Protein AF-0000000083544585 (afdb_homodimer)

Structure (mmCIF, N/CA/C/O backbone):
data_AF-0000000083544585-model_v1
#
loop_
_entity.id
_entity.type
_entity.pdbx_description
1 polymer 'Kynurenine formamidase'
#
loop_
_atom_site.group_PDB
_atom_site.id
_atom_site.type_symbol
_atom_site.label_atom_id
_atom_site.label_alt_id
_atom_site.label_comp_id
_atom_site.label_asym_id
_atom_site.label_entity_id
_atom_site.label_seq_id
_atom_site.pdbx_PDB_ins_code
_atom_site.Cartn_x
_atom_site.Cartn_y
_atom_site.Cartn_z
_atom_site.occupancy
_atom_site.B_iso_or_equiv
_atom_site.auth_seq_id
_atom_site.auth_comp_id
_atom_site.auth_asym_id
_atom_site.auth_atom_id
_atom_site.pdbx_PDB_model_num
ATOM 1 N N . MET A 1 1 ? -18.203 -4.137 9.836 1 93.06 1 MET A N 1
ATOM 2 C CA . MET A 1 1 ? -17.172 -4.438 8.852 1 93.06 1 MET A CA 1
ATOM 3 C C . MET A 1 1 ? -16.031 -5.25 9.477 1 93.06 1 MET A C 1
ATOM 5 O O . MET A 1 1 ? -15.562 -4.922 10.562 1 93.06 1 MET A O 1
ATOM 9 N N . ILE A 1 2 ? -15.727 -6.406 8.914 1 96.88 2 ILE A N 1
ATOM 10 C CA . ILE A 1 2 ? -14.625 -7.254 9.352 1 96.88 2 ILE A CA 1
ATOM 11 C C . ILE A 1 2 ? -13.516 -7.246 8.297 1 96.88 2 ILE A C 1
ATOM 13 O O . ILE A 1 2 ? -13.758 -7.57 7.133 1 96.88 2 ILE A O 1
ATOM 17 N N . ILE A 1 3 ? -12.344 -6.832 8.781 1 98.31 3 ILE A N 1
ATOM 18 C CA . ILE A 1 3 ? -11.211 -6.738 7.875 1 98.31 3 ILE A CA 1
ATOM 19 C C . ILE A 1 3 ? -10.219 -7.867 8.164 1 98.31 3 ILE A C 1
ATOM 21 O O . ILE A 1 3 ? -9.828 -8.078 9.312 1 98.31 3 ILE A O 1
ATOM 25 N N . TYR A 1 4 ? -9.844 -8.594 7.156 1 98.69 4 TYR A N 1
ATOM 26 C CA . TYR A 1 4 ? -8.773 -9.586 7.215 1 98.69 4 TYR A CA 1
ATOM 27 C C . TYR A 1 4 ? -7.535 -9.094 6.469 1 98.69 4 TYR A C 1
ATOM 29 O O . TYR A 1 4 ? -7.562 -8.945 5.246 1 98.69 4 TYR A O 1
ATOM 37 N N . ASP A 1 5 ? -6.547 -8.852 7.219 1 98.75 5 ASP A N 1
ATOM 38 C CA . ASP A 1 5 ? -5.27 -8.516 6.598 1 98.75 5 ASP A CA 1
ATOM 39 C C . ASP A 1 5 ? -4.562 -9.773 6.09 1 98.75 5 ASP A C 1
ATOM 41 O O . ASP A 1 5 ? -4.164 -10.633 6.879 1 98.75 5 ASP A O 1
ATOM 45 N N . ILE A 1 6 ? -4.359 -9.828 4.762 1 98.88 6 ILE A N 1
ATOM 46 C CA . ILE A 1 6 ? -3.791 -11.062 4.227 1 98.88 6 ILE A CA 1
ATOM 47 C C . ILE A 1 6 ? -2.426 -10.781 3.607 1 98.88 6 ILE A C 1
ATOM 49 O O . ILE A 1 6 ? -1.978 -11.508 2.717 1 98.88 6 ILE A O 1
ATOM 53 N N . SER A 1 7 ? -1.785 -9.75 3.99 1 98.75 7 SER A N 1
ATOM 54 C CA . SER A 1 7 ? -0.433 -9.398 3.562 1 98.75 7 SER A CA 1
ATOM 55 C C . SER A 1 7 ? 0.611 -9.977 4.512 1 98.75 7 SER A C 1
ATOM 57 O O . SER A 1 7 ? 0.379 -10.062 5.719 1 98.75 7 SER A O 1
ATOM 59 N N . MET A 1 8 ? 1.726 -10.305 4.004 1 98.38 8 MET A N 1
ATOM 60 C CA . MET A 1 8 ? 2.869 -10.656 4.84 1 98.38 8 MET A CA 1
ATOM 61 C C . MET A 1 8 ? 3.385 -9.438 5.598 1 98.38 8 MET A C 1
ATOM 63 O O . MET A 1 8 ? 3.391 -8.328 5.066 1 98.38 8 MET A O 1
ATOM 67 N N . THR A 1 9 ? 3.818 -9.711 6.801 1 98.25 9 THR A N 1
ATOM 68 C CA . THR A 1 9 ? 4.578 -8.68 7.5 1 98.25 9 THR A CA 1
ATOM 69 C C . THR A 1 9 ? 5.965 -8.516 6.883 1 98.25 9 THR A C 1
ATOM 71 O O . THR A 1 9 ? 6.672 -9.5 6.668 1 98.25 9 THR A O 1
ATOM 74 N N . ILE A 1 10 ? 6.316 -7.316 6.523 1 98.69 10 ILE A N 1
ATOM 75 C CA . ILE A 1 10 ? 7.637 -7.031 5.977 1 98.69 10 ILE A CA 1
ATOM 76 C C . ILE A 1 10 ? 8.633 -6.82 7.117 1 98.69 10 ILE A C 1
ATOM 78 O O . ILE A 1 10 ? 8.453 -5.93 7.953 1 98.69 10 ILE A O 1
ATOM 82 N N . GLU A 1 11 ? 9.602 -7.594 7.141 1 98.19 11 GLU A N 1
ATOM 83 C CA . GLU A 1 11 ? 10.633 -7.523 8.172 1 98.19 11 GLU A CA 1
ATOM 84 C C . GLU A 1 11 ? 11.906 -8.234 7.727 1 98.19 11 GLU A C 1
ATOM 86 O O . GLU A 1 11 ? 11.891 -9.008 6.766 1 98.19 11 GLU A O 1
ATOM 91 N N . LYS A 1 12 ? 12.984 -8.008 8.398 1 95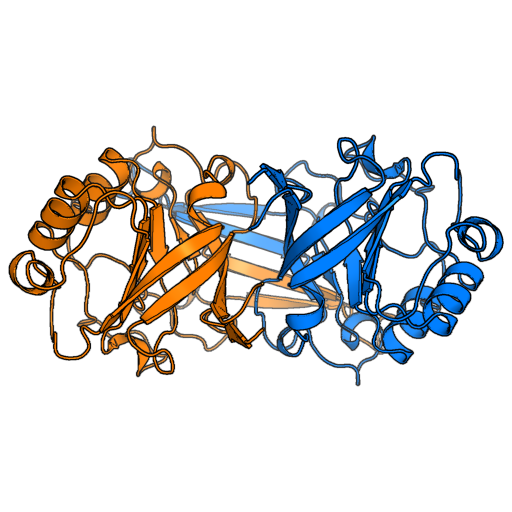.94 12 LYS A N 1
ATOM 92 C CA . LYS A 1 12 ? 14.32 -8.469 8.023 1 95.94 12 LYS A CA 1
ATOM 93 C C . LYS A 1 12 ? 14.375 -9.992 7.93 1 95.94 12 LYS A C 1
ATOM 95 O O . LYS A 1 12 ? 15.078 -10.539 7.078 1 95.94 12 LYS A O 1
ATOM 100 N N . THR A 1 13 ? 13.664 -10.688 8.727 1 95.69 13 THR A N 1
ATOM 101 C CA . THR A 1 13 ? 13.812 -12.133 8.836 1 95.69 13 THR A CA 1
ATOM 102 C C . THR A 1 13 ? 12.75 -12.852 8.016 1 95.69 13 THR A C 1
ATOM 104 O O . THR A 1 13 ? 12.602 -14.07 8.102 1 95.69 13 THR A O 1
ATOM 107 N N . MET A 1 14 ? 11.992 -12.109 7.238 1 97.62 14 MET A N 1
ATOM 108 C CA . MET A 1 14 ? 10.891 -12.727 6.504 1 97.62 14 MET A CA 1
ATOM 109 C C . MET A 1 14 ? 11.422 -13.703 5.461 1 97.62 14 MET A C 1
ATOM 111 O O . MET A 1 14 ? 12.57 -13.609 5.035 1 97.62 14 MET A O 1
ATOM 115 N N . GLY A 1 15 ? 10.602 -14.703 5.129 1 96.5 15 GLY A N 1
ATOM 116 C CA . GLY A 1 15 ? 10.93 -15.562 4 1 96.5 15 GLY A CA 1
ATOM 117 C C . GLY A 1 15 ? 10.992 -14.82 2.68 1 96.5 15 GLY A C 1
ATOM 118 O O . GLY A 1 15 ? 10.234 -13.875 2.455 1 96.5 15 GLY A O 1
ATOM 119 N N . VAL A 1 16 ? 11.93 -15.219 1.844 1 97.12 16 VAL A N 1
ATOM 120 C CA . VAL A 1 16 ? 12.055 -14.656 0.506 1 97.12 16 VAL A CA 1
ATOM 121 C C . VAL A 1 16 ? 12.273 -15.773 -0.512 1 97.12 16 VAL A C 1
ATOM 123 O O . VAL A 1 16 ? 12.703 -16.875 -0.155 1 97.12 16 VAL A O 1
ATOM 126 N N . TYR A 1 17 ? 11.938 -15.461 -1.74 1 95.62 17 TYR A N 1
ATOM 127 C CA . TYR A 1 17 ? 12.039 -16.422 -2.828 1 95.62 17 TYR A CA 1
ATOM 128 C C . TYR A 1 17 ? 13.438 -17.016 -2.896 1 95.62 17 TYR A C 1
ATOM 130 O O . TYR A 1 17 ? 14.43 -16.281 -2.947 1 95.62 17 TYR A O 1
ATOM 138 N N . LYS A 1 18 ? 13.562 -18.359 -2.795 1 94.94 18 LYS A N 1
ATOM 139 C CA . LYS A 1 18 ? 14.781 -19.156 -2.887 1 94.94 18 LYS A CA 1
ATOM 140 C C . LYS A 1 18 ? 15.734 -18.844 -1.742 1 94.94 18 LYS A C 1
ATOM 142 O O . LYS A 1 18 ? 16.938 -19.109 -1.835 1 94.94 18 LYS A O 1
ATOM 147 N N . ASN A 1 19 ? 15.203 -18.078 -0.732 1 95.19 19 ASN A N 1
ATOM 148 C CA . ASN A 1 19 ? 15.984 -17.688 0.439 1 95.19 19 ASN A CA 1
ATOM 149 C C . ASN A 1 19 ? 17.188 -16.828 0.053 1 95.19 19 ASN A C 1
ATOM 151 O O . ASN A 1 19 ? 18.25 -16.922 0.684 1 95.19 19 ASN A O 1
ATOM 155 N N . ILE A 1 20 ? 17.016 -16.172 -1.005 1 95.25 20 ILE A N 1
ATOM 156 C CA . ILE A 1 20 ? 18.062 -15.258 -1.442 1 95.25 20 ILE A CA 1
ATOM 157 C C . ILE A 1 20 ? 18.156 -14.07 -0.485 1 95.25 20 ILE A C 1
ATOM 159 O O . ILE A 1 20 ? 17.219 -13.266 -0.398 1 95.25 20 ILE A O 1
ATOM 163 N N . GLU A 1 21 ? 19.219 -13.906 0.153 1 94.69 21 GLU A N 1
ATOM 164 C CA . GLU A 1 21 ? 19.406 -12.906 1.2 1 94.69 21 GLU A CA 1
ATOM 165 C C . GLU A 1 21 ? 19.188 -11.492 0.663 1 94.69 21 GLU A C 1
ATOM 167 O O . GLU A 1 21 ? 18.562 -10.664 1.325 1 94.69 21 GLU A O 1
ATOM 172 N N . GLU A 1 22 ? 19.594 -11.266 -0.602 1 93.81 22 GLU A N 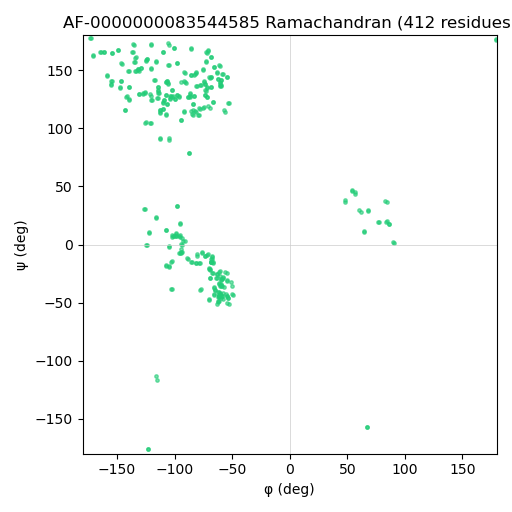1
ATOM 173 C CA . GLU A 1 22 ? 19.547 -9.938 -1.205 1 93.81 22 GLU A CA 1
ATOM 174 C C . GLU A 1 22 ? 18.094 -9.492 -1.425 1 93.81 22 GLU A C 1
ATOM 176 O O . GLU A 1 22 ? 17.844 -8.32 -1.684 1 93.81 22 GLU A O 1
ATOM 181 N N . LYS A 1 23 ? 17.203 -10.438 -1.343 1 95.56 23 LYS A N 1
ATOM 182 C CA . LYS A 1 23 ? 15.797 -10.102 -1.55 1 95.56 23 LYS A CA 1
ATOM 183 C C . LYS A 1 23 ? 15.133 -9.688 -0.238 1 95.56 23 LYS A C 1
ATOM 185 O O . LYS A 1 23 ? 14 -9.195 -0.237 1 95.56 23 LYS A O 1
ATOM 190 N N . ARG A 1 24 ? 15.789 -9.922 0.885 1 96.44 24 ARG A N 1
ATOM 191 C CA . ARG A 1 24 ? 15.234 -9.539 2.18 1 96.44 24 ARG A CA 1
ATOM 192 C C . ARG A 1 24 ? 15.305 -8.023 2.375 1 96.44 24 ARG A C 1
ATOM 194 O O . ARG A 1 24 ? 16.297 -7.387 2.004 1 96.44 24 ARG A O 1
ATOM 201 N N . PRO A 1 25 ? 14.219 -7.48 2.92 1 98.19 25 PRO A N 1
ATOM 202 C CA . PRO A 1 25 ? 14.219 -6.035 3.158 1 98.19 25 PRO A CA 1
ATOM 203 C C . PRO A 1 25 ? 15.336 -5.598 4.102 1 98.19 25 PRO A C 1
ATOM 205 O O . PRO A 1 25 ? 15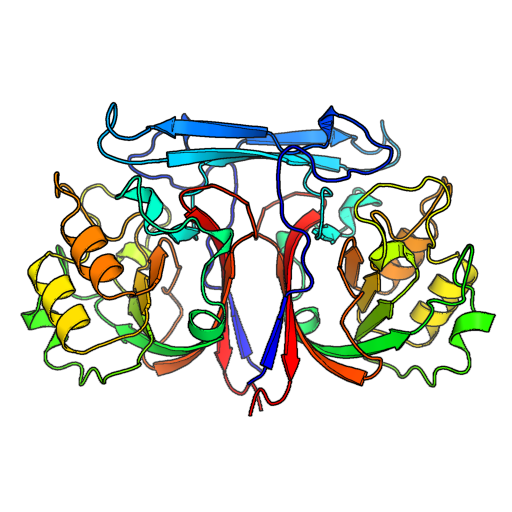.664 -6.309 5.055 1 98.19 25 PRO A O 1
ATOM 208 N N . ILE A 1 26 ? 15.914 -4.461 3.803 1 98.38 26 ILE A N 1
ATOM 209 C CA . ILE A 1 26 ? 16.844 -3.779 4.691 1 98.38 26 ILE A CA 1
ATOM 210 C C . ILE A 1 26 ? 16.203 -2.5 5.23 1 98.38 26 ILE A C 1
ATOM 212 O O . ILE A 1 26 ? 15.836 -1.615 4.457 1 98.38 26 ILE A O 1
ATOM 216 N N . ILE A 1 27 ? 16.016 -2.441 6.488 1 98.19 27 ILE A N 1
ATOM 217 C CA . ILE A 1 27 ? 15.445 -1.273 7.148 1 98.19 27 ILE A CA 1
ATOM 218 C C . ILE A 1 27 ? 16.547 -0.483 7.852 1 98.19 27 ILE A C 1
ATOM 220 O O . ILE A 1 27 ? 17.344 -1.051 8.594 1 98.19 27 ILE A O 1
ATOM 224 N N . LYS A 1 28 ? 16.641 0.786 7.539 1 98 28 LYS A N 1
ATOM 225 C CA . LYS A 1 28 ? 17.641 1.684 8.117 1 98 28 LYS A CA 1
ATOM 226 C C . LYS A 1 28 ? 16.969 2.852 8.844 1 98 28 LYS A C 1
ATOM 228 O O . LYS A 1 28 ? 16.125 3.541 8.266 1 98 28 LYS A O 1
ATOM 233 N N . PHE A 1 29 ? 17.359 3.064 10.094 1 97.69 29 PHE A N 1
ATOM 234 C CA . PHE A 1 29 ? 16.938 4.27 10.797 1 97.69 29 PHE A CA 1
ATOM 235 C C . PHE A 1 29 ? 17.859 5.441 10.469 1 97.69 29 PHE A C 1
ATOM 237 O O . PHE A 1 29 ? 19.031 5.441 10.844 1 97.69 29 PHE A O 1
ATOM 244 N N . GLU A 1 30 ? 17.281 6.371 9.766 1 97.81 30 GLU A N 1
ATOM 245 C CA . GLU A 1 30 ? 18.031 7.57 9.391 1 97.81 30 GLU A CA 1
ATOM 246 C C . GLU A 1 30 ? 18.156 8.539 10.562 1 97.81 30 GLU A C 1
ATOM 248 O O . GLU A 1 30 ? 19.141 9.258 10.68 1 97.81 30 GLU A O 1
ATOM 253 N N . ARG A 1 31 ? 17.141 8.641 11.312 1 97.69 31 ARG A N 1
ATOM 254 C CA . ARG A 1 31 ? 17.047 9.43 12.539 1 97.69 31 ARG A CA 1
ATOM 255 C C . ARG A 1 31 ? 16.438 8.609 13.672 1 97.69 31 ARG A C 1
ATOM 257 O O . ARG A 1 31 ? 15.641 7.699 13.422 1 97.69 31 ARG A O 1
ATOM 264 N N . LYS A 1 32 ? 16.875 8.969 14.922 1 97.5 32 LYS A N 1
ATOM 265 C CA . LYS A 1 32 ? 16.391 8.234 16.094 1 97.5 32 LYS A CA 1
ATOM 266 C C . LYS A 1 32 ? 16.266 9.156 17.297 1 97.5 32 LYS A C 1
ATOM 268 O O . LYS A 1 32 ? 17.141 9.992 17.547 1 97.5 32 LYS A O 1
ATOM 273 N N . ILE A 1 33 ? 15.305 8.992 18.031 1 96.81 33 ILE A N 1
ATOM 274 C CA . ILE A 1 33 ? 15.148 9.609 19.344 1 96.81 33 ILE A CA 1
ATOM 275 C C . ILE A 1 33 ? 16 8.852 20.375 1 96.81 33 ILE A C 1
ATOM 277 O O . ILE A 1 33 ? 15.992 7.617 20.391 1 96.81 33 ILE A O 1
ATOM 281 N N . PRO A 1 34 ? 16.672 9.5 21.219 1 93.44 34 PRO A N 1
ATOM 282 C CA . PRO A 1 34 ? 16.641 10.938 21.484 1 93.44 34 PRO A CA 1
ATOM 283 C C . PRO A 1 34 ? 17.703 11.711 20.703 1 93.44 34 PRO A C 1
ATOM 285 O O . PRO A 1 34 ? 17.734 12.938 20.75 1 93.44 34 PRO A O 1
ATOM 288 N N . LYS A 1 35 ? 18.578 10.969 20.016 1 95.44 35 LYS A N 1
ATOM 289 C CA . LYS A 1 35 ? 19.656 11.656 19.312 1 95.44 35 LYS A CA 1
ATOM 290 C C . LYS A 1 35 ? 19.109 12.719 18.359 1 95.44 35 LYS A C 1
ATOM 292 O O . LYS A 1 35 ? 19.688 13.805 18.25 1 95.44 35 LYS A O 1
ATOM 297 N N . ASP A 1 36 ? 18.094 12.211 17.75 1 93.75 36 ASP A N 1
ATOM 298 C CA . ASP A 1 36 ? 17.375 13.102 16.844 1 93.75 36 ASP A CA 1
ATOM 299 C C . ASP A 1 36 ? 16 13.453 17.422 1 93.75 36 ASP A C 1
ATOM 301 O O . ASP A 1 36 ? 15.562 12.875 18.406 1 93.75 36 ASP A O 1
ATOM 305 N N . SER A 1 37 ? 15.336 14.391 16.969 1 93.69 37 SER A N 1
ATOM 306 C CA . SER A 1 37 ? 14.047 14.836 17.469 1 93.69 37 SER A CA 1
ATOM 307 C C . SER A 1 37 ? 12.914 13.961 16.953 1 93.69 37 SER A C 1
ATOM 309 O O . SER A 1 37 ? 11.781 14.047 17.438 1 93.69 37 SER A O 1
ATOM 311 N N . ILE A 1 38 ? 13.188 13.008 15.992 1 96.75 38 ILE A N 1
ATOM 312 C CA . ILE A 1 38 ? 12.18 12.117 15.422 1 96.75 38 ILE A CA 1
ATOM 313 C C . ILE A 1 38 ? 12.82 10.766 15.094 1 96.75 38 ILE A C 1
ATOM 315 O O . ILE A 1 38 ? 14.047 10.648 15.031 1 96.75 38 ILE A O 1
ATOM 319 N N . ASN A 1 39 ? 11.984 9.711 15.047 1 98.25 39 ASN A N 1
ATOM 320 C CA . ASN A 1 39 ? 12.352 8.477 14.359 1 98.25 39 ASN A CA 1
ATOM 321 C C . ASN A 1 39 ? 11.992 8.539 12.875 1 98.25 39 ASN A C 1
ATOM 323 O O . ASN A 1 39 ? 10.875 8.914 12.523 1 98.25 39 ASN A O 1
ATOM 327 N N . GLU A 1 40 ? 12.906 8.258 12.031 1 98.31 40 GLU A N 1
ATOM 328 C CA . GLU A 1 40 ? 12.734 8.266 10.586 1 98.31 40 GLU A CA 1
ATOM 329 C C . GLU A 1 40 ? 13.508 7.117 9.938 1 98.31 40 GLU A C 1
ATOM 331 O O . GLU A 1 40 ? 14.703 6.957 10.172 1 98.31 40 GLU A O 1
ATOM 336 N N . SER A 1 41 ? 12.797 6.352 9.148 1 98.5 41 SER A N 1
ATOM 337 C CA . SER A 1 41 ? 13.43 5.16 8.594 1 98.5 41 SER A CA 1
ATOM 338 C C . SER A 1 41 ? 13.344 5.148 7.07 1 98.5 41 SER A C 1
ATOM 340 O O . SER A 1 41 ? 12.531 5.863 6.484 1 98.5 41 SER A O 1
ATOM 342 N N . SER A 1 42 ? 14.211 4.41 6.434 1 98.62 42 SER A N 1
ATOM 343 C CA . SER A 1 42 ? 14.227 4.043 5.023 1 98.62 42 SER A CA 1
ATOM 344 C C . SER A 1 42 ? 14.258 2.527 4.848 1 98.62 42 SER A C 1
ATOM 346 O O . SER A 1 42 ? 14.539 1.792 5.797 1 98.62 42 SER A O 1
ATOM 348 N N . MET A 1 43 ? 13.867 2.119 3.678 1 98.5 43 MET A N 1
ATOM 349 C CA . MET A 1 43 ? 13.883 0.685 3.404 1 98.5 43 MET A CA 1
ATOM 350 C C . MET A 1 43 ? 14.383 0.407 1.99 1 98.5 43 MET A C 1
ATOM 352 O O . MET A 1 43 ? 14.039 1.13 1.053 1 98.5 43 MET A O 1
ATOM 356 N N . TYR A 1 44 ? 15.234 -0.549 1.849 1 98.5 44 TYR A N 1
ATOM 357 C CA . TYR A 1 44 ? 15.57 -1.184 0.58 1 98.5 44 TYR A CA 1
ATOM 358 C C . TYR A 1 44 ? 14.906 -2.551 0.459 1 98.5 44 TYR A C 1
ATOM 360 O O . TYR A 1 44 ? 15.031 -3.387 1.356 1 98.5 44 TYR A O 1
ATOM 368 N N . MET A 1 45 ? 14.203 -2.766 -0.649 1 97.75 45 MET A N 1
ATOM 369 C CA . MET A 1 45 ? 13.5 -4.039 -0.779 1 97.75 45 MET A CA 1
ATOM 370 C C . MET A 1 45 ? 13.273 -4.391 -2.246 1 97.75 45 MET A C 1
ATOM 372 O O . MET A 1 45 ? 13.062 -3.502 -3.074 1 97.75 45 MET A O 1
ATOM 376 N N . ASN A 1 46 ? 13.492 -5.684 -2.549 1 98.56 46 ASN A N 1
ATOM 377 C CA . ASN A 1 46 ? 13.031 -6.176 -3.842 1 98.56 46 ASN A CA 1
ATOM 378 C C . ASN A 1 46 ? 11.523 -6.016 -3.998 1 98.56 46 ASN A C 1
ATOM 380 O O . ASN A 1 46 ? 10.766 -6.285 -3.062 1 98.56 46 ASN A O 1
ATOM 384 N N . LEU A 1 47 ? 11.094 -5.566 -5.176 1 98.62 47 LEU A N 1
ATOM 385 C CA . LEU A 1 47 ? 9.703 -5.176 -5.352 1 98.62 47 LEU A CA 1
ATOM 386 C C . LEU A 1 47 ? 8.805 -6.406 -5.469 1 98.62 47 LEU A C 1
ATOM 388 O O . LEU A 1 47 ? 7.578 -6.289 -5.434 1 98.62 47 LEU A O 1
ATOM 392 N N . HIS A 1 48 ? 9.391 -7.602 -5.543 1 98.31 48 HIS A N 1
ATOM 393 C CA . HIS A 1 48 ? 8.648 -8.852 -5.57 1 98.31 48 HIS A CA 1
ATOM 394 C C . HIS A 1 48 ? 8.781 -9.602 -4.25 1 98.31 48 HIS A C 1
ATOM 396 O O . HIS A 1 48 ? 8.523 -10.805 -4.184 1 98.31 48 HIS A O 1
ATOM 402 N N . THR A 1 49 ? 9.289 -8.961 -3.223 1 98.06 49 THR A N 1
ATOM 403 C CA . THR A 1 49 ? 9.367 -9.531 -1.884 1 98.06 49 THR A CA 1
ATOM 404 C C . THR A 1 49 ? 8.039 -9.398 -1.156 1 98.06 49 THR A C 1
ATOM 406 O O . THR A 1 49 ? 7.406 -8.344 -1.191 1 98.06 49 THR A O 1
ATOM 409 N N . GLY A 1 50 ? 7.641 -10.531 -0.467 1 98.12 50 GLY A N 1
ATOM 410 C CA . GLY A 1 50 ? 6.387 -10.516 0.271 1 98.12 50 GLY A CA 1
ATOM 411 C C . GLY A 1 50 ? 5.168 -10.406 -0.626 1 98.12 50 GLY A C 1
ATOM 412 O O . GLY A 1 50 ? 5.176 -10.906 -1.754 1 98.12 50 GLY A O 1
ATOM 413 N N . THR A 1 51 ? 4.094 -9.945 -0.096 1 98.88 51 THR A N 1
ATOM 414 C CA . THR A 1 51 ? 2.875 -9.727 -0.868 1 98.88 51 THR A CA 1
ATOM 415 C C . THR A 1 51 ? 3.074 -8.617 -1.895 1 98.88 51 THR A C 1
ATOM 417 O O . THR A 1 51 ? 3.475 -7.508 -1.545 1 98.88 51 THR A O 1
ATOM 420 N N . HIS A 1 52 ? 2.857 -8.953 -3.137 1 98.94 52 HIS A N 1
ATOM 421 C CA . HIS A 1 52 ? 3.094 -7.969 -4.191 1 98.94 52 HIS A CA 1
ATOM 422 C C . HIS A 1 52 ? 2.234 -8.258 -5.418 1 98.94 52 HIS A C 1
ATOM 424 O O . HIS A 1 52 ? 1.617 -9.328 -5.508 1 98.94 52 HIS A O 1
ATOM 430 N N . ILE A 1 53 ? 2.143 -7.301 -6.273 1 98.94 53 ILE A N 1
ATOM 431 C CA . ILE A 1 53 ? 1.42 -7.41 -7.535 1 98.94 53 ILE A CA 1
ATOM 432 C C . ILE A 1 53 ? 2.4 -7.32 -8.703 1 98.94 53 ILE A C 1
ATOM 434 O O . ILE A 1 53 ? 3.258 -6.434 -8.734 1 98.94 53 ILE A O 1
ATOM 438 N N . ASP A 1 54 ? 2.277 -8.25 -9.578 1 98.81 54 ASP A N 1
ATOM 439 C CA . ASP A 1 54 ? 3.135 -8.289 -10.758 1 98.81 54 ASP A CA 1
ATOM 440 C C . ASP A 1 54 ? 2.562 -7.426 -11.875 1 98.81 54 ASP A C 1
ATOM 442 O O . ASP A 1 54 ? 1.343 -7.332 -12.031 1 98.81 54 ASP A O 1
ATOM 446 N N . ALA A 1 55 ? 3.436 -6.828 -12.617 1 98.75 55 ALA A N 1
ATOM 447 C CA . ALA A 1 55 ? 3.055 -6.195 -13.875 1 98.75 55 ALA A CA 1
ATOM 448 C C . ALA A 1 55 ? 3.51 -7.031 -15.07 1 98.75 55 ALA A C 1
ATOM 450 O O . ALA A 1 55 ? 4.496 -7.766 -14.977 1 98.75 55 ALA A O 1
ATOM 451 N N . PRO A 1 56 ? 2.826 -6.895 -16.219 1 98.75 56 PRO A N 1
ATOM 452 C CA . PRO A 1 56 ? 3.258 -7.609 -17.422 1 98.75 56 PRO A CA 1
ATOM 453 C C . PRO A 1 56 ? 4.719 -7.34 -17.781 1 98.75 56 PRO A C 1
ATOM 455 O O . PRO A 1 56 ? 5.406 -8.227 -18.281 1 98.75 56 PRO A O 1
ATOM 458 N N . TYR A 1 57 ? 5.219 -6.172 -17.484 1 98.81 57 TYR A N 1
ATOM 459 C CA . TYR A 1 57 ? 6.605 -5.789 -17.719 1 98.81 57 TYR A CA 1
ATOM 460 C C . TYR A 1 57 ? 7.566 -6.777 -17.078 1 98.81 57 TYR A C 1
ATOM 462 O O . TYR A 1 57 ? 8.711 -6.926 -17.516 1 98.81 57 TYR A O 1
ATOM 470 N N . HIS A 1 58 ? 7.172 -7.473 -16.078 1 98.56 58 HIS A N 1
ATOM 471 C CA . HIS A 1 58 ? 7.977 -8.453 -15.359 1 98.56 58 HIS A CA 1
ATOM 472 C C . HIS A 1 58 ? 8.492 -9.539 -16.297 1 98.56 58 HIS A C 1
ATOM 474 O O . HIS A 1 58 ? 9.633 -9.984 -16.172 1 98.56 58 HIS A O 1
ATOM 480 N N . VAL A 1 59 ? 7.664 -9.945 -17.312 1 98.25 59 VAL A N 1
ATOM 481 C CA . VAL A 1 59 ? 8.055 -11.086 -18.141 1 98.25 59 VAL A CA 1
ATOM 482 C C . VAL A 1 59 ? 8.062 -10.68 -19.609 1 98.25 59 VAL A C 1
ATOM 484 O O . VAL A 1 59 ? 8.289 -11.508 -20.5 1 98.25 59 VAL A O 1
ATOM 487 N N . ASP A 1 60 ? 7.738 -9.469 -19.922 1 97.69 60 ASP A N 1
ATOM 488 C CA . ASP A 1 60 ? 7.668 -8.914 -21.266 1 97.69 60 ASP A CA 1
ATOM 489 C C . ASP A 1 60 ? 8.148 -7.465 -21.281 1 97.69 60 ASP A C 1
ATOM 491 O O . ASP A 1 60 ? 7.48 -6.578 -20.75 1 97.69 60 ASP A O 1
ATOM 495 N N . ASP A 1 61 ? 9.219 -7.223 -21.969 1 96.81 61 ASP A N 1
ATOM 496 C CA . ASP A 1 61 ? 9.844 -5.902 -21.969 1 96.81 61 ASP A CA 1
ATOM 497 C C . ASP A 1 61 ? 8.953 -4.867 -22.656 1 96.81 61 ASP A C 1
ATOM 499 O O . ASP A 1 61 ? 9.18 -3.664 -22.531 1 96.81 61 ASP A O 1
ATOM 503 N N . MET A 1 62 ? 7.914 -5.32 -23.312 1 97.44 62 MET A N 1
ATOM 504 C CA . MET A 1 62 ? 6.953 -4.422 -23.938 1 97.44 62 MET A CA 1
ATOM 505 C C . MET A 1 62 ? 5.66 -4.355 -23.141 1 97.44 62 MET A C 1
ATOM 507 O O . MET A 1 62 ? 4.715 -3.666 -23.531 1 97.44 62 MET A O 1
ATOM 511 N N . GLY A 1 63 ? 5.625 -5.094 -22.094 1 98.12 63 GLY A N 1
ATOM 512 C CA . GLY A 1 63 ? 4.43 -5.121 -21.266 1 98.12 63 GLY A CA 1
ATOM 513 C C . GLY A 1 63 ? 4.242 -3.855 -20.453 1 98.12 63 GLY A C 1
ATOM 514 O O . GLY A 1 63 ? 5.176 -3.066 -20.297 1 98.12 63 GLY A O 1
ATOM 515 N N . GLU A 1 64 ? 3.07 -3.686 -19.922 1 98.44 64 GLU A N 1
ATOM 516 C CA . GLU A 1 64 ? 2.74 -2.525 -19.094 1 98.44 64 GLU A CA 1
ATOM 517 C C . GLU A 1 64 ? 3.471 -2.574 -17.75 1 98.44 64 GLU A C 1
ATOM 519 O O . GLU A 1 64 ? 3.65 -3.65 -17.188 1 98.44 64 GLU A O 1
ATOM 524 N N . THR A 1 65 ? 3.869 -1.415 -17.281 1 98.62 65 THR A N 1
ATOM 525 C CA . THR A 1 65 ? 4.477 -1.269 -15.969 1 98.62 65 THR A CA 1
ATOM 526 C C . THR A 1 65 ? 3.404 -1.103 -14.898 1 98.62 65 THR A C 1
ATOM 528 O O . THR A 1 65 ? 2.221 -0.961 -15.211 1 98.62 65 THR A O 1
ATOM 531 N N . ILE A 1 66 ? 3.816 -1.195 -13.625 1 98.75 66 ILE A N 1
ATOM 532 C CA . ILE A 1 66 ? 2.898 -1.44 -12.516 1 98.75 66 ILE A CA 1
ATOM 533 C C . ILE A 1 66 ? 2.02 -0.212 -12.297 1 98.75 66 ILE A C 1
ATOM 535 O O . ILE A 1 66 ? 0.872 -0.333 -11.859 1 98.75 66 ILE A O 1
ATOM 539 N N . GLU A 1 67 ? 2.469 1.03 -12.617 1 97.5 67 GLU A N 1
ATOM 540 C CA . GLU A 1 67 ? 1.676 2.23 -12.367 1 97.5 67 GLU A CA 1
ATOM 541 C C . GLU A 1 67 ? 0.438 2.271 -13.258 1 97.5 67 GLU A C 1
ATOM 543 O O . GLU A 1 67 ? -0.496 3.033 -13 1 97.5 67 GLU A O 1
ATOM 548 N N . SER A 1 68 ? 0.357 1.431 -14.258 1 96.75 68 SER A N 1
ATOM 549 C CA . SER A 1 68 ? -0.752 1.431 -15.211 1 96.75 68 SER A CA 1
ATOM 550 C C . SER A 1 68 ? -1.833 0.437 -14.797 1 96.75 68 SER A C 1
ATOM 552 O O . SER A 1 68 ? -2.861 0.318 -15.461 1 96.75 68 SER A O 1
ATOM 554 N N . ILE A 1 69 ? -1.618 -0.201 -13.734 1 96.38 69 ILE A N 1
ATOM 555 C CA . ILE A 1 69 ? -2.529 -1.262 -13.32 1 96.38 69 ILE A CA 1
ATOM 556 C C . ILE A 1 69 ? -3.928 -0.687 -13.102 1 96.38 69 ILE A C 1
ATOM 558 O O . ILE A 1 69 ? -4.074 0.429 -12.594 1 96.38 69 ILE A O 1
ATOM 562 N N . ASP A 1 70 ? -4.965 -1.411 -13.508 1 97.56 70 ASP A N 1
ATOM 563 C CA . ASP A 1 70 ? -6.359 -1.022 -13.328 1 97.56 70 ASP A CA 1
ATOM 564 C C . ASP A 1 70 ? -6.828 -1.316 -11.898 1 97.56 70 ASP A C 1
ATOM 566 O O . ASP A 1 70 ? -7.105 -2.467 -11.562 1 97.56 70 ASP A O 1
ATOM 570 N N . LEU A 1 71 ? -7.074 -0.318 -11.164 1 98.31 71 LEU A N 1
ATOM 571 C CA . LEU A 1 71 ? -7.426 -0.466 -9.75 1 98.31 71 LEU A CA 1
ATOM 572 C C . LEU A 1 71 ? -8.812 -1.08 -9.602 1 98.31 71 LEU A C 1
ATOM 574 O O . LEU A 1 71 ? -9.141 -1.631 -8.547 1 98.31 71 LEU A O 1
ATOM 578 N N . ASN A 1 72 ? -9.648 -1.012 -10.609 1 97.31 72 ASN A N 1
ATOM 579 C CA . ASN A 1 72 ? -10.961 -1.645 -10.547 1 97.31 72 ASN A CA 1
ATOM 580 C C . ASN A 1 72 ? -10.852 -3.158 -10.406 1 97.31 72 ASN A C 1
ATOM 582 O O . ASN A 1 72 ? -11.742 -3.803 -9.852 1 97.31 72 ASN A O 1
ATOM 586 N N . LYS A 1 73 ? -9.742 -3.701 -10.867 1 98 73 LYS A N 1
ATOM 587 C CA . LYS A 1 73 ? -9.523 -5.137 -10.742 1 98 73 LYS A CA 1
ATOM 588 C C . LYS A 1 73 ? -9.008 -5.5 -9.352 1 98 73 LYS A C 1
ATOM 590 O O . LYS A 1 73 ? -9.008 -6.672 -8.969 1 98 73 LYS A O 1
ATOM 595 N N . LEU A 1 74 ? -8.547 -4.5 -8.648 1 98.44 74 LEU A N 1
ATOM 596 C CA . LEU A 1 74 ? -7.887 -4.75 -7.375 1 98.44 74 LEU A CA 1
ATOM 597 C C . LEU A 1 74 ? -8.797 -4.371 -6.211 1 98.44 74 LEU A C 1
ATOM 599 O O . LEU A 1 74 ? -8.516 -4.723 -5.062 1 98.44 74 LEU A O 1
ATOM 603 N N . ILE A 1 75 ? -9.758 -3.598 -6.465 1 98.44 75 ILE A N 1
ATOM 604 C CA . ILE A 1 75 ? -10.836 -3.268 -5.535 1 98.44 75 ILE A CA 1
ATOM 605 C C . ILE A 1 75 ? -12.148 -3.855 -6.043 1 98.44 75 ILE A C 1
ATOM 607 O O . ILE A 1 75 ? -12.891 -3.195 -6.777 1 98.44 75 ILE A O 1
ATOM 611 N N . THR A 1 76 ? -12.438 -5.055 -5.613 1 97.62 76 THR A N 1
ATOM 612 C CA . THR A 1 76 ? -13.523 -5.801 -6.238 1 97.62 76 THR A CA 1
ATOM 613 C C . THR A 1 76 ? -13.938 -6.984 -5.367 1 97.62 76 THR A C 1
ATOM 615 O O . THR A 1 76 ? -13.219 -7.352 -4.43 1 97.62 76 THR A O 1
ATOM 618 N N . LYS A 1 77 ? -15.086 -7.531 -5.699 1 97.56 77 LYS A N 1
ATOM 619 C CA . LYS A 1 77 ? -15.453 -8.82 -5.117 1 97.56 77 LYS A CA 1
ATOM 620 C C . LYS A 1 77 ? -14.477 -9.914 -5.535 1 97.56 77 LYS A C 1
ATOM 622 O O . LYS A 1 77 ? -13.93 -9.875 -6.637 1 97.56 77 LYS A O 1
ATOM 627 N N . CYS A 1 78 ? -14.289 -10.867 -4.633 1 98.62 78 CYS A N 1
ATOM 628 C CA . CYS A 1 78 ? -13.414 -12 -4.926 1 98.62 78 CYS A CA 1
ATOM 629 C C . CYS A 1 78 ? -13.891 -13.258 -4.199 1 98.62 78 CYS A C 1
ATOM 631 O O . CYS A 1 78 ? -14.797 -13.195 -3.369 1 98.62 78 CYS A O 1
ATOM 633 N N . ARG A 1 79 ? -13.312 -14.305 -4.633 1 98.88 79 ARG A N 1
ATOM 634 C CA . ARG A 1 79 ? -13.664 -15.594 -4.039 1 98.88 79 ARG A CA 1
ATOM 635 C C . ARG A 1 79 ? -12.414 -16.375 -3.641 1 98.88 79 ARG A C 1
ATOM 637 O O . ARG A 1 79 ? -11.469 -16.484 -4.426 1 98.88 79 ARG A O 1
ATOM 644 N N . VAL A 1 80 ? -12.422 -16.844 -2.395 1 98.94 80 VAL A N 1
ATOM 645 C CA . VAL A 1 80 ? -11.344 -17.719 -1.932 1 98.94 80 VAL A CA 1
ATOM 646 C C . VAL A 1 80 ? -11.688 -19.172 -2.246 1 98.94 80 VAL A C 1
ATOM 648 O O . VAL A 1 80 ? -12.781 -19.641 -1.927 1 98.94 80 VAL A O 1
ATOM 651 N N . ILE A 1 81 ? -10.758 -19.859 -2.918 1 98.88 81 ILE A N 1
ATOM 652 C CA . ILE A 1 81 ? -10.891 -21.281 -3.205 1 98.88 81 ILE A CA 1
ATOM 653 C C . ILE A 1 81 ? -9.898 -22.062 -2.355 1 98.88 81 ILE A C 1
ATOM 655 O O . ILE A 1 81 ? -8.695 -21.812 -2.391 1 98.88 81 ILE A O 1
ATOM 659 N N . ASP A 1 82 ? -10.438 -22.984 -1.615 1 98.69 82 ASP A N 1
ATOM 660 C CA . ASP A 1 82 ? -9.586 -23.828 -0.778 1 98.69 82 ASP A CA 1
ATOM 661 C C . ASP A 1 82 ? -8.969 -24.969 -1.588 1 98.69 82 ASP A C 1
ATOM 663 O O . ASP A 1 82 ? -9.672 -25.875 -2.027 1 98.69 82 ASP A O 1
ATOM 667 N N . LEU A 1 83 ? -7.672 -24.953 -1.746 1 98.81 83 LEU A N 1
ATOM 668 C CA . LEU A 1 83 ? -6.91 -25.953 -2.473 1 98.81 83 LEU A CA 1
ATOM 669 C C . LEU A 1 83 ? -5.801 -26.531 -1.601 1 98.81 83 LEU A C 1
ATOM 671 O O . LEU A 1 83 ? -4.723 -26.859 -2.1 1 98.81 83 LEU A O 1
ATOM 675 N N . THR A 1 84 ? -5.984 -26.594 -0.307 1 98.38 84 THR A N 1
ATOM 676 C CA . THR A 1 84 ? -4.969 -26.969 0.669 1 98.38 84 THR A CA 1
ATOM 677 C C . THR A 1 84 ? -4.57 -28.422 0.499 1 98.38 84 THR A C 1
ATOM 679 O O . THR A 1 84 ? -3.516 -28.844 0.98 1 98.38 84 THR A O 1
ATOM 682 N N . LYS A 1 85 ? -5.367 -29.203 -0.22 1 97.75 85 LYS A N 1
ATOM 683 C CA . LYS A 1 85 ? -5.078 -30.625 -0.39 1 97.75 85 LYS A CA 1
ATOM 684 C C . LYS A 1 85 ? -4.113 -30.844 -1.552 1 97.75 85 LYS A C 1
ATOM 686 O O . LYS A 1 85 ? -3.564 -31.938 -1.702 1 97.75 85 LYS A O 1
ATOM 691 N N . ILE A 1 86 ? -3.959 -29.844 -2.352 1 97.94 86 ILE A N 1
ATOM 692 C CA . ILE A 1 86 ? -3.031 -29.969 -3.471 1 97.94 86 ILE A CA 1
ATOM 693 C C . ILE A 1 86 ? -1.595 -29.953 -2.953 1 97.94 86 ILE A C 1
ATOM 695 O O . ILE A 1 86 ? -1.234 -29.109 -2.125 1 97.94 86 ILE A O 1
ATOM 699 N N . VAL A 1 87 ? -0.788 -30.812 -3.438 1 94.12 87 VAL A N 1
ATOM 700 C CA . VAL A 1 87 ? 0.553 -31 -2.891 1 94.12 87 VAL A CA 1
ATOM 701 C C . VAL A 1 87 ? 1.579 -30.328 -3.807 1 94.12 87 VAL A C 1
ATOM 703 O O . VAL A 1 87 ? 2.578 -29.781 -3.338 1 94.12 87 VAL A O 1
ATOM 706 N N . ASP A 1 88 ? 1.371 -30.422 -5.098 1 95 88 ASP A N 1
ATOM 707 C CA . ASP A 1 88 ? 2.334 -29.891 -6.059 1 95 88 ASP A CA 1
ATOM 708 C C . ASP A 1 88 ? 1.727 -28.75 -6.871 1 95 88 ASP A C 1
ATOM 710 O O . ASP A 1 88 ? 1.24 -27.766 -6.309 1 95 88 ASP A O 1
ATOM 7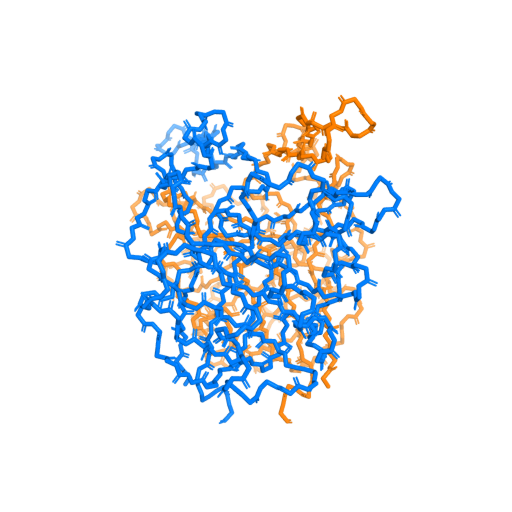14 N N . GLY A 1 89 ? 1.524 -28.891 -8.133 1 97.56 89 GLY A N 1
ATOM 715 C CA . GLY A 1 89 ? 1.017 -27.828 -8.984 1 97.56 89 GLY A CA 1
ATOM 716 C C . GLY A 1 89 ? -0.488 -27.875 -9.172 1 97.56 89 GLY A C 1
ATOM 717 O O . GLY A 1 89 ? -1.072 -28.953 -9.242 1 97.56 89 GLY A O 1
ATOM 718 N N . ILE A 1 90 ? -1.175 -26.719 -9.172 1 98.75 90 ILE A N 1
ATOM 719 C CA . ILE A 1 90 ?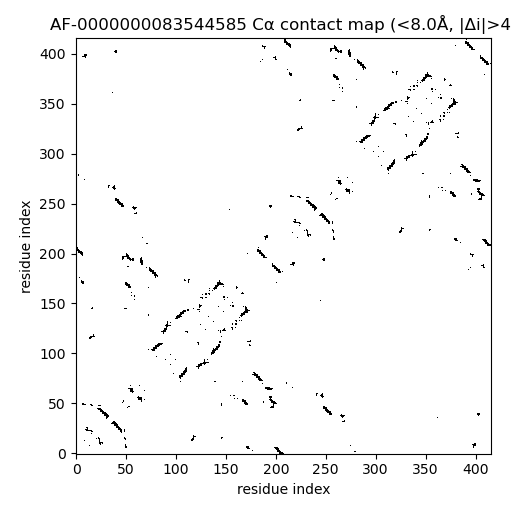 -2.604 -26.594 -9.438 1 98.75 90 ILE A CA 1
ATOM 720 C C . ILE A 1 90 ? -2.865 -26.766 -10.938 1 98.75 90 ILE A C 1
ATOM 722 O O . ILE A 1 90 ? -2.383 -25.969 -11.75 1 98.75 90 ILE A O 1
ATOM 726 N N . THR A 1 91 ? -3.59 -27.734 -11.336 1 98.56 91 THR A N 1
ATOM 727 C CA . THR A 1 91 ? -3.883 -28.062 -12.727 1 98.56 91 THR A CA 1
ATOM 728 C C . THR A 1 91 ? -5.312 -27.672 -13.086 1 98.56 91 THR A C 1
ATOM 730 O O . THR A 1 91 ? -6.094 -27.281 -12.211 1 98.56 91 THR A O 1
ATOM 733 N N . LYS A 1 92 ? -5.605 -27.812 -14.383 1 98.69 92 LYS A N 1
ATOM 734 C CA . LYS A 1 92 ? -6.977 -27.641 -14.852 1 98.69 92 LYS A CA 1
ATOM 735 C C . LYS A 1 92 ? -7.934 -28.547 -14.086 1 98.69 92 LYS A C 1
ATOM 737 O O . LYS A 1 92 ? -9.008 -28.109 -13.656 1 98.69 92 LYS A O 1
ATOM 742 N N . GLU A 1 93 ? -7.559 -29.766 -13.891 1 98.31 93 GLU A N 1
ATOM 743 C CA . GLU A 1 93 ? -8.406 -30.75 -13.242 1 98.31 93 GLU A CA 1
ATOM 744 C C . GLU A 1 93 ? -8.75 -30.344 -11.812 1 98.31 93 GLU A C 1
ATOM 746 O O . GLU A 1 93 ? -9.844 -30.625 -11.32 1 98.31 93 GLU A O 1
ATOM 751 N N . ASP A 1 94 ? -7.844 -29.688 -11.109 1 98.5 94 ASP A N 1
ATOM 752 C CA . ASP A 1 94 ? -8.055 -29.25 -9.734 1 98.5 94 ASP A CA 1
ATOM 753 C C . ASP A 1 94 ? -9.086 -28.125 -9.672 1 98.5 94 ASP A C 1
ATOM 755 O O . ASP A 1 94 ? -9.672 -27.875 -8.617 1 98.5 94 ASP A O 1
ATOM 759 N N . LEU A 1 95 ? -9.312 -27.422 -10.82 1 98.69 95 LEU A N 1
ATOM 760 C CA . LEU A 1 95 ? -10.094 -26.188 -10.812 1 98.69 95 LEU A CA 1
ATOM 761 C C . LEU A 1 95 ? -11.453 -26.406 -11.453 1 98.69 95 LEU A C 1
ATOM 763 O O . LEU A 1 95 ? -12.375 -25.609 -11.258 1 98.69 95 LEU A O 1
ATOM 767 N N . MET A 1 96 ? -11.641 -27.438 -12.211 1 97.69 96 MET A N 1
ATOM 768 C CA . MET A 1 96 ? -12.805 -27.625 -13.07 1 97.69 96 MET A CA 1
ATOM 769 C C . MET A 1 96 ? -14.086 -27.734 -12.242 1 97.69 96 MET A C 1
ATOM 771 O O . MET A 1 96 ? -15.164 -27.375 -12.703 1 97.69 96 MET A O 1
ATOM 775 N N . ASP A 1 97 ? -14.016 -28.203 -11.047 1 97.19 97 ASP A N 1
ATOM 776 C CA . ASP A 1 97 ? -15.211 -28.422 -10.242 1 97.19 97 ASP A CA 1
ATOM 777 C C . ASP A 1 97 ? -15.477 -27.219 -9.328 1 97.19 97 ASP A C 1
ATOM 779 O O . ASP A 1 97 ? -16.375 -27.266 -8.477 1 97.19 97 ASP A O 1
ATOM 783 N N . LYS A 1 98 ? -14.758 -26.188 -9.461 1 98.31 98 LYS A N 1
ATOM 784 C CA . LYS A 1 98 ? -14.883 -25.031 -8.562 1 98.31 98 LYS A CA 1
ATOM 785 C C . LYS A 1 98 ? -15.883 -24.016 -9.102 1 98.31 98 LYS A C 1
ATOM 787 O O . LYS A 1 98 ? -16.062 -22.953 -8.516 1 98.31 98 LYS A O 1
ATOM 792 N N . ASN A 1 99 ? -16.578 -24.234 -10.211 1 98.06 99 ASN A N 1
ATOM 793 C CA . ASN A 1 99 ? -17.609 -23.391 -10.781 1 98.06 99 ASN A CA 1
ATOM 794 C C . ASN A 1 99 ? -17.109 -21.953 -10.977 1 98.06 99 ASN A C 1
ATOM 796 O O . ASN A 1 99 ? -17.766 -21 -10.547 1 98.06 99 ASN A O 1
ATOM 800 N N . ILE A 1 100 ? -15.961 -21.875 -11.523 1 98.62 100 ILE A N 1
ATOM 801 C CA . ILE A 1 100 ? -15.344 -20.578 -11.781 1 98.62 100 ILE A CA 1
ATOM 802 C C . ILE A 1 100 ? -16.125 -19.844 -12.875 1 98.62 100 ILE A C 1
ATOM 804 O O . ILE A 1 100 ? -16.484 -20.438 -13.898 1 98.62 100 ILE A O 1
ATOM 808 N N . GLN A 1 101 ? -16.375 -18.594 -12.672 1 98.44 101 GLN A N 1
ATOM 809 C CA . GLN A 1 101 ? -17.156 -17.781 -13.602 1 98.44 101 GLN A CA 1
ATOM 810 C C . GLN A 1 101 ? -16.312 -16.656 -14.203 1 98.44 101 GLN A C 1
ATOM 812 O O . GLN A 1 101 ? -15.328 -16.219 -1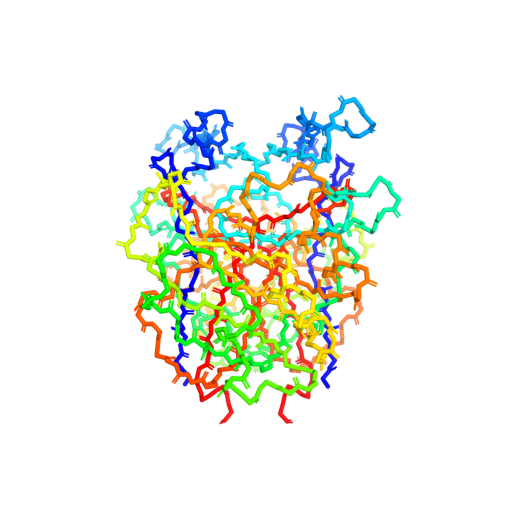3.594 1 98.44 101 GLN A O 1
ATOM 817 N N . GLN A 1 102 ? -16.781 -16.234 -15.336 1 98.5 102 GLN A N 1
ATOM 818 C CA . GLN A 1 102 ? -16.141 -15.094 -15.977 1 98.5 102 GLN A CA 1
ATOM 819 C C . GLN A 1 102 ? -16.219 -13.852 -15.086 1 98.5 102 GLN A C 1
ATOM 821 O O . GLN A 1 102 ? -17.234 -13.594 -14.453 1 98.5 102 GLN A O 1
ATOM 826 N N . GLY A 1 103 ? -15.102 -13.125 -15.023 1 98.56 103 GLY A N 1
ATOM 827 C CA . GLY A 1 103 ? -15.102 -11.852 -14.312 1 98.56 103 GLY A CA 1
ATOM 828 C C . GLY A 1 103 ? -14.727 -11.992 -12.852 1 98.56 103 GLY A C 1
ATOM 829 O O . GLY A 1 103 ? -14.609 -10.992 -12.141 1 98.56 103 GLY A O 1
ATOM 830 N N . GLU A 1 104 ? -14.414 -13.18 -12.359 1 98.69 104 GLU A N 1
ATOM 831 C CA . GLU A 1 104 ? -14.086 -13.383 -10.953 1 98.69 104 GLU A CA 1
ATOM 832 C C . GLU A 1 104 ? -12.625 -13.031 -10.672 1 98.69 104 GLU A C 1
ATOM 834 O O . GLU A 1 104 ? -11.773 -13.156 -11.555 1 98.69 104 GLU A O 1
ATOM 839 N N . PHE A 1 105 ? -12.391 -12.547 -9.555 1 98.94 105 PHE A N 1
ATOM 840 C CA . PHE A 1 105 ? -11.062 -12.539 -8.953 1 98.94 105 PHE A CA 1
ATOM 841 C C . PHE A 1 105 ? -10.914 -13.672 -7.945 1 98.94 105 PHE A C 1
ATOM 843 O O . PHE A 1 105 ? -11.727 -13.797 -7.023 1 98.94 105 PHE A O 1
ATOM 850 N N . LEU A 1 106 ? -9.922 -14.5 -8.109 1 98.94 106 LEU A N 1
ATOM 851 C CA . LEU A 1 106 ? -9.805 -15.695 -7.281 1 98.94 106 LEU A CA 1
ATOM 852 C C . LEU A 1 106 ? -8.57 -15.633 -6.395 1 98.94 106 LEU A C 1
ATOM 854 O O . LEU A 1 106 ? -7.504 -15.203 -6.84 1 98.94 106 LEU A O 1
ATOM 858 N N . LEU A 1 107 ? -8.727 -15.984 -5.168 1 98.94 107 LEU A N 1
ATOM 859 C CA . LEU A 1 107 ? -7.613 -16.234 -4.262 1 98.94 107 LEU A CA 1
ATOM 860 C C . LEU A 1 107 ? -7.453 -17.734 -3.992 1 98.94 107 LEU A C 1
ATOM 862 O O . LEU A 1 107 ? -8.383 -18.375 -3.5 1 98.94 107 LEU A O 1
ATOM 866 N N . LEU A 1 108 ? -6.293 -18.25 -4.316 1 98.94 108 LEU A N 1
ATOM 867 C CA . LEU A 1 108 ? -6.035 -19.688 -4.16 1 98.94 108 LEU A CA 1
ATOM 868 C C . LEU A 1 108 ? -5.359 -19.969 -2.822 1 98.94 108 LEU A C 1
ATOM 870 O O . LEU A 1 108 ? -4.188 -19.641 -2.631 1 98.94 108 LEU A O 1
ATOM 874 N N . LYS A 1 109 ? -6.125 -20.531 -1.933 1 98.88 109 LYS A N 1
ATOM 875 C CA . LYS A 1 109 ? -5.594 -20.953 -0.64 1 98.88 109 LYS A CA 1
ATOM 876 C C . LYS A 1 109 ? -4.961 -22.328 -0.726 1 98.88 109 LYS A C 1
ATOM 878 O O . LYS A 1 109 ? -5.656 -23.328 -0.979 1 98.88 109 LYS A O 1
ATOM 883 N N . THR A 1 110 ? -3.691 -22.391 -0.511 1 98.81 110 THR A N 1
ATOM 884 C CA . THR A 1 110 ? -2.969 -23.656 -0.549 1 98.81 110 THR A CA 1
ATOM 885 C C . THR A 1 110 ? -2.232 -23.906 0.766 1 98.81 110 THR A C 1
ATOM 887 O O . THR A 1 110 ? -2.346 -23.109 1.702 1 98.81 110 THR A O 1
ATOM 890 N N . ARG A 1 111 ? -1.476 -24.969 0.823 1 98.31 111 ARG A N 1
ATOM 891 C CA . ARG A 1 111 ? -0.698 -25.281 2.02 1 98.31 111 ARG A CA 1
ATOM 892 C C . ARG A 1 111 ? 0.417 -24.266 2.227 1 98.31 111 ARG A C 1
ATOM 894 O O . ARG A 1 111 ? 1.023 -24.219 3.299 1 98.31 111 ARG A O 1
ATOM 901 N N . ASN A 1 112 ? 0.709 -23.484 1.188 1 98.38 112 ASN A N 1
ATOM 902 C CA . ASN A 1 112 ? 1.761 -22.484 1.306 1 98.38 112 ASN A CA 1
ATOM 903 C C . ASN A 1 112 ? 1.478 -21.5 2.441 1 98.38 112 ASN A C 1
ATOM 905 O O . ASN A 1 112 ? 2.404 -20.953 3.041 1 98.38 112 ASN A O 1
ATOM 909 N N . SER A 1 113 ? 0.243 -21.25 2.777 1 97.44 113 SER A N 1
ATOM 910 C CA . SER A 1 113 ? -0.149 -20.281 3.793 1 97.44 113 SER A CA 1
ATOM 911 C C . SER A 1 113 ? 0.204 -20.781 5.195 1 97.44 113 SER A C 1
ATOM 913 O O . SER A 1 113 ? 0.17 -20 6.156 1 97.44 113 SER A O 1
ATOM 915 N N . PHE A 1 114 ? 0.618 -21.969 5.328 1 97.5 114 PHE A N 1
ATOM 916 C CA . PHE A 1 114 ? 0.8 -22.547 6.656 1 97.5 114 PHE A CA 1
ATOM 917 C C . PHE A 1 114 ? 2.275 -22.562 7.043 1 97.5 114 PHE A C 1
ATOM 919 O O . PHE A 1 114 ? 2.656 -23.188 8.031 1 97.5 114 PHE A O 1
ATOM 926 N N . THR A 1 115 ? 3.135 -21.953 6.238 1 96.19 115 THR A N 1
ATOM 927 C CA . THR A 1 115 ? 4.527 -21.688 6.578 1 96.19 115 THR A CA 1
ATOM 928 C C . THR A 1 115 ? 4.898 -20.25 6.234 1 96.19 115 THR A C 1
ATOM 930 O O . THR A 1 115 ? 4.355 -19.672 5.289 1 96.19 115 THR A O 1
ATOM 933 N N . GLU A 1 116 ? 5.785 -19.703 6.977 1 95.12 116 GLU A N 1
ATOM 934 C CA . GLU A 1 116 ? 6.301 -18.375 6.695 1 95.12 116 GLU A CA 1
ATOM 935 C C . GLU A 1 116 ? 7.602 -18.438 5.898 1 95.12 116 GLU A C 1
ATOM 937 O O . GLU A 1 116 ? 8.102 -17.406 5.441 1 95.12 116 GLU A O 1
ATOM 942 N N . GLU A 1 117 ? 8.047 -19.609 5.77 1 95.25 117 GLU A N 1
ATOM 943 C CA . GLU A 1 117 ? 9.328 -19.812 5.105 1 95.25 117 GLU A CA 1
ATOM 944 C C . GLU A 1 117 ? 9.141 -20.203 3.643 1 95.25 117 GLU A C 1
ATOM 946 O O . GLU A 1 117 ? 8.078 -20.703 3.258 1 95.25 117 GLU A O 1
ATOM 951 N N . PHE A 1 118 ? 10.188 -19.906 2.91 1 95.88 118 PHE A N 1
ATOM 952 C CA . PHE A 1 118 ? 10.188 -20.406 1.536 1 95.88 118 PHE A CA 1
ATOM 953 C C . PHE A 1 118 ? 10.445 -21.906 1.496 1 95.88 118 PHE A C 1
ATOM 955 O O . PHE A 1 118 ? 11.43 -22.391 2.061 1 95.88 118 PHE A O 1
ATOM 962 N N . GLU A 1 119 ? 9.555 -22.594 0.78 1 95.56 119 GLU A N 1
ATOM 963 C CA . GLU A 1 119 ? 9.727 -24.016 0.483 1 95.56 119 GLU A CA 1
ATOM 964 C C . GLU A 1 119 ? 9.914 -24.25 -1.015 1 95.56 119 GLU A C 1
ATOM 966 O O . GLU A 1 119 ? 9.062 -23.859 -1.816 1 95.56 119 GLU A O 1
ATOM 971 N N . PRO A 1 120 ? 11 -24.953 -1.407 1 95.06 120 PRO A N 1
ATOM 972 C CA . PRO A 1 120 ? 11.273 -25.141 -2.832 1 95.06 120 PRO A CA 1
ATOM 973 C C . PRO A 1 120 ? 10.148 -25.859 -3.562 1 95.06 120 PRO A C 1
ATOM 975 O O . PRO A 1 120 ? 9.961 -25.672 -4.766 1 95.06 120 PRO A O 1
ATOM 978 N N . ASN A 1 121 ? 9.461 -26.719 -2.812 1 96.31 121 ASN A N 1
ATOM 979 C CA . ASN A 1 121 ? 8.383 -27.484 -3.438 1 96.31 121 ASN A CA 1
ATOM 980 C C . ASN A 1 121 ? 7.023 -26.859 -3.182 1 96.31 121 ASN A C 1
ATOM 982 O O . ASN A 1 121 ? 6.027 -27.562 -3.008 1 96.31 121 ASN A O 1
ATOM 986 N N . PHE A 1 122 ? 6.973 -25.547 -3.092 1 97.56 122 PHE A N 1
ATOM 987 C CA . PHE A 1 122 ? 5.719 -24.844 -2.836 1 97.56 122 PHE A CA 1
ATOM 988 C C . PHE A 1 122 ? 4.711 -25.125 -3.943 1 97.56 122 PHE A C 1
ATOM 990 O O . PHE A 1 122 ? 5.086 -25.5 -5.055 1 97.56 122 PHE A O 1
ATOM 997 N N . VAL A 1 123 ? 3.441 -25.016 -3.578 1 98.44 123 VAL A N 1
ATOM 998 C CA . VAL A 1 123 ? 2.344 -25.172 -4.523 1 98.44 123 VAL A CA 1
ATOM 999 C C . VAL A 1 123 ? 2.27 -23.953 -5.441 1 98.44 123 VAL A C 1
ATOM 1001 O O . VAL A 1 123 ? 2.402 -22.828 -4.984 1 98.44 123 VAL A O 1
ATOM 1004 N N . PHE A 1 124 ? 2.156 -24.203 -6.75 1 98.56 124 PHE A N 1
ATOM 1005 C CA . PHE A 1 124 ? 2.105 -23.172 -7.777 1 98.56 124 PHE A CA 1
ATOM 1006 C C . PHE A 1 124 ? 1.01 -23.469 -8.797 1 98.56 124 PHE A C 1
ATOM 1008 O O . PHE A 1 124 ? 0.318 -24.484 -8.688 1 98.56 124 PHE A O 1
ATOM 1015 N N . VAL A 1 125 ? 0.723 -22.547 -9.711 1 98.81 125 VAL A N 1
ATOM 1016 C CA . VAL A 1 125 ? -0.244 -22.766 -10.781 1 98.81 125 VAL A CA 1
ATOM 1017 C C . VAL A 1 125 ? 0.468 -23.312 -12.016 1 98.81 125 VAL A C 1
ATOM 1019 O O . VAL A 1 125 ? 1.3 -22.625 -12.617 1 98.81 125 VAL A O 1
ATOM 1022 N N . GLU A 1 126 ? 0.167 -24.5 -12.383 1 98.06 126 GLU A N 1
ATOM 1023 C CA . GLU A 1 126 ? 0.753 -25.109 -13.57 1 98.06 126 GLU A CA 1
ATOM 1024 C C . GLU A 1 126 ? 0.198 -24.469 -14.844 1 98.06 126 GLU A C 1
ATOM 1026 O O . GLU A 1 126 ? -0.83 -23.797 -14.805 1 98.06 126 GLU A O 1
ATOM 1031 N N . LYS A 1 127 ? 0.871 -24.766 -15.93 1 98.19 127 LYS A N 1
ATOM 1032 C CA . LYS A 1 127 ? 0.457 -24.25 -17.234 1 98.19 127 LYS A CA 1
ATOM 1033 C C . LYS A 1 127 ? -1.006 -24.578 -17.516 1 98.19 127 LYS A C 1
ATOM 1035 O O . LYS A 1 127 ? -1.771 -23.719 -17.938 1 98.19 127 LYS A O 1
ATOM 1040 N N . SER A 1 128 ? -1.427 -25.812 -17.281 1 98.44 128 SER A N 1
ATOM 1041 C CA . SER A 1 128 ? -2.795 -26.219 -17.594 1 98.44 128 SER A CA 1
ATOM 1042 C C . SER A 1 128 ? -3.801 -25.453 -16.734 1 98.44 128 SER A C 1
ATOM 1044 O O . SER A 1 128 ? -4.883 -25.109 -17.219 1 98.44 128 SER A O 1
ATOM 1046 N N . GLY A 1 129 ? -3.475 -25.234 -15.438 1 98.62 129 GLY A N 1
ATOM 1047 C CA . GLY A 1 129 ? -4.32 -24.406 -14.586 1 98.62 129 GLY A CA 1
ATOM 1048 C C . GLY A 1 129 ? -4.445 -22.984 -15.078 1 98.62 129 GLY A C 1
ATOM 1049 O O . GLY A 1 129 ? -5.547 -22.422 -15.125 1 98.62 129 GLY A O 1
ATOM 1050 N N . ALA A 1 130 ? -3.33 -22.438 -15.477 1 98.75 130 ALA A N 1
ATOM 1051 C CA . ALA A 1 130 ? -3.314 -21.062 -15.992 1 98.75 130 ALA A CA 1
ATOM 1052 C C . ALA A 1 130 ? -4.172 -20.938 -17.25 1 98.75 130 ALA A C 1
ATOM 1054 O O . ALA A 1 130 ? -4.941 -20 -17.391 1 98.75 130 ALA A O 1
ATOM 1055 N N . GLU A 1 131 ? -4.016 -21.875 -18.141 1 98.75 131 GLU A N 1
ATOM 1056 C CA . GLU A 1 131 ? -4.785 -21.875 -19.375 1 98.75 131 GLU A CA 1
ATOM 1057 C C . GLU A 1 131 ? -6.285 -21.969 -19.094 1 98.75 131 GLU A C 1
ATOM 1059 O O . GLU A 1 131 ? -7.078 -21.25 -19.719 1 98.75 131 GLU A O 1
ATOM 1064 N N . TYR A 1 132 ? -6.641 -22.812 -18.188 1 98.88 132 TYR A N 1
ATOM 1065 C CA . TYR A 1 132 ? -8.047 -22.969 -17.828 1 98.88 132 TYR A CA 1
ATOM 1066 C C . TYR A 1 132 ? -8.617 -21.672 -17.266 1 98.88 132 TYR A C 1
ATOM 1068 O O . TYR A 1 132 ? -9.695 -21.234 -17.672 1 98.88 132 TYR A O 1
ATOM 1076 N N . LEU A 1 133 ? -7.891 -21.062 -16.312 1 98.81 133 LEU A N 1
ATOM 1077 C CA . LEU A 1 133 ? -8.32 -19.812 -15.695 1 98.81 133 LEU A CA 1
ATOM 1078 C C . LEU A 1 133 ? -8.445 -18.719 -16.734 1 98.81 133 LEU A C 1
ATOM 1080 O O . LEU A 1 133 ? -9.398 -17.922 -16.703 1 98.81 133 LEU A O 1
ATOM 1084 N N . ALA A 1 134 ? -7.492 -18.656 -17.656 1 98.81 134 ALA A N 1
ATOM 1085 C CA . ALA A 1 134 ? -7.52 -17.688 -18.75 1 98.81 134 ALA A CA 1
ATOM 1086 C C . ALA A 1 134 ? -8.742 -17.891 -19.641 1 98.81 134 ALA A C 1
ATOM 1088 O O . ALA A 1 134 ? -9.414 -16.922 -20.016 1 98.81 134 ALA A O 1
ATOM 1089 N N . GLU A 1 135 ? -9.008 -19.109 -19.953 1 98.56 135 GLU A N 1
ATOM 1090 C CA . GLU A 1 135 ? -10.156 -19.453 -20.781 1 98.56 135 GLU A CA 1
ATOM 1091 C C . GLU A 1 135 ? -11.461 -19.047 -20.109 1 98.56 135 GLU A C 1
ATOM 1093 O O . GLU A 1 135 ? -12.391 -18.594 -20.766 1 98.56 135 GLU A O 1
ATOM 1098 N N . LYS A 1 136 ? -11.594 -19.234 -18.812 1 98.62 136 LYS A N 1
ATOM 1099 C CA . LYS A 1 136 ? -12.789 -18.891 -18.047 1 98.62 136 LYS A CA 1
ATOM 1100 C C . LYS A 1 136 ? -13 -17.375 -18 1 98.62 136 LYS A C 1
ATOM 1102 O O . LYS A 1 136 ? -14.102 -16.906 -17.703 1 98.62 136 LYS A O 1
ATOM 1107 N N . GLY A 1 137 ? -11.914 -16.625 -18.172 1 98.62 137 GLY A N 1
ATOM 1108 C CA . GLY A 1 137 ? -12.023 -15.172 -18.234 1 98.62 137 GLY A CA 1
ATOM 1109 C C . GLY A 1 137 ? -12.07 -14.508 -16.875 1 98.62 137 GLY A C 1
ATOM 1110 O O . GLY A 1 137 ? -12.828 -13.57 -16.656 1 98.62 137 GLY A O 1
ATOM 1111 N N . ILE A 1 138 ? -11.289 -15.047 -15.914 1 98.81 138 ILE A N 1
ATOM 1112 C CA . ILE A 1 138 ? -11.18 -14.367 -14.633 1 98.81 138 ILE A CA 1
ATOM 1113 C C . ILE A 1 138 ? -10.422 -13.047 -14.812 1 98.81 138 ILE A C 1
ATOM 1115 O O . ILE A 1 138 ? -9.734 -12.859 -15.812 1 98.81 138 ILE A O 1
ATOM 1119 N N . ILE A 1 139 ? -10.547 -12.156 -13.883 1 98.81 139 ILE A N 1
ATOM 1120 C CA . ILE A 1 139 ? -9.93 -10.844 -14.07 1 98.81 139 ILE A CA 1
ATOM 1121 C C . ILE A 1 139 ? -8.648 -10.758 -13.242 1 98.81 139 ILE A C 1
ATOM 1123 O O . ILE A 1 139 ? -7.836 -9.852 -13.445 1 98.81 139 ILE A O 1
ATOM 1127 N N . GLY A 1 140 ? -8.477 -11.68 -12.312 1 98.88 140 GLY A N 1
ATOM 1128 C CA . GLY A 1 140 ? -7.289 -11.688 -11.469 1 98.88 140 GLY A CA 1
ATOM 1129 C C . GLY A 1 140 ? -7.16 -12.938 -10.625 1 98.88 140 GLY A C 1
ATOM 1130 O O . GLY A 1 140 ? -8.133 -13.672 -10.445 1 98.88 140 GLY A O 1
ATOM 1131 N N . ILE A 1 141 ? -5.996 -13.156 -10.125 1 98.94 141 ILE A N 1
ATOM 1132 C CA . ILE A 1 141 ? -5.684 -14.32 -9.305 1 98.94 141 ILE A CA 1
ATOM 1133 C C . ILE A 1 141 ? -4.629 -13.953 -8.266 1 98.94 141 ILE A C 1
ATOM 1135 O O . ILE A 1 141 ? -3.686 -13.211 -8.562 1 98.94 141 ILE A O 1
ATOM 1139 N N . ALA A 1 142 ? -4.867 -14.375 -7.059 1 98.94 142 ALA A N 1
ATOM 1140 C CA . ALA A 1 142 ? -3.879 -14.281 -5.988 1 98.94 142 ALA A CA 1
ATOM 1141 C C . ALA A 1 142 ? -3.488 -15.672 -5.488 1 98.94 142 ALA A C 1
ATOM 1143 O O . ALA A 1 142 ? -4.336 -16.562 -5.387 1 98.94 142 ALA A O 1
ATOM 1144 N N . ILE A 1 143 ? -2.254 -15.812 -5.195 1 98.88 143 ILE A N 1
ATOM 1145 C CA . ILE A 1 143 ? -1.787 -17.078 -4.656 1 98.88 143 ILE A CA 1
ATOM 1146 C C . ILE A 1 143 ? -0.979 -16.844 -3.385 1 98.88 143 ILE A C 1
ATOM 1148 O O . ILE A 1 143 ? -0.363 -15.781 -3.227 1 98.88 143 ILE A O 1
ATOM 1152 N N . ASP A 1 144 ? -0.948 -17.781 -2.482 1 98.69 144 ASP A N 1
ATOM 1153 C CA . ASP A 1 144 ? -0.325 -17.609 -1.173 1 98.69 144 ASP A CA 1
ATOM 1154 C C . ASP A 1 144 ? 1.11 -18.141 -1.179 1 98.69 144 ASP A C 1
ATOM 1156 O O . ASP A 1 144 ? 1.672 -18.438 -0.123 1 98.69 144 ASP A O 1
ATOM 1160 N N . SER A 1 145 ? 1.72 -18.312 -2.365 1 97.69 145 SER A N 1
ATOM 1161 C CA . SER A 1 145 ? 3.131 -18.656 -2.502 1 97.69 145 SER A CA 1
ATOM 1162 C C . SER A 1 145 ? 3.969 -17.438 -2.838 1 97.69 145 SER A C 1
ATOM 1164 O O . SER A 1 145 ? 3.426 -16.375 -3.162 1 97.69 145 SER A O 1
ATOM 1166 N N . PHE A 1 146 ? 5.324 -17.578 -2.762 1 95.62 146 PHE A N 1
ATOM 1167 C CA . PHE A 1 146 ? 6.262 -16.5 -3.07 1 95.62 146 PHE A CA 1
ATOM 1168 C C . PHE A 1 146 ? 6.328 -16.266 -4.574 1 95.62 146 PHE A C 1
ATOM 1170 O O . PHE A 1 146 ? 6.902 -15.273 -5.023 1 95.62 146 PHE A O 1
ATOM 1177 N N . GLY A 1 147 ? 5.754 -17.109 -5.363 1 96.75 147 GLY A N 1
ATOM 1178 C CA . GLY A 1 147 ? 5.645 -17.031 -6.809 1 96.75 147 GLY A CA 1
ATOM 1179 C C . GLY A 1 147 ? 4.508 -17.859 -7.375 1 96.75 147 GLY A C 1
ATOM 1180 O O . GLY A 1 147 ? 4.25 -18.969 -6.898 1 96.75 147 GLY A O 1
ATOM 1181 N N . ILE A 1 148 ? 3.875 -17.406 -8.422 1 98.31 148 ILE A N 1
ATOM 1182 C CA . ILE A 1 148 ? 2.725 -18.094 -9 1 98.31 148 ILE A CA 1
ATOM 1183 C C . ILE A 1 148 ? 3.199 -19.266 -9.844 1 98.31 148 ILE A C 1
ATOM 1185 O O . ILE A 1 148 ? 2.408 -20.156 -10.188 1 98.31 148 ILE A O 1
ATOM 1189 N N . GLU A 1 149 ? 4.445 -19.328 -10.211 1 95.69 149 GLU A N 1
ATOM 1190 C CA . GLU A 1 149 ? 4.973 -20.422 -11.023 1 95.69 149 GLU A CA 1
ATOM 1191 C C . GLU A 1 149 ? 6.293 -20.953 -10.469 1 95.69 149 GLU A C 1
ATOM 1193 O O . GLU A 1 149 ? 6.914 -20.297 -9.625 1 95.69 149 GLU A O 1
ATOM 1198 N N . ARG A 1 150 ? 6.676 -22.109 -10.836 1 93.44 150 ARG A N 1
ATOM 1199 C CA . ARG A 1 150 ? 7.844 -22.844 -10.344 1 93.44 150 ARG A CA 1
ATOM 1200 C C . ARG A 1 150 ? 8.562 -23.562 -11.484 1 93.44 150 ARG A C 1
ATOM 1202 O O . ARG A 1 150 ? 7.957 -24.359 -12.195 1 93.44 150 ARG A O 1
ATOM 1209 N N . ALA A 1 151 ? 9.844 -23.312 -11.625 1 88.31 151 ALA A N 1
ATOM 1210 C CA . ALA A 1 151 ? 10.688 -24.016 -12.578 1 88.31 151 ALA A CA 1
ATOM 1211 C C . ALA A 1 151 ? 10.039 -24.078 -13.961 1 88.31 151 ALA A C 1
ATOM 1213 O O . ALA A 1 151 ? 10.039 -25.125 -14.609 1 88.31 151 ALA A O 1
ATOM 1214 N N . GLN A 1 152 ? 9.391 -23.141 -14.383 1 90.44 152 GLN A N 1
ATOM 1215 C CA . GLN A 1 152 ? 8.852 -22.953 -15.727 1 90.44 152 GLN A CA 1
ATOM 1216 C C . GLN A 1 152 ? 9.672 -21.922 -16.5 1 90.44 152 GLN A C 1
ATOM 1218 O O . GLN A 1 152 ? 9.383 -20.734 -16.453 1 90.44 152 GLN A O 1
ATOM 1223 N N . PRO A 1 153 ? 10.609 -22.375 -17.172 1 86.75 153 PRO A N 1
ATOM 1224 C CA . PRO A 1 153 ? 11.672 -21.5 -17.688 1 86.75 153 PRO A CA 1
ATOM 1225 C C . PRO A 1 153 ? 11.148 -20.422 -18.625 1 86.75 153 PRO A C 1
ATOM 1227 O O . PRO A 1 153 ? 11.75 -19.359 -18.75 1 86.75 153 PRO A O 1
ATOM 1230 N N . GLU A 1 154 ? 10.086 -20.672 -19.266 1 93.06 154 GLU A N 1
ATOM 1231 C CA . GLU A 1 154 ? 9.578 -19.672 -20.219 1 93.06 154 GLU A CA 1
ATOM 1232 C C . GLU A 1 154 ? 8.516 -18.797 -19.562 1 93.06 154 GLU A C 1
ATOM 1234 O O . GLU A 1 154 ? 7.855 -18 -20.234 1 93.06 154 GLU A O 1
ATOM 1239 N N . HIS A 1 155 ? 8.336 -18.969 -18.266 1 96.25 155 HIS A N 1
ATOM 1240 C CA . HIS A 1 155 ? 7.367 -18.188 -17.5 1 96.25 155 HIS A CA 1
ATOM 1241 C C . HIS A 1 155 ? 5.969 -18.328 -18.094 1 96.25 155 HIS A C 1
ATOM 1243 O O . HIS A 1 155 ? 5.273 -17.328 -18.312 1 96.25 155 HIS A O 1
ATOM 1249 N N . GLU A 1 156 ? 5.609 -19.578 -18.422 1 97.12 156 GLU A N 1
ATOM 1250 C CA . GLU A 1 156 ? 4.383 -19.875 -19.156 1 97.12 156 GLU A CA 1
ATOM 1251 C C . GLU A 1 156 ? 3.156 -19.375 -18.391 1 97.12 156 GLU A C 1
ATOM 1253 O O . GLU A 1 156 ? 2.26 -18.766 -18.984 1 97.12 156 GLU A O 1
ATOM 1258 N N . THR A 1 157 ? 3.121 -19.609 -17.109 1 98.44 157 THR A N 1
ATOM 1259 C CA . THR A 1 157 ? 1.966 -19.234 -16.297 1 98.44 157 THR A CA 1
ATOM 1260 C C . THR A 1 157 ? 1.782 -17.719 -16.312 1 98.44 157 THR A C 1
ATOM 1262 O O . THR A 1 157 ? 0.692 -17.219 -16.594 1 98.44 157 THR A O 1
ATOM 1265 N N . HIS A 1 158 ? 2.859 -17 -16.016 1 98.56 158 HIS A N 1
ATOM 1266 C CA . HIS A 1 158 ? 2.791 -15.547 -16.078 1 98.56 158 HIS A CA 1
ATOM 1267 C C . HIS A 1 158 ? 2.271 -15.07 -17.422 1 98.56 158 HIS A C 1
ATOM 1269 O O . HIS A 1 158 ? 1.336 -14.266 -17.484 1 98.56 158 HIS A O 1
ATOM 1275 N N . LYS A 1 159 ? 2.887 -15.57 -18.5 1 98.19 159 LYS A N 1
ATOM 1276 C CA . LYS A 1 159 ? 2.594 -15.078 -19.844 1 98.19 159 LYS A CA 1
ATOM 1277 C C . LYS A 1 159 ? 1.156 -15.398 -20.25 1 98.19 159 LYS A C 1
ATOM 1279 O O . LYS A 1 159 ? 0.462 -14.555 -20.812 1 98.19 159 LYS A O 1
ATOM 1284 N N . ILE A 1 160 ? 0.681 -16.609 -19.953 1 98.56 160 ILE A N 1
ATOM 1285 C CA . ILE A 1 160 ? -0.686 -17 -20.281 1 98.56 160 ILE A CA 1
ATOM 1286 C C . ILE A 1 160 ? -1.671 -16.062 -19.594 1 98.56 160 ILE A C 1
ATOM 1288 O O . ILE A 1 160 ? -2.609 -15.57 -20.219 1 98.56 160 ILE A O 1
ATOM 1292 N N . LEU A 1 161 ? -1.461 -15.789 -18.344 1 98.75 161 LEU A N 1
ATOM 1293 C CA . LEU A 1 161 ? -2.375 -14.953 -17.562 1 98.75 161 LEU A CA 1
ATOM 1294 C C . LEU A 1 161 ? -2.311 -13.5 -18.016 1 98.75 161 LEU A C 1
ATOM 1296 O O . LEU A 1 161 ? -3.344 -12.891 -18.312 1 98.75 161 LEU A O 1
ATOM 1300 N N . PHE A 1 162 ? -1.093 -12.977 -18.172 1 98.5 162 PHE A N 1
ATOM 1301 C CA . PHE A 1 162 ? -0.928 -11.578 -18.562 1 98.5 162 PHE A CA 1
ATOM 1302 C C . PHE A 1 162 ? -1.461 -11.344 -19.969 1 98.5 162 PHE A C 1
ATOM 1304 O O . PHE A 1 162 ? -2.006 -10.273 -20.266 1 98.5 162 PHE A O 1
ATOM 1311 N N . ASN A 1 163 ? -1.251 -12.32 -20.844 1 98.06 163 ASN A N 1
ATOM 1312 C CA . ASN A 1 163 ? -1.722 -12.18 -22.219 1 98.06 163 ASN A CA 1
ATOM 1313 C C . ASN A 1 163 ? -3.238 -12.023 -22.281 1 98.06 163 ASN A C 1
ATOM 1315 O O . ASN A 1 163 ? -3.775 -11.5 -23.25 1 98.06 163 ASN A O 1
ATOM 1319 N N . ARG A 1 164 ? -3.918 -12.484 -21.25 1 98.31 164 ARG A N 1
ATOM 1320 C CA . ARG A 1 164 ? -5.371 -12.359 -21.203 1 98.31 164 ARG A CA 1
ATOM 1321 C C . ARG A 1 164 ? -5.785 -11.203 -20.297 1 98.31 164 ARG A C 1
ATOM 1323 O O . ARG A 1 164 ? -6.961 -11.07 -19.953 1 98.31 164 ARG A O 1
ATOM 1330 N N . GLY A 1 165 ? -4.816 -10.391 -19.812 1 98.12 165 GLY A N 1
ATOM 1331 C CA . GLY A 1 165 ? -5.098 -9.227 -18.984 1 98.12 165 GLY A CA 1
ATOM 1332 C C . GLY A 1 165 ? -5.43 -9.586 -17.547 1 98.12 165 GLY A C 1
ATOM 1333 O O . GLY A 1 165 ? -6.078 -8.805 -16.844 1 98.12 165 GLY A O 1
ATOM 1334 N N . ILE A 1 166 ? -5.07 -10.773 -17.094 1 98.81 166 ILE A N 1
ATOM 1335 C CA . ILE A 1 166 ? -5.383 -11.234 -15.75 1 98.81 166 ILE A CA 1
ATOM 1336 C C . ILE A 1 166 ? -4.344 -10.695 -14.773 1 98.81 166 ILE A C 1
ATOM 1338 O O . ILE A 1 166 ? -3.139 -10.852 -14.984 1 98.81 166 ILE A O 1
ATOM 1342 N N . THR A 1 167 ? -4.789 -10.047 -13.703 1 98.88 167 THR A N 1
ATOM 1343 C CA . THR A 1 167 ? -3.924 -9.5 -12.656 1 98.88 167 THR A CA 1
ATOM 1344 C C . THR A 1 167 ? -3.373 -10.617 -11.773 1 98.88 167 THR A C 1
ATOM 1346 O O . THR A 1 167 ? -4.094 -11.555 -11.43 1 98.88 167 THR A O 1
ATOM 1349 N N . ILE A 1 168 ? -2.098 -10.492 -11.398 1 98.94 168 ILE A N 1
ATOM 1350 C CA . ILE A 1 168 ? -1.456 -11.516 -10.578 1 98.94 168 ILE A CA 1
ATOM 1351 C C . ILE A 1 168 ? -0.984 -10.906 -9.266 1 98.94 168 ILE A C 1
ATOM 1353 O O . ILE A 1 168 ? -0.219 -9.945 -9.258 1 98.94 168 ILE A O 1
ATOM 1357 N N . ILE A 1 169 ? -1.424 -11.461 -8.172 1 98.94 169 ILE A N 1
ATOM 1358 C CA . ILE A 1 169 ? -0.95 -11.148 -6.828 1 98.94 169 ILE A CA 1
ATOM 1359 C C . ILE A 1 169 ? -0.249 -12.359 -6.227 1 98.94 169 ILE A C 1
ATOM 1361 O O . ILE A 1 169 ? -0.75 -13.484 -6.32 1 98.94 169 ILE A O 1
ATOM 1365 N N . GLU A 1 170 ? 0.899 -12.141 -5.668 1 98.88 170 GLU A N 1
ATOM 1366 C CA . GLU A 1 170 ? 1.658 -13.211 -5.035 1 98.88 170 GLU A CA 1
ATOM 1367 C C . GLU A 1 170 ? 1.908 -12.914 -3.561 1 98.88 170 GLU A C 1
ATOM 1369 O O . GLU A 1 170 ? 1.965 -11.75 -3.156 1 98.88 170 GLU A O 1
ATOM 1374 N N . GLY A 1 171 ? 2.027 -13.953 -2.803 1 98.69 171 GLY A N 1
ATOM 1375 C CA . GLY A 1 171 ? 2.508 -13.852 -1.435 1 98.69 171 GLY A CA 1
ATOM 1376 C C . GLY A 1 171 ? 1.414 -13.492 -0.445 1 98.69 171 GLY A C 1
ATOM 1377 O O . GLY A 1 171 ? 1.692 -12.969 0.634 1 98.69 171 GLY A O 1
ATOM 1378 N N . VAL A 1 172 ? 0.141 -13.695 -0.781 1 98.88 172 VAL A N 1
ATOM 1379 C CA . VAL A 1 172 ? -0.913 -13.438 0.194 1 98.88 172 VAL A CA 1
ATOM 1380 C C . VAL A 1 172 ? -0.907 -14.531 1.264 1 98.88 172 VAL A C 1
ATOM 1382 O O . VAL A 1 172 ? -0.35 -15.609 1.057 1 98.88 172 VAL A O 1
ATOM 1385 N N . ARG A 1 173 ? -1.45 -14.227 2.42 1 98.81 173 ARG A N 1
ATOM 1386 C CA . ARG A 1 173 ? -1.576 -15.156 3.541 1 98.81 173 ARG A CA 1
ATOM 1387 C C . ARG A 1 173 ? -3.037 -15.5 3.805 1 98.81 173 ARG A C 1
ATOM 1389 O O . ARG A 1 173 ? -3.805 -14.656 4.273 1 98.81 173 ARG A O 1
ATOM 1396 N N . LEU A 1 174 ? -3.381 -16.781 3.615 1 98.81 174 LEU A N 1
ATOM 1397 C CA . LEU A 1 174 ? -4.797 -17.141 3.611 1 98.81 174 LEU A CA 1
ATOM 1398 C C . LEU A 1 174 ? -5.094 -18.188 4.668 1 98.81 174 LEU A C 1
ATOM 1400 O O . LEU A 1 174 ? -6.195 -18.75 4.707 1 98.81 174 LEU A O 1
ATOM 1404 N N . LYS A 1 175 ? -4.129 -18.438 5.527 1 98.69 175 LYS A N 1
ATOM 1405 C CA . LYS A 1 175 ? -4.262 -19.5 6.512 1 98.69 175 LYS A CA 1
ATOM 1406 C C . LYS A 1 175 ? -5.59 -19.406 7.262 1 98.69 175 LYS A C 1
ATOM 1408 O O . LYS A 1 175 ? -6.297 -20.391 7.422 1 98.69 175 LYS A O 1
ATOM 1413 N N . GLU A 1 176 ? -6.008 -18.188 7.676 1 98.31 176 GLU A N 1
ATOM 1414 C CA . GLU A 1 176 ? -7.156 -18 8.555 1 98.31 176 GLU A CA 1
ATOM 1415 C C . GLU A 1 176 ? -8.406 -17.625 7.754 1 98.31 176 GLU A C 1
ATOM 1417 O O . GLU A 1 176 ? -9.414 -17.203 8.328 1 98.31 176 GLU A O 1
ATOM 1422 N N . ILE A 1 177 ? -8.375 -17.703 6.504 1 98.75 177 ILE A N 1
ATOM 1423 C CA . ILE A 1 177 ? -9.477 -17.266 5.66 1 98.75 177 ILE A CA 1
ATOM 1424 C C . ILE A 1 177 ? -10.281 -18.469 5.18 1 98.75 177 ILE A C 1
ATOM 1426 O O . ILE A 1 177 ? -9.719 -19.422 4.621 1 98.75 177 ILE A O 1
ATOM 1430 N N . LYS A 1 178 ? -11.523 -18.516 5.34 1 98.44 178 LYS A N 1
ATOM 1431 C CA . LYS A 1 178 ? -12.398 -19.594 4.867 1 98.44 178 LYS A CA 1
ATOM 1432 C C . LYS A 1 178 ? -12.742 -19.406 3.393 1 98.44 178 LYS A C 1
ATOM 1434 O O . LYS A 1 178 ? -12.781 -18.281 2.895 1 98.44 178 LYS A O 1
ATOM 1439 N N . GLU A 1 179 ? -12.914 -20.562 2.756 1 98.69 179 GLU A N 1
ATOM 1440 C CA . GLU A 1 179 ? -13.461 -20.484 1.404 1 98.69 179 GLU A CA 1
ATOM 1441 C C . GLU A 1 179 ? -14.812 -19.766 1.392 1 98.69 179 GLU A C 1
ATOM 1443 O O . GLU A 1 179 ? -15.766 -20.219 2.023 1 98.69 179 GLU A O 1
ATOM 1448 N N . ASP A 1 180 ? -14.898 -18.672 0.777 1 98.44 180 ASP A N 1
ATOM 1449 C CA . ASP A 1 180 ? -16.078 -17.828 0.729 1 98.44 180 ASP A CA 1
ATOM 1450 C C . ASP A 1 180 ? -15.875 -16.656 -0.228 1 98.44 180 ASP A C 1
ATOM 1452 O O . ASP A 1 180 ? -14.844 -16.562 -0.893 1 98.44 180 ASP A O 1
ATOM 1456 N N . GLU A 1 181 ? -16.891 -15.836 -0.39 1 98.31 181 GLU A N 1
ATOM 1457 C CA . GLU A 1 181 ? -16.797 -14.562 -1.11 1 98.31 181 GLU A CA 1
ATOM 1458 C C . GLU A 1 181 ? -16.438 -13.422 -0.17 1 98.31 181 GLU A C 1
ATOM 1460 O O . GLU A 1 181 ? -16.891 -13.375 0.972 1 98.31 181 GLU A O 1
ATOM 1465 N N . TYR A 1 182 ? -15.586 -12.555 -0.633 1 98.38 182 TYR A N 1
ATOM 1466 C CA . TYR A 1 182 ? -15.148 -11.367 0.087 1 98.38 182 TYR A CA 1
ATOM 1467 C C . TYR A 1 182 ? -15.109 -10.156 -0.838 1 98.38 182 TYR A C 1
ATOM 1469 O O . TYR A 1 182 ? -15.297 -10.281 -2.051 1 98.38 182 TYR A O 1
ATOM 1477 N N . PHE A 1 183 ? -15.016 -8.977 -0.273 1 98.06 183 PHE A N 1
ATOM 1478 C CA . PHE A 1 183 ? -14.57 -7.785 -0.992 1 98.06 183 PHE A CA 1
ATOM 1479 C C . PHE A 1 183 ? -13.086 -7.539 -0.77 1 98.06 183 PHE A C 1
ATOM 1481 O O . PHE A 1 183 ? -12.617 -7.535 0.37 1 98.06 183 PHE A O 1
ATOM 1488 N N . MET A 1 184 ? -12.406 -7.398 -1.828 1 98.75 184 MET A N 1
ATOM 1489 C CA . MET A 1 184 ? -10.953 -7.246 -1.738 1 98.75 184 MET A CA 1
ATOM 1490 C C . MET A 1 184 ? -10.547 -5.801 -2.012 1 98.75 184 MET A C 1
ATOM 1492 O O . MET A 1 184 ? -11.07 -5.164 -2.928 1 98.75 184 MET A O 1
ATOM 1496 N N . CYS A 1 185 ? -9.609 -5.297 -1.247 1 98.75 185 CYS A N 1
ATOM 1497 C CA . CYS A 1 185 ? -8.82 -4.113 -1.549 1 98.75 185 CYS A CA 1
ATOM 1498 C C . CYS A 1 185 ? -7.328 -4.441 -1.579 1 98.75 185 CYS A C 1
ATOM 1500 O O . CYS A 1 185 ? -6.723 -4.691 -0.536 1 98.75 185 CYS A O 1
ATOM 1502 N N . ALA A 1 186 ? -6.781 -4.527 -2.686 1 98.94 186 ALA A N 1
ATOM 1503 C CA . ALA A 1 186 ? -5.359 -4.766 -2.914 1 98.94 186 ALA A CA 1
ATOM 1504 C C . ALA A 1 186 ? -4.691 -3.543 -3.543 1 98.94 186 ALA A C 1
ATOM 1506 O O . ALA A 1 186 ? -4.984 -3.189 -4.688 1 98.94 186 ALA A O 1
ATOM 1507 N N . LEU A 1 187 ? -3.834 -2.924 -2.838 1 98.88 187 LEU A N 1
ATOM 1508 C CA . LEU A 1 187 ? -3.283 -1.665 -3.328 1 98.88 187 LEU A CA 1
ATOM 1509 C C . LEU A 1 187 ? -1.76 -1.721 -3.377 1 98.88 187 LEU A C 1
ATOM 1511 O O . LEU A 1 187 ? -1.099 -1.655 -2.338 1 98.88 187 LEU A O 1
ATOM 1515 N N . PRO A 1 188 ? -1.199 -1.833 -4.543 1 98.94 188 PRO A N 1
ATOM 1516 C CA . PRO A 1 188 ? 0.254 -1.708 -4.672 1 98.94 188 PRO A CA 1
ATOM 1517 C C . PRO A 1 188 ? 0.733 -0.261 -4.574 1 98.94 188 PRO A C 1
ATOM 1519 O O . PRO A 1 188 ? -0.019 0.665 -4.891 1 98.94 188 PRO A O 1
ATOM 1522 N N . LEU A 1 189 ? 1.941 -0.1 -4.09 1 98.88 189 LEU A N 1
ATOM 1523 C CA . LEU A 1 189 ? 2.535 1.225 -4.234 1 98.88 189 LEU A CA 1
ATOM 1524 C C . LEU A 1 189 ? 2.527 1.668 -5.691 1 98.88 189 LEU A C 1
ATOM 1526 O O . LEU A 1 189 ? 2.725 0.851 -6.594 1 98.88 189 LEU A O 1
ATOM 1530 N N . LYS A 1 190 ? 2.328 2.949 -5.895 1 98.81 190 LYS A N 1
ATOM 1531 C CA . LYS A 1 190 ? 2.277 3.521 -7.238 1 98.81 190 LYS A CA 1
ATOM 1532 C C . LYS A 1 190 ? 3.672 3.902 -7.727 1 98.81 190 LYS A C 1
ATOM 1534 O O . LYS A 1 190 ? 4.035 5.082 -7.723 1 98.81 190 LYS A O 1
ATOM 1539 N N . ILE A 1 191 ? 4.41 2.98 -8.156 1 98.88 191 ILE A N 1
ATOM 1540 C CA . ILE A 1 191 ? 5.793 3.199 -8.57 1 98.88 191 ILE A CA 1
ATOM 1541 C C . ILE A 1 191 ? 5.871 3.236 -10.102 1 98.88 191 ILE A C 1
ATOM 1543 O O . ILE A 1 191 ? 5.387 2.328 -10.773 1 98.88 191 ILE A O 1
ATOM 1547 N N . LYS A 1 192 ? 6.512 4.152 -10.641 1 98.56 192 LYS A N 1
ATOM 1548 C CA . LYS A 1 192 ? 6.566 4.336 -12.086 1 98.56 192 LYS A CA 1
ATOM 1549 C C . LYS A 1 192 ? 7.68 3.494 -12.703 1 98.56 192 LYS A C 1
ATOM 1551 O O . LYS A 1 192 ? 8.805 3.48 -12.203 1 98.56 192 LYS A O 1
ATOM 1556 N N . GLY A 1 193 ? 7.324 2.773 -13.711 1 98.56 193 GLY A N 1
ATOM 1557 C CA . GLY A 1 193 ? 8.32 2.221 -14.617 1 98.56 193 GLY A CA 1
ATOM 1558 C C . GLY A 1 193 ? 8.875 0.886 -14.156 1 98.56 193 GLY A C 1
ATOM 1559 O O . GLY A 1 193 ? 9.961 0.481 -14.57 1 98.56 193 GLY A O 1
ATOM 1560 N N . VAL A 1 194 ? 8.156 0.239 -13.242 1 98.75 194 VAL A N 1
ATOM 1561 C CA . VAL A 1 194 ? 8.766 -0.96 -12.672 1 98.75 194 VAL A CA 1
ATOM 1562 C C . VAL A 1 194 ? 7.875 -2.17 -12.945 1 98.75 194 VAL A C 1
ATOM 1564 O O . VAL A 1 194 ? 6.766 -2.027 -13.461 1 98.75 194 VAL A O 1
ATOM 1567 N N . ASP A 1 195 ? 8.344 -3.344 -12.656 1 98.88 195 ASP A N 1
ATOM 1568 C CA . ASP A 1 195 ? 7.855 -4.652 -13.086 1 98.88 195 ASP A CA 1
ATOM 1569 C C . ASP A 1 195 ? 6.902 -5.25 -12.055 1 98.88 195 ASP A C 1
ATOM 1571 O O . ASP A 1 195 ? 6.281 -6.285 -12.312 1 98.88 195 ASP A O 1
ATOM 1575 N N . GLY A 1 196 ? 6.73 -4.695 -10.977 1 98.75 196 GLY A N 1
ATOM 1576 C CA . GLY A 1 196 ? 5.855 -5.055 -9.875 1 98.75 196 GLY A CA 1
ATOM 1577 C C . GLY A 1 196 ? 5.957 -4.102 -8.695 1 98.75 196 GLY A C 1
ATOM 1578 O O . GLY A 1 196 ? 6.77 -3.174 -8.711 1 98.75 196 GLY A O 1
ATOM 1579 N N . ALA A 1 197 ? 5.145 -4.34 -7.707 1 98.94 197 ALA A N 1
ATOM 1580 C CA . ALA A 1 197 ? 5.184 -3.473 -6.531 1 98.94 197 ALA A CA 1
ATOM 1581 C C . ALA A 1 197 ? 4.66 -4.199 -5.297 1 98.94 197 ALA A C 1
ATOM 1583 O O . ALA A 1 197 ? 3.678 -4.941 -5.375 1 98.94 197 ALA A O 1
ATOM 1584 N N . PRO A 1 198 ? 5.316 -3.963 -4.121 1 98.88 198 PRO A N 1
ATOM 1585 C CA . PRO A 1 198 ? 4.715 -4.426 -2.871 1 98.88 198 PRO A CA 1
ATOM 1586 C C . PRO A 1 198 ? 3.326 -3.84 -2.631 1 98.88 198 PRO A C 1
ATOM 1588 O O . PRO A 1 198 ? 3.041 -2.723 -3.066 1 98.88 198 PRO A O 1
ATOM 1591 N N . ALA A 1 199 ? 2.535 -4.629 -2.014 1 98.94 199 ALA A N 1
ATOM 1592 C CA . ALA A 1 199 ? 1.139 -4.234 -1.849 1 98.94 199 ALA A CA 1
ATOM 1593 C C . ALA A 1 199 ? 0.623 -4.613 -0.463 1 98.94 199 ALA A C 1
ATOM 1595 O O . ALA A 1 199 ? 1.172 -5.504 0.189 1 98.94 199 ALA A O 1
ATOM 1596 N N . ARG A 1 200 ? -0.24 -3.883 -0.002 1 98.94 200 ARG A N 1
ATOM 1597 C CA . ARG A 1 200 ? -1.092 -4.301 1.107 1 98.94 200 ARG A CA 1
ATOM 1598 C C . ARG A 1 200 ? -2.439 -4.805 0.603 1 98.94 200 ARG A C 1
ATOM 1600 O O . ARG A 1 200 ? -3.072 -4.164 -0.24 1 98.94 200 ARG A O 1
ATOM 1607 N N . VAL A 1 201 ? -2.848 -5.961 1.018 1 98.94 201 VAL A N 1
ATOM 1608 C CA . VAL A 1 201 ? -4.062 -6.613 0.542 1 98.94 201 VAL A CA 1
ATOM 1609 C C . VAL A 1 201 ? -4.938 -7.008 1.73 1 98.94 201 VAL A C 1
ATOM 1611 O O . VAL A 1 201 ? -4.461 -7.641 2.678 1 98.94 201 VAL A O 1
ATOM 1614 N N . VAL A 1 202 ? -6.219 -6.641 1.665 1 98.94 202 VAL A N 1
ATOM 1615 C CA . VAL A 1 202 ? -7.156 -7.004 2.721 1 98.94 202 VAL A CA 1
ATOM 1616 C C . VAL A 1 202 ? -8.43 -7.582 2.105 1 98.94 202 VAL A C 1
ATOM 1618 O O . VAL A 1 202 ? -8.781 -7.258 0.967 1 98.94 202 VAL A O 1
ATOM 1621 N N . LEU A 1 203 ? -9.07 -8.438 2.818 1 98.88 203 LEU A N 1
ATOM 1622 C CA . LEU A 1 203 ? -10.414 -8.914 2.545 1 98.88 203 LEU A CA 1
ATOM 1623 C C . LEU A 1 203 ? -11.414 -8.336 3.549 1 98.88 203 LEU A C 1
ATOM 1625 O O . LEU A 1 203 ? -11.102 -8.227 4.738 1 98.88 203 LEU A O 1
ATOM 1629 N N . ILE A 1 204 ? -12.523 -7.98 3.074 1 98.38 204 ILE A N 1
ATOM 1630 C CA . ILE A 1 204 ? -13.516 -7.328 3.924 1 98.38 204 ILE A CA 1
ATOM 1631 C C . ILE A 1 204 ? -14.844 -8.086 3.85 1 98.38 204 ILE A C 1
ATOM 1633 O O . ILE A 1 204 ? -15.305 -8.438 2.76 1 98.38 204 ILE A O 1
ATOM 1637 N N . LYS A 1 205 ? -15.422 -8.391 4.977 1 96.94 205 LYS A N 1
ATOM 1638 C CA . LYS A 1 205 ? -16.781 -8.875 5.105 1 96.94 205 LYS A CA 1
ATOM 1639 C C . LYS A 1 205 ? -17.703 -7.797 5.668 1 96.94 205 LYS A C 1
ATOM 1641 O O . LYS A 1 205 ? -17.297 -6.992 6.504 1 96.94 205 LYS A O 1
ATOM 1646 N N . ASN A 1 206 ? -19 -7.652 5.172 1 92.25 206 ASN A N 1
ATOM 1647 C CA . ASN A 1 206 ? -20.031 -6.738 5.652 1 92.25 206 ASN A CA 1
ATOM 1648 C C . ASN A 1 206 ? -19.672 -5.281 5.363 1 92.25 206 ASN A C 1
ATOM 1650 O O . ASN A 1 206 ? -19.797 -4.422 6.234 1 92.25 206 ASN A O 1
ATOM 1654 N N . LEU A 1 207 ? -18.906 -4.992 4.285 1 82.06 207 LEU A N 1
ATOM 1655 C CA . LEU A 1 207 ? -18.531 -3.637 3.904 1 82.06 207 LEU A CA 1
ATOM 1656 C C . LEU A 1 207 ? -19.75 -2.721 3.865 1 82.06 207 LEU A C 1
ATOM 1658 O O . LEU A 1 207 ? -19.656 -1.552 4.25 1 82.06 207 LEU A O 1
ATOM 1662 N N . MET A 1 208 ? -21.125 -2.961 3.469 1 61.69 208 MET A N 1
ATOM 1663 C CA . MET A 1 208 ? -22.344 -2.162 3.516 1 61.69 208 MET A CA 1
ATOM 1664 C C . MET A 1 208 ? -23.406 -2.857 4.348 1 61.69 208 MET A C 1
ATOM 1666 O O . MET A 1 208 ? -23.453 -4.086 4.406 1 61.69 208 MET A O 1
ATOM 1670 N N . MET B 1 1 ? -18.844 2.049 -9.695 1 93.12 1 MET B N 1
ATOM 1671 C CA . MET B 1 1 ? -17.797 2.434 -8.75 1 93.12 1 MET B CA 1
ATOM 1672 C C . MET B 1 1 ? -16.766 3.342 -9.422 1 93.12 1 MET B C 1
ATOM 1674 O O . MET B 1 1 ? -16.312 3.055 -10.531 1 93.12 1 MET B O 1
ATOM 1678 N N . ILE B 1 2 ? -16.547 4.504 -8.883 1 96.88 2 ILE B N 1
ATOM 1679 C CA . ILE B 1 2 ? -15.539 5.445 -9.359 1 96.88 2 ILE B CA 1
ATOM 1680 C C . ILE B 1 2 ? -14.398 5.535 -8.344 1 96.88 2 ILE B C 1
ATOM 1682 O O . ILE B 1 2 ? -14.625 5.84 -7.172 1 96.88 2 ILE B O 1
ATOM 1686 N N . ILE B 1 3 ? -13.211 5.238 -8.859 1 98.31 3 ILE B N 1
ATOM 1687 C CA . ILE B 1 3 ? -12.039 5.25 -7.988 1 98.31 3 ILE B CA 1
ATOM 1688 C C . ILE B 1 3 ? -11.172 6.469 -8.312 1 98.31 3 ILE B C 1
ATOM 1690 O O . ILE B 1 3 ? -10.844 6.711 -9.469 1 98.31 3 ILE B O 1
ATOM 1694 N N . TYR B 1 4 ? -10.828 7.234 -7.305 1 98.69 4 TYR B N 1
ATOM 1695 C CA . TYR B 1 4 ? -9.859 8.32 -7.398 1 98.69 4 TYR B CA 1
ATOM 1696 C C . TYR B 1 4 ? -8.562 7.949 -6.699 1 98.69 4 TYR B C 1
ATOM 1698 O O . TYR B 1 4 ? -8.531 7.797 -5.477 1 98.69 4 TYR B O 1
ATOM 1706 N N . ASP B 1 5 ? -7.578 7.793 -7.492 1 98.75 5 ASP B N 1
ATOM 1707 C CA . ASP B 1 5 ? -6.25 7.578 -6.918 1 98.75 5 ASP B CA 1
ATOM 1708 C C . ASP B 1 5 ? -5.645 8.891 -6.434 1 98.75 5 ASP B C 1
ATOM 1710 O O . ASP B 1 5 ? -5.344 9.781 -7.234 1 98.75 5 ASP B O 1
ATOM 1714 N N . ILE B 1 6 ? -5.406 8.977 -5.105 1 98.88 6 ILE B N 1
ATOM 1715 C CA . ILE B 1 6 ? -4.938 10.258 -4.59 1 98.88 6 ILE B CA 1
ATOM 1716 C C . ILE B 1 6 ? -3.529 10.094 -4.02 1 98.88 6 ILE B C 1
ATOM 1718 O O . ILE B 1 6 ? -3.121 10.859 -3.143 1 98.88 6 ILE B O 1
ATOM 1722 N N . SER B 1 7 ? -2.811 9.125 -4.441 1 98.75 7 SER B N 1
ATOM 1723 C CA . SER B 1 7 ? -1.419 8.906 -4.062 1 98.75 7 SER B CA 1
ATOM 1724 C C . SER B 1 7 ? -0.464 9.578 -5.043 1 98.75 7 SER B C 1
ATOM 1726 O O . SER B 1 7 ? -0.741 9.641 -6.242 1 98.75 7 SER B O 1
ATOM 1728 N N . MET B 1 8 ? 0.635 10.008 -4.559 1 98.38 8 MET B N 1
ATOM 1729 C CA . MET B 1 8 ? 1.714 10.461 -5.43 1 98.38 8 MET B CA 1
ATOM 1730 C C . MET B 1 8 ? 2.314 9.297 -6.211 1 98.38 8 MET B C 1
ATOM 1732 O O . MET B 1 8 ? 2.445 8.195 -5.68 1 98.38 8 MET B O 1
ATOM 1736 N N . THR B 1 9 ? 2.678 9.617 -7.434 1 98.25 9 THR B N 1
ATOM 1737 C CA . THR B 1 9 ? 3.502 8.656 -8.164 1 98.25 9 THR B CA 1
ATOM 1738 C C . THR B 1 9 ? 4.918 8.625 -7.598 1 98.25 9 THR B C 1
ATOM 1740 O O . THR B 1 9 ? 5.543 9.672 -7.402 1 98.25 9 THR B O 1
ATOM 1743 N N . ILE B 1 10 ? 5.391 7.465 -7.254 1 98.75 10 ILE B N 1
ATOM 1744 C CA . ILE B 1 10 ? 6.75 7.305 -6.754 1 98.75 10 ILE B CA 1
ATOM 1745 C C . ILE B 1 10 ? 7.723 7.188 -7.926 1 98.75 10 ILE B C 1
ATOM 1747 O O . ILE B 1 10 ? 7.59 6.289 -8.766 1 98.75 10 ILE B O 1
ATOM 1751 N N . GLU B 1 11 ? 8.617 8.047 -7.98 1 98.19 11 GLU B N 1
ATOM 1752 C CA . GLU B 1 11 ? 9.617 8.07 -9.047 1 98.19 11 GLU B CA 1
ATOM 1753 C C . GLU B 1 11 ? 10.828 8.898 -8.641 1 98.19 11 GLU B C 1
ATOM 1755 O O . GLU B 1 11 ? 10.773 9.664 -7.676 1 98.19 11 GLU B O 1
ATOM 1760 N N . LYS B 1 12 ? 11.906 8.773 -9.352 1 95.88 12 LYS B N 1
ATOM 1761 C CA . LYS B 1 12 ? 13.195 9.367 -9.023 1 95.88 12 LYS B CA 1
ATOM 1762 C C . LYS B 1 12 ? 13.102 10.883 -8.93 1 95.88 12 LYS B C 1
ATOM 1764 O O . LYS B 1 12 ? 13.766 11.508 -8.102 1 95.88 12 LYS B O 1
ATOM 1769 N N . THR B 1 13 ? 12.305 11.523 -9.703 1 95.69 13 THR B N 1
ATOM 1770 C CA . THR B 1 13 ? 12.312 12.977 -9.812 1 95.69 13 THR B CA 1
ATOM 1771 C C . THR B 1 13 ? 11.211 13.586 -8.953 1 95.69 13 THR B C 1
ATOM 1773 O O . THR B 1 13 ? 10.945 14.789 -9.031 1 95.69 13 THR B O 1
ATOM 1776 N N . MET B 1 14 ? 10.547 12.773 -8.156 1 97.69 14 MET B N 1
ATOM 1777 C CA . MET B 1 14 ? 9.422 13.281 -7.383 1 97.69 14 MET B CA 1
ATOM 1778 C C . MET B 1 14 ? 9.891 14.305 -6.355 1 97.69 14 MET B C 1
ATOM 1780 O O . MET B 1 14 ? 11.062 14.32 -5.973 1 97.69 14 MET B O 1
ATOM 1784 N N . GLY B 1 15 ? 9 15.227 -5.988 1 96.56 15 GLY B N 1
ATOM 1785 C CA . GLY B 1 15 ? 9.281 16.109 -4.875 1 96.56 15 GLY B CA 1
ATOM 1786 C C . GLY B 1 15 ? 9.461 15.383 -3.557 1 96.56 15 GLY B C 1
ATOM 1787 O O . GLY B 1 15 ? 8.805 14.375 -3.309 1 96.56 15 GLY B O 1
ATOM 1788 N N . VAL B 1 16 ? 10.398 15.867 -2.756 1 97.19 16 VAL B N 1
ATOM 1789 C CA . VAL B 1 16 ? 10.633 15.32 -1.425 1 97.19 16 VAL B CA 1
ATOM 1790 C C . VAL B 1 16 ? 10.781 16.453 -0.414 1 97.19 16 VAL B C 1
ATOM 1792 O O . VAL B 1 16 ? 11.094 17.578 -0.786 1 97.19 16 VAL B O 1
ATOM 1795 N N . TYR B 1 17 ? 10.516 16.109 0.823 1 95.69 17 TYR B N 1
ATOM 1796 C CA . TYR B 1 17 ? 10.57 17.078 1.907 1 95.69 17 TYR B CA 1
ATOM 1797 C C . TYR B 1 17 ? 11.914 17.812 1.924 1 95.69 17 TYR B C 1
ATOM 1799 O O . TYR B 1 17 ? 12.969 17.172 1.941 1 95.69 17 TYR B O 1
ATOM 1807 N N . LYS B 1 18 ? 11.906 19.156 1.816 1 95 18 LYS B N 1
ATOM 1808 C CA . LYS B 1 18 ? 13.047 20.062 1.862 1 95 18 LYS B CA 1
ATOM 1809 C C . LYS B 1 18 ? 13.984 19.828 0.681 1 95 18 LYS B C 1
ATOM 1811 O O . LYS B 1 18 ? 15.156 20.219 0.726 1 95 18 LYS B O 1
ATOM 1816 N N . ASN B 1 19 ? 13.484 19.031 -0.308 1 95.25 19 ASN B N 1
ATOM 1817 C CA . ASN B 1 19 ? 14.25 18.703 -1.512 1 95.25 19 ASN B CA 1
ATOM 1818 C C . ASN B 1 19 ? 15.547 17.984 -1.177 1 95.25 19 ASN B C 1
ATOM 1820 O O . ASN B 1 19 ? 16.562 18.172 -1.849 1 95.25 19 ASN B O 1
ATOM 1824 N N . ILE B 1 20 ? 15.469 17.297 -0.119 1 95.31 20 ILE B N 1
ATOM 1825 C CA . ILE B 1 20 ? 16.625 16.5 0.273 1 95.31 20 ILE B CA 1
ATOM 1826 C C . ILE B 1 20 ? 16.781 15.328 -0.688 1 95.31 20 ILE B C 1
ATOM 1828 O O . ILE B 1 20 ? 15.93 14.438 -0.744 1 95.31 20 ILE B O 1
ATOM 1832 N N . GLU B 1 21 ? 17.844 15.258 -1.358 1 94.88 21 GLU B N 1
ATOM 1833 C CA . GLU B 1 21 ? 18.094 14.273 -2.41 1 94.88 21 GLU B CA 1
ATOM 1834 C C . GLU B 1 21 ? 18.031 12.852 -1.863 1 94.88 21 GLU B C 1
ATOM 1836 O O . GLU B 1 21 ? 17.453 11.961 -2.5 1 94.88 21 GLU B O 1
ATOM 1841 N N . GLU B 1 22 ? 18.5 12.672 -0.622 1 93.88 22 GLU B N 1
ATOM 1842 C CA . GLU B 1 22 ? 18.594 11.352 -0.018 1 93.88 22 GLU B CA 1
ATOM 1843 C C . GLU B 1 22 ? 17.219 10.766 0.26 1 93.88 22 GLU B C 1
ATOM 1845 O O . GLU B 1 22 ? 17.078 9.578 0.531 1 93.88 22 GLU B O 1
ATOM 1850 N N . LYS B 1 23 ? 16.219 11.617 0.212 1 95.69 23 LYS B N 1
ATOM 1851 C CA . LYS B 1 23 ? 14.867 11.148 0.473 1 95.69 23 LYS B CA 1
ATOM 1852 C C . LYS B 1 23 ? 14.195 10.672 -0.811 1 95.69 23 LYS B C 1
ATOM 1854 O O . LYS B 1 23 ? 13.117 10.062 -0.768 1 95.69 23 LYS B O 1
ATOM 1859 N N . ARG B 1 24 ? 14.789 10.961 -1.956 1 96.5 24 ARG B N 1
ATOM 1860 C CA . ARG B 1 24 ? 14.227 10.516 -3.229 1 96.5 24 ARG B CA 1
ATOM 1861 C C . ARG B 1 24 ? 14.43 9.023 -3.43 1 96.5 24 ARG B C 1
ATOM 1863 O O . ARG B 1 24 ? 15.484 8.484 -3.098 1 96.5 24 ARG B O 1
ATOM 1870 N N . PRO B 1 25 ? 13.375 8.383 -3.93 1 98.25 25 PRO B N 1
ATOM 1871 C CA . PRO B 1 25 ? 13.5 6.941 -4.168 1 98.25 25 PRO B CA 1
ATOM 1872 C C . PRO B 1 25 ? 14.625 6.602 -5.148 1 98.25 25 PRO B C 1
ATOM 1874 O O . PRO B 1 25 ? 14.844 7.34 -6.109 1 98.25 25 PRO B O 1
ATOM 1877 N N . ILE B 1 26 ? 15.312 5.523 -4.871 1 98.38 26 ILE B N 1
ATOM 1878 C CA . ILE B 1 26 ? 16.266 4.926 -5.793 1 98.38 26 ILE B CA 1
ATOM 1879 C C . ILE B 1 26 ? 15.727 3.596 -6.309 1 98.38 26 ILE B C 1
ATOM 1881 O O . ILE B 1 26 ? 15.469 2.678 -5.527 1 98.38 26 ILE B O 1
ATOM 1885 N N . ILE B 1 27 ? 15.492 3.52 -7.562 1 98.19 27 ILE B N 1
ATOM 1886 C CA . ILE B 1 27 ? 15 2.305 -8.203 1 98.19 27 ILE B CA 1
ATOM 1887 C C . ILE B 1 27 ? 16.141 1.619 -8.953 1 98.19 27 ILE B C 1
ATOM 1889 O O . ILE B 1 27 ? 16.859 2.258 -9.727 1 98.19 27 ILE B O 1
ATOM 1893 N N . LYS B 1 28 ? 16.359 0.365 -8.656 1 98 28 LYS B N 1
ATOM 1894 C CA . LYS B 1 28 ? 17.406 -0.435 -9.281 1 98 28 LYS B CA 1
ATOM 1895 C C . LYS B 1 28 ? 16.828 -1.661 -9.977 1 98 28 LYS B C 1
ATOM 1897 O O . LYS B 1 28 ? 16.062 -2.42 -9.375 1 98 28 LYS B O 1
ATOM 1902 N N . PHE B 1 29 ? 17.203 -1.852 -11.234 1 97.69 29 PHE B N 1
ATOM 1903 C CA . PHE B 1 29 ? 16.875 -3.094 -11.922 1 97.69 29 PHE B CA 1
ATOM 1904 C C . PHE B 1 29 ? 17.906 -4.172 -11.625 1 97.69 29 PHE B C 1
ATOM 1906 O O . PHE B 1 29 ? 19.062 -4.055 -12.039 1 97.69 29 PHE B O 1
ATOM 1913 N N . GLU B 1 30 ? 17.453 -5.156 -10.922 1 97.81 30 GLU B N 1
ATOM 1914 C CA . GLU B 1 30 ? 18.312 -6.273 -10.578 1 97.81 30 GLU B CA 1
ATOM 1915 C C . GLU B 1 30 ? 18.484 -7.227 -11.758 1 97.81 30 GLU B C 1
ATOM 1917 O O . GLU B 1 30 ? 19.531 -7.852 -11.914 1 97.81 30 GLU B O 1
ATOM 1922 N N . ARG B 1 31 ? 17.469 -7.434 -12.453 1 97.69 31 ARG B N 1
ATOM 1923 C CA . ARG B 1 31 ? 17.391 -8.219 -13.68 1 97.69 31 ARG B CA 1
ATOM 1924 C C . ARG B 1 31 ? 16.672 -7.461 -14.781 1 97.69 31 ARG B C 1
ATOM 1926 O O . ARG B 1 31 ? 15.805 -6.625 -14.5 1 97.69 31 ARG B O 1
ATOM 1933 N N . LYS B 1 32 ? 17.094 -7.762 -16.047 1 97.5 32 LYS B N 1
ATOM 1934 C CA . LYS B 1 32 ? 16.5 -7.078 -17.188 1 97.5 32 LYS B CA 1
ATOM 1935 C C . LYS B 1 32 ? 16.422 -7.996 -18.406 1 97.5 32 LYS B C 1
ATOM 1937 O O . LYS B 1 32 ? 17.375 -8.742 -18.688 1 97.5 32 LYS B O 1
ATOM 1942 N N . ILE B 1 33 ? 15.43 -7.941 -19.109 1 96.88 33 ILE B N 1
ATOM 1943 C CA . ILE B 1 33 ? 15.281 -8.562 -20.422 1 96.88 33 ILE B CA 1
ATOM 1944 C C . ILE B 1 33 ? 16.016 -7.723 -21.469 1 96.88 33 ILE B C 1
ATOM 1946 O O . ILE B 1 33 ? 15.891 -6.496 -21.484 1 96.88 33 ILE B O 1
ATOM 1950 N N . PRO B 1 34 ? 16.719 -8.297 -22.359 1 93.44 34 PRO B N 1
ATOM 1951 C CA . PRO B 1 34 ? 16.812 -9.734 -22.625 1 93.44 34 PRO B CA 1
ATOM 1952 C C . PRO B 1 34 ? 17.984 -10.398 -21.906 1 93.44 34 PRO B C 1
ATOM 1954 O O . PRO B 1 34 ? 18.141 -11.617 -21.969 1 93.44 34 PRO B O 1
ATOM 1957 N N . LYS B 1 35 ? 18.781 -9.578 -21.219 1 95.62 35 LYS B N 1
ATOM 1958 C CA . LYS B 1 35 ? 19.953 -10.164 -20.578 1 95.62 35 LYS B CA 1
ATOM 1959 C C . LYS B 1 35 ? 19.547 -11.273 -19.609 1 95.62 35 LYS B C 1
ATOM 1961 O O . LYS B 1 35 ? 20.234 -12.305 -19.516 1 95.62 35 LYS B O 1
ATOM 1966 N N . ASP B 1 36 ? 18.5 -10.891 -18.953 1 93.88 36 ASP B N 1
ATOM 1967 C CA . ASP B 1 36 ? 17.891 -11.844 -18.031 1 93.88 36 ASP B CA 1
ATOM 1968 C C . ASP B 1 36 ? 16.547 -12.328 -18.547 1 93.88 36 ASP B C 1
ATOM 1970 O O . ASP B 1 36 ? 16.016 -11.789 -19.531 1 93.88 36 ASP B O 1
ATOM 1974 N N . SER B 1 37 ? 15.992 -13.305 -18.062 1 93.69 37 SER B N 1
ATOM 1975 C CA . SER B 1 37 ? 14.734 -13.875 -18.516 1 93.69 37 SER B CA 1
ATOM 1976 C C . SER B 1 37 ? 13.547 -13.094 -17.969 1 93.69 37 SER B C 1
ATOM 1978 O O . SER B 1 37 ? 12.414 -13.281 -18.422 1 93.69 37 SER B O 1
ATOM 1980 N N . ILE B 1 38 ? 13.75 -12.141 -17.016 1 96.75 38 ILE B N 1
ATOM 1981 C CA . ILE B 1 38 ? 12.695 -11.344 -16.406 1 96.75 38 ILE B CA 1
ATOM 1982 C C . ILE B 1 38 ? 13.211 -9.945 -16.094 1 96.75 38 ILE B C 1
ATOM 1984 O O . ILE B 1 38 ? 14.422 -9.711 -16.078 1 96.75 38 ILE B O 1
ATOM 1988 N N . ASN B 1 39 ? 12.297 -8.953 -16.016 1 98.31 39 ASN B N 1
ATOM 1989 C CA . ASN B 1 39 ? 12.57 -7.688 -15.328 1 98.31 39 ASN B CA 1
ATOM 1990 C C . ASN B 1 39 ? 12.266 -7.781 -13.836 1 98.31 39 ASN B C 1
ATOM 1992 O O . ASN B 1 39 ? 11.203 -8.258 -13.445 1 98.31 39 ASN B O 1
ATOM 1996 N N . GLU B 1 40 ? 13.18 -7.434 -13.031 1 98.31 40 GLU B N 1
ATOM 1997 C CA . GLU B 1 40 ? 13.062 -7.449 -11.578 1 98.31 40 GLU B CA 1
ATOM 1998 C C . GLU B 1 40 ? 13.75 -6.234 -10.953 1 98.31 40 GLU B C 1
ATOM 2000 O O . GLU B 1 40 ? 14.914 -5.957 -11.234 1 98.31 40 GLU B O 1
ATOM 2005 N N . SER B 1 41 ? 13 -5.535 -10.125 1 98.5 41 SER B N 1
ATOM 2006 C CA . SER B 1 41 ? 13.539 -4.289 -9.594 1 98.5 41 SER B CA 1
ATOM 2007 C C . SER B 1 41 ? 13.516 -4.285 -8.07 1 98.5 41 SER B C 1
ATOM 2009 O O . SER B 1 41 ? 12.797 -5.074 -7.453 1 98.5 41 SER B O 1
ATOM 2011 N N . SER B 1 42 ? 14.328 -3.467 -7.465 1 98.56 42 SER B N 1
ATOM 2012 C CA . SER B 1 42 ? 14.367 -3.096 -6.055 1 98.56 42 SER B CA 1
ATOM 2013 C C . SER B 1 42 ? 14.266 -1.586 -5.875 1 98.56 42 SER B C 1
ATOM 2015 O O . SER B 1 42 ? 14.438 -0.829 -6.832 1 98.56 42 SER B O 1
ATOM 2017 N N . MET B 1 43 ? 13.875 -1.212 -4.688 1 98.5 43 MET B N 1
ATOM 2018 C CA . MET B 1 43 ? 13.766 0.218 -4.414 1 98.5 43 MET B CA 1
ATOM 2019 C C . MET B 1 43 ? 14.281 0.545 -3.018 1 98.5 43 MET B C 1
ATOM 2021 O O . MET B 1 43 ? 14.039 -0.206 -2.07 1 98.5 43 MET B O 1
ATOM 2025 N N . TYR B 1 44 ? 15.047 1.566 -2.902 1 98.5 44 TYR B N 1
ATOM 2026 C CA . TYR B 1 44 ? 15.367 2.232 -1.644 1 98.5 44 TYR B CA 1
ATOM 2027 C C . TYR B 1 44 ? 14.578 3.527 -1.495 1 98.5 44 TYR B C 1
ATOM 2029 O O . TYR B 1 44 ? 14.586 4.371 -2.393 1 98.5 44 TYR B O 1
ATOM 2037 N N . MET B 1 45 ? 13.898 3.682 -0.369 1 97.88 45 MET B N 1
ATOM 2038 C CA . MET B 1 45 ? 13.078 4.879 -0.213 1 97.88 45 MET B CA 1
ATOM 2039 C C . MET B 1 45 ? 12.875 5.211 1.262 1 97.88 45 MET B C 1
ATOM 2041 O O . MET B 1 45 ? 12.773 4.312 2.098 1 97.88 45 MET B O 1
ATOM 2045 N N . ASN B 1 46 ? 12.992 6.523 1.551 1 98.56 46 ASN B N 1
ATOM 2046 C CA . ASN B 1 46 ? 12.531 6.977 2.861 1 98.56 46 ASN B CA 1
ATOM 2047 C C . ASN B 1 46 ? 11.055 6.68 3.072 1 98.56 46 ASN B C 1
ATOM 2049 O O . ASN B 1 46 ? 10.234 6.891 2.17 1 98.56 46 ASN B O 1
ATOM 2053 N N . LEU B 1 47 ? 10.711 6.191 4.266 1 98.62 47 LEU B N 1
ATOM 2054 C CA . LEU B 1 47 ? 9.367 5.676 4.484 1 98.62 47 LEU B CA 1
ATOM 2055 C C . LEU B 1 47 ? 8.367 6.812 4.637 1 98.62 47 LEU B C 1
ATOM 2057 O O . LEU B 1 47 ? 7.156 6.582 4.645 1 98.62 47 LEU B O 1
ATOM 2061 N N . HIS B 1 48 ? 8.836 8.062 4.695 1 98.31 48 HIS B N 1
ATOM 2062 C CA . HIS B 1 48 ? 7.98 9.242 4.746 1 98.31 48 HIS B CA 1
ATOM 2063 C C . HIS B 1 48 ? 8.008 9.992 3.42 1 98.31 48 HIS B C 1
ATOM 2065 O O . HIS B 1 48 ? 7.621 11.164 3.361 1 98.31 48 HIS B O 1
ATOM 2071 N N . THR B 1 49 ? 8.539 9.391 2.383 1 98.12 49 THR B N 1
ATOM 2072 C CA . THR B 1 49 ? 8.516 9.961 1.041 1 98.12 49 THR B CA 1
ATOM 2073 C C . THR B 1 49 ? 7.172 9.711 0.365 1 98.12 49 THR B C 1
ATOM 2075 O O . THR B 1 49 ? 6.641 8.602 0.427 1 98.12 49 THR B O 1
ATOM 2078 N N . GLY B 1 50 ? 6.652 10.797 -0.304 1 98.12 50 GLY B N 1
ATOM 2079 C CA . GLY B 1 50 ? 5.383 10.656 -0.998 1 98.12 50 GLY B CA 1
ATOM 2080 C C . GLY B 1 50 ? 4.211 10.438 -0.06 1 98.12 50 GLY B C 1
ATOM 2081 O O . GLY B 1 50 ? 4.207 10.945 1.063 1 98.12 50 GLY B O 1
ATOM 2082 N N . THR B 1 51 ? 3.168 9.867 -0.556 1 98.88 51 THR B N 1
ATOM 2083 C CA . THR B 1 51 ? 2.004 9.539 0.257 1 98.88 51 THR B CA 1
ATOM 2084 C C . THR B 1 51 ? 2.342 8.461 1.277 1 98.88 51 THR B C 1
ATOM 2086 O O . THR B 1 51 ? 2.834 7.391 0.914 1 98.88 51 THR B O 1
ATOM 2089 N N . HIS B 1 52 ? 2.133 8.773 2.525 1 98.94 52 HIS B N 1
ATOM 2090 C CA . HIS B 1 52 ? 2.496 7.82 3.57 1 98.94 52 HIS B CA 1
ATOM 2091 C C . HIS B 1 52 ? 1.655 8.031 4.824 1 98.94 52 HIS B C 1
ATOM 2093 O O . HIS B 1 52 ? 0.947 9.039 4.941 1 98.94 52 HIS B O 1
ATOM 2099 N N . ILE B 1 53 ? 1.682 7.066 5.68 1 98.94 53 ILE B N 1
ATOM 2100 C CA . ILE B 1 53 ? 0.997 7.113 6.969 1 98.94 53 ILE B CA 1
ATOM 2101 C C . ILE B 1 53 ? 2.023 7.117 8.102 1 98.94 53 ILE B C 1
ATOM 2103 O O . ILE B 1 53 ? 2.961 6.312 8.094 1 98.94 53 ILE B O 1
ATOM 2107 N N . ASP B 1 54 ? 1.847 8.039 8.984 1 98.81 54 ASP B N 1
ATOM 2108 C CA . ASP B 1 54 ? 2.742 8.156 10.125 1 98.81 54 ASP B CA 1
ATOM 2109 C C . ASP B 1 54 ? 2.297 7.25 11.273 1 98.81 54 ASP B C 1
ATOM 2111 O O . ASP B 1 54 ? 1.1 7.031 11.469 1 98.81 54 ASP B O 1
ATOM 2115 N N . ALA B 1 55 ? 3.25 6.746 11.984 1 98.75 55 ALA B N 1
ATOM 2116 C CA . ALA B 1 55 ? 2.977 6.078 13.258 1 98.75 55 ALA B CA 1
ATOM 2117 C C . ALA B 1 55 ? 3.395 6.957 14.438 1 98.75 55 ALA B C 1
ATOM 2119 O O . ALA B 1 55 ? 4.301 7.781 14.312 1 98.75 55 ALA B O 1
ATOM 2120 N N . PRO B 1 56 ? 2.768 6.754 15.602 1 98.69 56 PRO B N 1
ATOM 2121 C CA . PRO B 1 56 ? 3.17 7.508 16.781 1 98.69 56 PRO B CA 1
ATOM 2122 C C . PRO B 1 56 ? 4.66 7.379 17.094 1 98.69 56 PRO B C 1
ATOM 2124 O O . PRO B 1 56 ? 5.281 8.328 17.578 1 98.69 56 PRO B O 1
ATOM 2127 N N . TYR B 1 57 ? 5.262 6.266 16.766 1 98.75 57 TYR B N 1
ATOM 2128 C CA . TYR B 1 57 ? 6.684 6.016 16.969 1 98.75 57 TYR B CA 1
ATOM 2129 C C . TYR B 1 57 ? 7.523 7.09 16.281 1 98.75 57 TYR B C 1
ATOM 2131 O O . TYR B 1 57 ? 8.656 7.348 16.688 1 98.75 57 TYR B O 1
ATOM 2139 N N . HIS B 1 58 ? 7.027 7.742 15.305 1 98.56 58 HIS B N 1
ATOM 2140 C CA . HIS B 1 58 ? 7.715 8.789 14.547 1 98.56 58 HIS B CA 1
ATOM 2141 C C . HIS B 1 58 ? 8.156 9.93 15.469 1 98.56 58 HIS B C 1
ATOM 2143 O O . HIS B 1 58 ? 9.25 10.469 15.305 1 98.56 58 HIS B O 1
ATOM 2149 N N . VAL B 1 59 ? 7.328 10.266 16.516 1 98.25 59 VAL B N 1
ATOM 2150 C CA . VAL B 1 59 ? 7.637 11.438 17.328 1 98.25 59 VAL B CA 1
ATOM 2151 C C . VAL B 1 59 ? 7.738 11.031 18.797 1 98.25 59 VAL B C 1
ATOM 2153 O O . VAL B 1 59 ? 7.922 11.883 19.672 1 98.25 59 VAL B O 1
ATOM 2156 N N . ASP B 1 60 ? 7.539 9.805 19.109 1 97.69 60 ASP B N 1
ATOM 2157 C CA . ASP B 1 60 ? 7.566 9.25 20.453 1 97.69 60 ASP B CA 1
ATOM 2158 C C . ASP B 1 60 ? 8.18 7.848 20.453 1 97.69 60 ASP B C 1
ATOM 2160 O O . ASP B 1 60 ? 7.578 6.902 19.953 1 97.69 60 ASP B O 1
ATOM 2164 N N . ASP B 1 61 ? 9.297 7.703 21.109 1 96.81 61 ASP B N 1
ATOM 2165 C CA . ASP B 1 61 ? 10.039 6.445 21.078 1 96.81 61 ASP B CA 1
ATOM 2166 C C . ASP B 1 61 ? 9.266 5.336 21.797 1 96.81 61 ASP B C 1
ATOM 2168 O O . ASP B 1 61 ? 9.602 4.156 21.656 1 96.81 61 ASP B O 1
ATOM 2172 N N . MET B 1 62 ? 8.219 5.695 22.484 1 97.44 62 MET B N 1
ATOM 2173 C CA . MET B 1 62 ? 7.371 4.715 23.156 1 97.44 62 MET B CA 1
ATOM 2174 C C . MET B 1 62 ? 6.062 4.523 22.391 1 97.44 62 MET B C 1
ATOM 2176 O O . MET B 1 62 ? 5.203 3.746 22.812 1 97.44 62 MET B O 1
ATOM 2180 N N . GLY B 1 63 ? 5.918 5.258 21.359 1 98.12 63 GLY B N 1
ATOM 2181 C CA . GLY B 1 63 ? 4.699 5.168 20.562 1 98.12 63 GLY B CA 1
ATOM 2182 C C . GLY B 1 63 ? 4.602 3.889 19.766 1 98.12 63 GLY B C 1
ATOM 2183 O O . GLY B 1 63 ? 5.602 3.193 19.562 1 98.12 63 GLY B O 1
ATOM 2184 N N . GLU B 1 64 ? 3.43 3.6 19.281 1 98.38 64 GLU B N 1
ATOM 2185 C CA . GLU B 1 64 ? 3.184 2.412 18.469 1 98.38 64 GLU B CA 1
ATOM 2186 C C . GLU B 1 64 ? 3.855 2.527 17.109 1 98.38 64 GLU B C 1
ATOM 2188 O O . GLU B 1 64 ? 3.91 3.613 16.531 1 98.38 64 GLU B O 1
ATOM 2193 N N . THR B 1 65 ? 4.348 1.409 16.625 1 98.62 65 THR B N 1
ATOM 2194 C CA . THR B 1 65 ? 4.914 1.319 15.281 1 98.62 65 THR B CA 1
ATOM 2195 C C . THR B 1 65 ? 3.826 1.048 14.242 1 98.62 65 THR B C 1
ATOM 2197 O O . THR B 1 65 ? 2.672 0.803 14.602 1 98.62 65 THR B O 1
ATOM 2200 N N . ILE B 1 66 ? 4.188 1.178 12.969 1 98.75 66 ILE B N 1
ATOM 2201 C CA . ILE B 1 66 ? 3.211 1.334 11.891 1 98.75 66 ILE B CA 1
ATOM 2202 C C . ILE B 1 66 ? 2.441 0.03 11.703 1 98.75 66 ILE B C 1
ATOM 2204 O O . ILE B 1 66 ? 1.272 0.044 11.305 1 98.75 66 ILE B O 1
ATOM 2208 N N . GLU B 1 67 ? 3.014 -1.166 12.008 1 97.38 67 GLU B N 1
ATOM 2209 C CA . GLU B 1 67 ? 2.326 -2.434 11.781 1 97.38 67 GLU B CA 1
ATOM 2210 C C . GLU B 1 67 ? 1.13 -2.588 12.719 1 97.38 67 GLU B C 1
ATOM 2212 O O . GLU B 1 67 ? 0.265 -3.438 12.492 1 97.38 67 GLU B O 1
ATOM 2217 N N . SER B 1 68 ? 1.004 -1.759 13.719 1 96.62 68 SER B N 1
ATOM 2218 C CA . SER B 1 68 ? -0.068 -1.857 14.703 1 96.62 68 SER B CA 1
ATOM 2219 C C . SER B 1 68 ? -1.253 -0.977 14.32 1 96.62 68 SER B C 1
ATOM 2221 O O . SER B 1 68 ? -2.266 -0.953 15.023 1 96.62 68 SER B O 1
ATOM 2223 N N . ILE B 1 69 ? -1.134 -0.326 13.258 1 96.19 69 ILE B N 1
ATOM 2224 C CA . ILE B 1 69 ? -2.156 0.641 12.867 1 96.19 69 ILE B CA 1
ATOM 2225 C C . ILE B 1 69 ? -3.5 -0.067 12.703 1 96.19 69 ILE B C 1
ATOM 2227 O O . ILE B 1 69 ? -3.557 -1.196 12.211 1 96.19 69 ILE B O 1
ATOM 2231 N N . ASP B 1 70 ? -4.582 0.551 13.156 1 97.5 70 ASP B N 1
ATOM 2232 C CA . ASP B 1 70 ? -5.938 0.032 13.016 1 97.5 70 ASP B CA 1
ATOM 2233 C C . ASP B 1 70 ? -6.484 0.283 11.609 1 97.5 70 ASP B C 1
ATOM 2235 O O . ASP B 1 70 ? -6.887 1.401 11.289 1 97.5 70 ASP B O 1
ATOM 2239 N N . LEU B 1 71 ? -6.66 -0.736 10.875 1 98.25 71 LEU B N 1
ATOM 2240 C CA . LEU B 1 71 ? -7.074 -0.619 9.477 1 98.25 71 LEU B CA 1
ATOM 2241 C C . LEU B 1 71 ? -8.516 -0.137 9.375 1 98.25 71 LEU B C 1
ATOM 2243 O O . LEU B 1 71 ? -8.93 0.376 8.336 1 98.25 71 LEU B O 1
ATOM 2247 N N . ASN B 1 72 ? -9.305 -0.28 10.422 1 97.25 72 ASN B N 1
ATOM 2248 C CA . ASN B 1 72 ? -10.672 0.227 10.406 1 97.25 72 ASN B CA 1
ATOM 2249 C C . ASN B 1 72 ? -10.711 1.745 10.266 1 97.25 72 ASN B C 1
ATOM 2251 O O . ASN B 1 72 ? -11.68 2.303 9.75 1 97.25 72 ASN B O 1
ATOM 2255 N N . LYS B 1 73 ? -9.641 2.387 10.688 1 97.94 73 LYS B N 1
ATOM 2256 C CA . LYS B 1 73 ? -9.562 3.838 10.562 1 97.94 73 LYS B CA 1
ATOM 2257 C C . LYS B 1 73 ? -9.133 4.246 9.156 1 97.94 73 LYS B C 1
ATOM 2259 O O . LYS B 1 73 ? -9.258 5.41 8.773 1 97.94 73 LYS B O 1
ATOM 2264 N N . LEU B 1 74 ? -8.609 3.293 8.438 1 98.44 74 LEU B N 1
ATOM 2265 C CA . LEU B 1 74 ? -8.023 3.604 7.137 1 98.44 74 LEU B CA 1
ATOM 2266 C C . LEU B 1 74 ? -8.93 3.146 6.004 1 98.44 74 LEU B C 1
ATOM 2268 O O . LEU B 1 74 ? -8.734 3.529 4.848 1 98.44 74 LEU B O 1
ATOM 2272 N N . ILE B 1 75 ? -9.805 2.277 6.289 1 98.44 75 ILE B N 1
ATOM 2273 C CA . ILE B 1 75 ? -10.867 1.846 5.395 1 98.44 75 ILE B CA 1
ATOM 2274 C C . ILE B 1 75 ? -12.219 2.307 5.945 1 98.44 75 ILE B C 1
ATOM 2276 O O . ILE B 1 75 ? -12.875 1.578 6.695 1 98.44 75 ILE B O 1
ATOM 2280 N N . THR B 1 76 ? -12.625 3.473 5.535 1 97.62 76 THR B N 1
ATOM 2281 C CA . THR B 1 76 ? -13.766 4.113 6.195 1 97.62 76 THR B CA 1
ATOM 2282 C C . THR B 1 76 ? -14.312 5.254 5.34 1 97.62 76 THR B C 1
ATOM 2284 O O . THR B 1 76 ? -13.664 5.688 4.387 1 97.62 76 THR B O 1
ATOM 2287 N N . LYS B 1 77 ? -15.5 5.695 5.707 1 97.56 77 LYS B N 1
ATOM 2288 C CA . LYS B 1 77 ? -16 6.945 5.141 1 97.56 77 LYS B CA 1
ATOM 2289 C C . LYS B 1 77 ? -15.117 8.125 5.527 1 97.56 77 LYS B C 1
ATOM 2291 O O . LYS B 1 77 ? -14.531 8.133 6.613 1 97.56 77 LYS B O 1
ATOM 2296 N N . CYS B 1 78 ? -15.047 9.094 4.625 1 98.69 78 CYS B N 1
ATOM 2297 C CA . CYS B 1 78 ? -14.273 10.305 4.891 1 98.69 78 CYS B CA 1
ATOM 2298 C C . CYS B 1 78 ? -14.891 11.508 4.188 1 98.69 78 CYS B C 1
ATOM 2300 O O . CYS B 1 78 ? -15.82 11.359 3.395 1 98.69 78 CYS B O 1
ATOM 2302 N N . ARG B 1 79 ? -14.398 12.617 4.598 1 98.88 79 ARG B N 1
ATOM 2303 C CA . ARG B 1 79 ? -14.891 13.867 4.016 1 98.88 79 ARG B CA 1
ATOM 2304 C C . ARG B 1 79 ? -13.734 14.758 3.58 1 98.88 79 ARG B C 1
ATOM 2306 O O . ARG B 1 79 ? -12.773 14.953 4.332 1 98.88 79 ARG B O 1
ATOM 2313 N N . VAL B 1 80 ? -13.812 15.227 2.338 1 98.94 80 VAL B N 1
ATOM 2314 C CA . VAL B 1 80 ? -12.836 16.188 1.843 1 98.94 80 VAL B CA 1
ATOM 2315 C C . VAL B 1 80 ? -13.305 17.609 2.174 1 98.94 80 VAL B C 1
ATOM 2317 O O . VAL B 1 80 ? -14.453 17.969 1.896 1 98.94 80 VAL B O 1
ATOM 2320 N N . ILE B 1 81 ? -12.438 18.375 2.812 1 98.88 81 ILE B N 1
ATOM 2321 C CA . ILE B 1 81 ? -12.695 19.781 3.105 1 98.88 81 ILE B CA 1
ATOM 2322 C C . ILE B 1 81 ? -11.805 20.656 2.225 1 98.88 81 ILE B C 1
ATOM 2324 O O . ILE B 1 81 ? -10.586 20.516 2.221 1 98.88 81 ILE B O 1
ATOM 2328 N N . ASP B 1 82 ? -12.453 21.531 1.504 1 98.69 82 ASP B N 1
ATOM 2329 C CA . ASP B 1 82 ? -11.703 22.438 0.639 1 98.69 82 ASP B CA 1
ATOM 2330 C C . ASP B 1 82 ? -11.172 23.625 1.428 1 98.69 82 ASP B C 1
ATOM 2332 O O . ASP B 1 82 ? -11.945 24.469 1.891 1 98.69 82 ASP B O 1
ATOM 2336 N N . LEU B 1 83 ? -9.875 23.734 1.539 1 98.81 83 LEU B N 1
ATOM 2337 C CA . LEU B 1 83 ? -9.195 24.812 2.242 1 98.81 83 LEU B CA 1
ATOM 2338 C C . LEU B 1 83 ? -8.164 25.484 1.336 1 98.81 83 LEU B C 1
ATOM 2340 O O . LEU B 1 83 ? -7.109 25.922 1.801 1 98.81 83 LEU B O 1
ATOM 2344 N N . THR B 1 84 ? -8.406 25.516 0.049 1 98.38 84 THR B N 1
ATOM 2345 C CA . THR B 1 84 ? -7.457 25.984 -0.958 1 98.38 84 THR B CA 1
ATOM 2346 C C . THR B 1 84 ? -7.191 27.484 -0.801 1 98.38 84 THR B C 1
ATOM 2348 O O . THR B 1 84 ? -6.199 28 -1.318 1 98.38 84 THR B O 1
ATOM 2351 N N . LYS B 1 85 ? -8.023 28.172 -0.059 1 97.69 85 LYS B N 1
ATOM 2352 C CA . LYS B 1 85 ? -7.863 29.625 0.104 1 97.69 85 LYS B CA 1
ATOM 2353 C C . LYS B 1 85 ? -6.891 29.938 1.233 1 97.69 85 LYS B C 1
ATOM 2355 O O . LYS B 1 85 ? -6.438 31.078 1.369 1 97.69 85 LYS B O 1
ATOM 2360 N N . ILE B 1 86 ? -6.617 28.938 2.031 1 97.94 86 ILE B N 1
ATOM 2361 C CA . ILE B 1 86 ? -5.672 29.156 3.121 1 97.94 86 ILE B CA 1
ATOM 2362 C C . ILE B 1 86 ? -4.254 29.281 2.559 1 97.94 86 ILE B C 1
ATOM 2364 O O . ILE B 1 86 ? -3.846 28.484 1.718 1 97.94 86 ILE B O 1
ATOM 2368 N N . VAL B 1 87 ? -3.523 30.219 3.006 1 94.06 87 VAL B N 1
ATOM 2369 C CA . VAL B 1 87 ? -2.221 30.516 2.422 1 94.06 87 VAL B CA 1
ATOM 2370 C C . VAL B 1 87 ? -1.113 29.953 3.311 1 94.06 87 VAL B C 1
ATOM 2372 O O . VAL B 1 87 ? -0.089 29.484 2.812 1 94.06 87 VAL B O 1
ATOM 2375 N N . ASP B 1 88 ? -1.286 30.031 4.613 1 94.94 88 ASP B N 1
ATOM 2376 C CA . ASP B 1 88 ? -0.255 29.594 5.547 1 94.94 88 ASP B CA 1
ATOM 2377 C C . ASP B 1 88 ? -0.737 28.406 6.375 1 94.94 88 ASP B C 1
ATOM 2379 O O . ASP B 1 88 ? -1.181 27.391 5.824 1 94.94 88 ASP B O 1
ATOM 2383 N N . GLY B 1 89 ? -0.864 28.516 7.645 1 97.56 89 GLY B N 1
ATOM 2384 C CA . GLY B 1 89 ? -1.246 27.406 8.508 1 97.56 89 GLY B CA 1
ATOM 2385 C C . GLY B 1 89 ? -2.742 27.328 8.734 1 97.56 89 GLY B C 1
ATOM 2386 O O . GLY B 1 89 ? -3.422 28.344 8.828 1 97.56 89 GLY B O 1
ATOM 2387 N N . ILE B 1 90 ? -3.318 26.109 8.758 1 98.75 90 ILE B N 1
ATOM 2388 C CA . ILE B 1 90 ? -4.719 25.844 9.07 1 98.75 90 ILE B CA 1
ATOM 2389 C C . ILE B 1 90 ? -4.945 25.984 10.57 1 98.75 90 ILE B C 1
ATOM 2391 O O . ILE B 1 90 ? -4.367 25.25 11.367 1 98.75 90 ILE B O 1
ATOM 2395 N N . THR B 1 91 ? -5.746 26.891 10.984 1 98.56 91 THR B N 1
ATOM 2396 C CA . THR B 1 91 ? -6.023 27.203 12.383 1 98.56 91 THR B CA 1
ATOM 2397 C C . THR B 1 91 ? -7.395 26.672 12.797 1 98.56 91 THR B C 1
ATOM 2399 O O . THR B 1 91 ? -8.164 26.219 11.945 1 98.56 91 THR B O 1
ATOM 2402 N N . LYS B 1 92 ? -7.66 26.766 14.102 1 98.69 92 LYS B N 1
ATOM 2403 C CA . LYS B 1 92 ? -8.992 26.469 14.617 1 98.69 92 LYS B CA 1
ATOM 2404 C C . LYS B 1 92 ? -10.055 27.297 13.891 1 98.69 92 LYS B C 1
ATOM 2406 O O . LYS B 1 92 ? -11.102 26.766 13.508 1 98.69 92 LYS B O 1
ATOM 2411 N N . GLU B 1 93 ? -9.797 28.547 13.688 1 98.31 93 GLU B N 1
ATOM 2412 C CA . GLU B 1 93 ? -10.758 29.453 13.07 1 98.31 93 GLU B CA 1
ATOM 2413 C C . GLU B 1 93 ? -11.102 29.016 11.648 1 98.31 93 GLU B C 1
ATOM 2415 O O . GLU B 1 93 ? -12.234 29.203 11.195 1 98.31 93 GLU B O 1
ATOM 2420 N N . ASP B 1 94 ? -10.172 28.438 10.922 1 98.56 94 ASP B N 1
ATOM 2421 C CA . ASP B 1 94 ? -10.391 27.9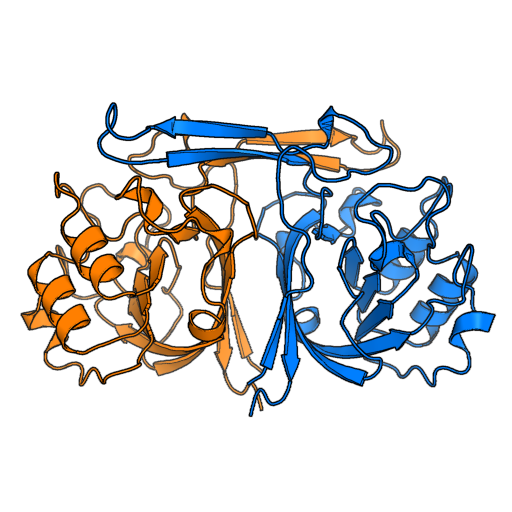69 9.555 1 98.56 94 ASP B CA 1
ATOM 2422 C C . ASP B 1 94 ? -11.32 26.766 9.523 1 98.56 94 ASP B C 1
ATOM 2424 O O . ASP B 1 94 ? -11.914 26.453 8.484 1 98.56 94 ASP B O 1
ATOM 2428 N N . LEU B 1 95 ? -11.43 26.047 10.672 1 98.69 95 LEU B N 1
ATOM 2429 C CA . LEU B 1 95 ? -12.094 24.75 10.688 1 98.69 95 LEU B CA 1
ATOM 2430 C C . LEU B 1 95 ? -13.445 24.828 11.383 1 98.69 95 LEU B C 1
ATOM 2432 O O . LEU B 1 95 ? -14.297 23.953 11.211 1 98.69 95 LEU B O 1
ATOM 2436 N N . MET B 1 96 ? -13.703 25.828 12.164 1 97.75 96 MET B N 1
ATOM 2437 C CA . MET B 1 96 ? -14.844 25.906 13.062 1 97.75 96 MET B CA 1
ATOM 2438 C C . MET B 1 96 ? -16.156 25.906 12.281 1 97.75 96 MET B C 1
ATOM 2440 O O . MET B 1 96 ? -17.188 25.453 12.781 1 97.75 96 MET B O 1
ATOM 2444 N N . ASP B 1 97 ? -16.156 26.391 11.086 1 97.25 97 ASP B N 1
ATOM 2445 C CA . ASP B 1 97 ? -17.406 26.5 10.312 1 97.25 97 ASP B CA 1
ATOM 2446 C C . ASP B 1 97 ? -17.578 25.281 9.406 1 97.25 97 ASP B C 1
ATOM 2448 O O . ASP B 1 97 ? -18.5 25.25 8.586 1 97.25 97 ASP B O 1
ATOM 2452 N N . LYS B 1 98 ? -16.781 24.297 9.516 1 98.31 98 LYS B N 1
ATOM 2453 C CA . LYS B 1 98 ? -16.828 23.141 8.609 1 98.31 98 LYS B CA 1
ATOM 2454 C C . LYS B 1 98 ? -17.719 22.047 9.18 1 98.31 98 LYS B C 1
ATOM 2456 O O . LYS B 1 98 ? -17.828 20.953 8.594 1 98.31 98 LYS B O 1
ATOM 2461 N N . ASN B 1 99 ? -18.391 22.188 10.312 1 98.06 99 ASN B N 1
ATOM 2462 C CA . ASN B 1 99 ? -19.328 21.25 10.914 1 98.06 99 ASN B CA 1
ATOM 2463 C C . ASN B 1 99 ? -18.688 19.875 11.086 1 98.06 99 ASN B C 1
ATOM 2465 O O . ASN B 1 99 ? -19.25 18.859 10.672 1 98.06 99 ASN B O 1
ATOM 2469 N N . ILE B 1 100 ? -17.516 19.906 11.586 1 98.69 100 ILE B N 1
ATOM 2470 C CA . ILE B 1 100 ? -16.766 18.672 11.82 1 98.69 100 ILE B CA 1
ATOM 2471 C C . ILE B 1 100 ? -17.422 17.875 12.945 1 98.69 100 ILE B C 1
ATOM 2473 O O . ILE B 1 100 ? -17.812 18.438 13.977 1 98.69 100 ILE B O 1
ATOM 2477 N N . GLN B 1 101 ? -17.562 16.594 12.75 1 98.5 101 GLN B N 1
ATOM 2478 C CA . GLN B 1 101 ? -18.219 15.719 13.711 1 98.5 101 GLN B CA 1
ATOM 2479 C C . GLN B 1 101 ? -17.25 14.688 14.281 1 98.5 101 GLN B C 1
ATOM 2481 O O . GLN B 1 101 ? -16.266 14.328 13.641 1 98.5 101 GLN B O 1
ATOM 2486 N N . GLN B 1 102 ? -17.641 14.219 15.422 1 98.5 102 GLN B N 1
ATOM 2487 C CA . GLN B 1 102 ? -16.891 13.141 16.047 1 98.5 102 GLN B CA 1
ATOM 2488 C C . GLN B 1 102 ? -16.875 11.898 15.148 1 98.5 102 GLN B C 1
ATOM 2490 O O . GLN B 1 102 ? -17.891 11.547 14.547 1 98.5 102 GLN B O 1
ATOM 2495 N N . GLY B 1 103 ? -15.695 11.273 15.047 1 98.56 103 GLY B N 1
ATOM 2496 C CA . GLY B 1 103 ? -15.594 10.008 14.336 1 98.56 103 GLY B CA 1
ATOM 2497 C C . GLY B 1 103 ? -15.297 10.172 12.859 1 98.56 103 GLY B C 1
ATOM 2498 O O . GLY B 1 103 ? -15.102 9.188 12.141 1 98.56 103 GLY B O 1
ATOM 2499 N N . GLU B 1 104 ? -15.109 11.391 12.359 1 98.69 104 GLU B N 1
ATOM 2500 C CA . GLU B 1 104 ? -14.852 11.617 10.938 1 98.69 104 GLU B CA 1
ATOM 2501 C C . GLU B 1 104 ? -13.375 11.414 10.609 1 98.69 104 GLU B C 1
ATOM 2503 O O . GLU B 1 104 ? -12.508 11.609 11.461 1 98.69 104 GLU B O 1
ATOM 2508 N N . PHE B 1 105 ? -13.141 10.938 9.477 1 98.94 105 PHE B N 1
ATOM 2509 C CA . PHE B 1 105 ? -11.836 11.055 8.836 1 98.94 105 PHE B CA 1
ATOM 2510 C C . PHE B 1 105 ? -11.836 12.195 7.82 1 98.94 105 PHE B C 1
ATOM 2512 O O . PHE B 1 105 ? -12.688 12.242 6.93 1 98.94 105 PHE B O 1
ATOM 2519 N N . LEU B 1 106 ? -10.914 13.125 7.957 1 98.94 106 LEU B N 1
ATOM 2520 C CA . LEU B 1 106 ? -10.945 14.32 7.129 1 98.94 106 LEU B CA 1
ATOM 2521 C C . LEU B 1 106 ? -9.734 14.375 6.199 1 98.94 106 LEU B C 1
ATOM 2523 O O . LEU B 1 106 ? -8.617 14.047 6.605 1 98.94 106 LEU B O 1
ATOM 2527 N N . LEU B 1 107 ? -9.977 14.703 4.98 1 98.94 107 LEU B N 1
ATOM 2528 C CA . LEU B 1 107 ? -8.922 15.055 4.035 1 98.94 107 LEU B CA 1
ATOM 2529 C C . LEU B 1 107 ? -8.914 16.562 3.764 1 98.94 107 LEU B C 1
ATOM 2531 O O . LEU B 1 107 ? -9.914 17.109 3.305 1 98.94 107 LEU B O 1
ATOM 2535 N N . LEU B 1 108 ? -7.797 17.203 4.047 1 98.94 108 LEU B N 1
ATOM 2536 C CA . LEU B 1 108 ? -7.68 18.641 3.883 1 98.94 108 LEU B CA 1
ATOM 2537 C C . LEU B 1 108 ? -7.086 18.984 2.521 1 98.94 108 LEU B C 1
ATOM 2539 O O . LEU B 1 108 ? -5.891 18.781 2.289 1 98.94 108 LEU B O 1
ATOM 2543 N N . LYS B 1 109 ? -7.93 19.484 1.658 1 98.88 109 LYS B N 1
ATOM 2544 C CA . LYS B 1 109 ? -7.48 19.938 0.348 1 98.88 109 LYS B CA 1
ATOM 2545 C C . LYS B 1 109 ? -6.977 21.391 0.417 1 98.88 109 LYS B C 1
ATOM 2547 O O . LYS B 1 109 ? -7.75 22.297 0.689 1 98.88 109 LYS B O 1
ATOM 2552 N N . THR B 1 110 ? -5.734 21.547 0.17 1 98.81 110 THR B N 1
ATOM 2553 C CA . THR B 1 110 ? -5.129 22.875 0.188 1 98.81 110 THR B CA 1
ATOM 2554 C C . THR B 1 110 ? -4.465 23.188 -1.15 1 98.81 110 THR B C 1
ATOM 2556 O O . THR B 1 110 ? -4.531 22.391 -2.084 1 98.81 110 THR B O 1
ATOM 2559 N N . ARG B 1 111 ? -3.809 24.328 -1.228 1 98.31 111 ARG B N 1
ATOM 2560 C CA . ARG B 1 111 ? -3.109 24.719 -2.449 1 98.31 111 ARG B CA 1
ATOM 2561 C C . ARG B 1 111 ? -1.909 23.812 -2.701 1 98.31 111 ARG B C 1
ATOM 2563 O O . ARG B 1 111 ? -1.34 23.812 -3.793 1 98.31 111 ARG B O 1
ATOM 2570 N N . ASN B 1 112 ? -1.502 23.047 -1.671 1 98.38 112 ASN B N 1
ATOM 2571 C CA . ASN B 1 112 ? -0.368 22.141 -1.833 1 98.38 112 ASN B CA 1
ATOM 2572 C C . ASN B 1 112 ? -0.604 21.141 -2.961 1 98.38 112 ASN B C 1
ATOM 2574 O O . ASN B 1 112 ? 0.346 20.688 -3.596 1 98.38 112 ASN B O 1
ATOM 2578 N N . SER B 1 113 ? -1.819 20.797 -3.252 1 97.31 113 SER B N 1
ATOM 2579 C CA . SER B 1 113 ? -2.16 19.781 -4.254 1 97.31 113 SER B CA 1
ATOM 2580 C C . SER B 1 113 ? -1.898 20.297 -5.664 1 97.31 113 SER B C 1
ATOM 2582 O O . SER B 1 113 ? -1.896 19.531 -6.625 1 97.31 113 SER B O 1
ATOM 2584 N N . PHE B 1 114 ? -1.602 21.531 -5.812 1 97.44 114 PHE B N 1
ATOM 2585 C CA . PHE B 1 114 ? -1.518 22.125 -7.145 1 97.44 114 PHE B CA 1
ATOM 2586 C C . PHE B 1 114 ? -0.065 22.281 -7.582 1 97.44 114 PHE B C 1
ATOM 2588 O O . PHE B 1 114 ? 0.224 22.938 -8.578 1 97.44 114 PHE B O 1
ATOM 2595 N N . THR B 1 115 ? 0.87 21.734 -6.816 1 96.12 115 THR B N 1
ATOM 2596 C CA . THR B 1 115 ? 2.27 21.609 -7.203 1 96.12 115 THR B CA 1
ATOM 2597 C C . THR B 1 115 ? 2.783 20.203 -6.883 1 96.12 115 THR B C 1
ATOM 2599 O O . THR B 1 115 ? 2.328 19.578 -5.926 1 96.12 115 THR B O 1
ATOM 2602 N N . GLU B 1 116 ? 3.699 19.75 -7.656 1 95.06 116 GLU B N 1
ATOM 2603 C CA . GLU B 1 116 ? 4.348 18.469 -7.402 1 95.06 116 GLU B CA 1
ATOM 2604 C C . GLU B 1 116 ? 5.66 18.656 -6.648 1 95.06 116 GLU B C 1
ATOM 2606 O O . GLU B 1 116 ? 6.277 17.688 -6.215 1 95.06 116 GLU B O 1
ATOM 2611 N N . GLU B 1 117 ? 5.988 19.859 -6.523 1 95.25 117 GLU B N 1
ATOM 2612 C CA . GLU B 1 117 ? 7.27 20.188 -5.906 1 95.25 117 GLU B CA 1
ATOM 2613 C C . GLU B 1 117 ? 7.098 20.547 -4.434 1 95.25 117 GLU B C 1
ATOM 2615 O O . GLU B 1 117 ? 6.012 20.953 -4.008 1 95.25 117 GLU B O 1
ATOM 2620 N N . PHE B 1 118 ? 8.188 20.359 -3.738 1 95.94 118 PHE B N 1
ATOM 2621 C CA . PHE B 1 118 ? 8.195 20.844 -2.365 1 95.94 118 PHE B CA 1
ATOM 2622 C C . PHE B 1 118 ? 8.312 22.359 -2.332 1 95.94 118 PHE B C 1
ATOM 2624 O O . PHE B 1 118 ? 9.227 22.938 -2.932 1 95.94 118 PHE B O 1
ATOM 2631 N N . GLU B 1 119 ? 7.398 22.984 -1.583 1 95.56 119 GLU B N 1
ATOM 2632 C CA . GLU B 1 119 ? 7.449 24.422 -1.293 1 95.56 119 GLU B CA 1
ATOM 2633 C C . GLU B 1 119 ? 7.66 24.672 0.197 1 95.56 119 GLU B C 1
ATOM 2635 O O . GLU B 1 119 ? 6.875 24.203 1.028 1 95.56 119 GLU B O 1
ATOM 2640 N N . PRO B 1 120 ? 8.695 25.469 0.548 1 95 120 PRO B N 1
ATOM 2641 C CA . PRO B 1 120 ? 9 25.688 1.964 1 95 120 PRO B CA 1
ATOM 2642 C C . PRO B 1 120 ? 7.832 26.312 2.729 1 95 120 PRO B C 1
ATOM 2644 O O . PRO B 1 120 ? 7.699 26.094 3.936 1 95 120 PRO B O 1
ATOM 2647 N N . ASN B 1 121 ? 7.039 27.094 1.996 1 96.31 121 ASN B N 1
ATOM 2648 C CA . ASN B 1 121 ? 5.918 27.766 2.654 1 96.31 121 ASN B CA 1
ATOM 2649 C C . ASN B 1 121 ? 4.613 27 2.445 1 96.31 121 ASN B C 1
ATOM 2651 O O . ASN B 1 121 ? 3.549 27.609 2.305 1 96.31 121 ASN B O 1
ATOM 2655 N N . PHE B 1 122 ? 4.68 25.688 2.369 1 97.56 122 PHE B N 1
ATOM 2656 C CA . PHE B 1 122 ? 3.49 24.875 2.158 1 97.56 122 PHE B CA 1
ATOM 2657 C C . PHE B 1 122 ? 2.498 25.062 3.301 1 97.56 122 PHE B C 1
ATOM 2659 O O . PHE B 1 122 ? 2.877 25.469 4.398 1 9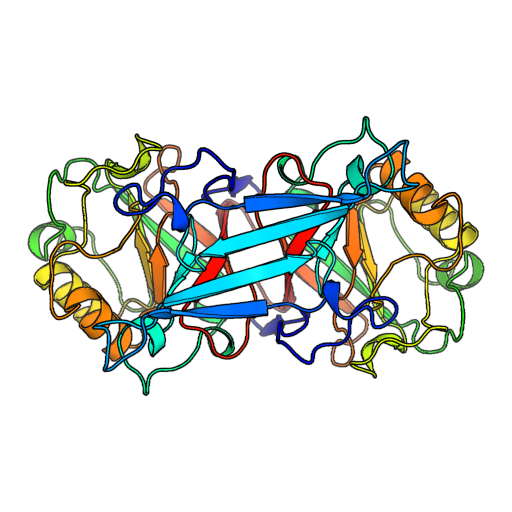7.56 122 PHE B O 1
ATOM 2666 N N . VAL B 1 123 ? 1.231 24.828 2.982 1 98.44 123 VAL B N 1
ATOM 2667 C CA . VAL B 1 123 ? 0.156 24.891 3.967 1 98.44 123 VAL B CA 1
ATOM 2668 C C . VAL B 1 123 ? 0.231 23.672 4.887 1 98.44 123 VAL B C 1
ATOM 2670 O O . VAL B 1 123 ? 0.456 22.547 4.426 1 98.44 123 VAL B O 1
ATOM 2673 N N . PHE B 1 124 ? 0.129 23.906 6.199 1 98.56 124 PHE B N 1
ATOM 2674 C CA . PHE B 1 124 ? 0.215 22.875 7.23 1 98.56 124 PHE B CA 1
ATOM 2675 C C . PHE B 1 124 ? -0.865 23.078 8.289 1 98.56 124 PHE B C 1
ATOM 2677 O O . PHE B 1 124 ? -1.651 24.031 8.203 1 98.56 124 PHE B O 1
ATOM 2684 N N . VAL B 1 125 ? -1.022 22.141 9.211 1 98.81 125 VAL B N 1
ATOM 2685 C CA . VAL B 1 125 ? -1.968 22.266 10.32 1 98.81 125 VAL B CA 1
ATOM 2686 C C . VAL B 1 125 ? -1.268 22.875 11.531 1 98.81 125 VAL B C 1
ATOM 2688 O O . VAL B 1 125 ? -0.349 22.281 12.094 1 98.81 125 VAL B O 1
ATOM 2691 N N . GLU B 1 126 ? -1.674 24.047 11.906 1 98.06 126 GLU B N 1
ATOM 2692 C CA . GLU B 1 126 ? -1.106 24.703 13.078 1 98.06 126 GLU B CA 1
ATOM 2693 C C . GLU B 1 126 ? -1.555 24.016 14.367 1 98.06 126 GLU B C 1
ATOM 2695 O O . GLU B 1 126 ? -2.512 23.234 14.359 1 98.06 126 GLU B O 1
ATOM 2700 N N . LYS B 1 127 ? -0.88 24.375 15.438 1 98.19 127 LYS B N 1
ATOM 2701 C CA . LYS B 1 127 ? -1.199 23.828 16.75 1 98.19 127 LYS B CA 1
ATOM 2702 C C . LYS B 1 127 ? -2.676 24.016 17.078 1 98.19 127 LYS B C 1
ATOM 2704 O O . LYS B 1 127 ? -3.342 23.078 17.531 1 98.19 127 LYS B O 1
ATOM 2709 N N . SER B 1 128 ? -3.219 25.188 16.859 1 98.44 128 SER B N 1
ATOM 2710 C CA . SER B 1 128 ? -4.605 25.469 17.219 1 98.44 128 SER B CA 1
ATOM 2711 C C . SER B 1 128 ? -5.566 24.609 16.391 1 98.44 128 SER B C 1
ATOM 2713 O O . SER B 1 128 ? -6.594 24.156 16.906 1 98.44 128 SER B O 1
ATOM 2715 N N . GLY B 1 129 ? -5.258 24.422 15.086 1 98.62 129 GLY B N 1
ATOM 2716 C CA . GLY B 1 129 ? -6.051 23.516 14.266 1 98.62 129 GLY B CA 1
ATOM 2717 C C . GLY B 1 129 ? -6.023 22.078 14.758 1 98.62 129 GLY B C 1
ATOM 2718 O O . GLY B 1 129 ? -7.066 21.422 14.844 1 98.62 129 GLY B O 1
ATOM 2719 N N . ALA B 1 130 ? -4.852 21.641 15.109 1 98.75 130 ALA B N 1
ATOM 2720 C CA . ALA B 1 130 ? -4.688 20.281 15.625 1 98.75 130 ALA B CA 1
ATOM 2721 C C . ALA B 1 130 ? -5.484 20.078 16.906 1 98.75 130 ALA B C 1
ATOM 2723 O O . ALA B 1 130 ? -6.156 19.062 17.078 1 98.75 130 ALA B O 1
ATOM 2724 N N . GLU B 1 131 ? -5.387 21.031 17.781 1 98.75 131 GLU B N 1
ATOM 2725 C CA . GLU B 1 131 ? -6.105 20.969 19.062 1 98.75 131 GLU B CA 1
ATOM 2726 C C . GLU B 1 131 ? -7.613 20.906 18.828 1 98.75 131 GLU B C 1
ATOM 2728 O O . GLU B 1 131 ? -8.312 20.125 19.484 1 98.75 131 GLU B O 1
ATOM 2733 N N . TYR B 1 132 ? -8.086 21.719 17.938 1 98.88 132 TYR B N 1
ATOM 2734 C CA . TYR B 1 132 ? -9.516 21.75 17.625 1 98.88 132 TYR B CA 1
ATOM 2735 C C . TYR B 1 132 ? -9.977 20.391 17.078 1 98.88 132 TYR B C 1
ATOM 2737 O O . TYR B 1 132 ? -10.992 19.859 17.516 1 98.88 132 TYR B O 1
ATOM 2745 N N . LEU B 1 133 ? -9.234 19.859 16.109 1 98.81 133 LEU B N 1
ATOM 2746 C CA . LEU B 1 133 ? -9.562 18.578 15.5 1 98.81 133 LEU B CA 1
ATOM 2747 C C . LEU B 1 133 ? -9.547 17.469 16.547 1 98.81 133 LEU B C 1
ATOM 2749 O O . LEU B 1 133 ? -10.422 16.594 16.547 1 98.81 133 LEU B O 1
ATOM 2753 N N . ALA B 1 134 ? -8.555 17.484 17.438 1 98.81 134 ALA B N 1
ATOM 2754 C CA . ALA B 1 134 ? -8.461 16.516 18.516 1 98.81 134 ALA B CA 1
ATOM 2755 C C . ALA B 1 134 ? -9.664 16.609 19.453 1 98.81 134 ALA B C 1
ATOM 2757 O O . ALA B 1 134 ? -10.219 15.586 19.859 1 98.81 134 ALA B O 1
ATOM 2758 N N . GLU B 1 135 ? -10.023 17.812 19.781 1 98.56 135 GLU B N 1
ATOM 2759 C CA . GLU B 1 135 ? -11.172 18.047 20.641 1 98.56 135 GLU B CA 1
ATOM 2760 C C . GLU B 1 135 ? -12.461 17.516 20.016 1 98.56 135 GLU B C 1
ATOM 2762 O O . GLU B 1 135 ? -13.312 16.953 20.703 1 98.56 135 GLU B O 1
ATOM 2767 N N . LYS B 1 136 ? -12.656 17.688 18.719 1 98.62 136 LYS B N 1
ATOM 2768 C CA . LYS B 1 136 ? -13.836 17.234 18 1 98.62 136 LYS B CA 1
ATOM 2769 C C . LYS B 1 136 ? -13.906 15.703 17.953 1 98.62 136 LYS B C 1
ATOM 2771 O O . LYS B 1 136 ? -14.969 15.133 17.719 1 98.62 136 LYS B O 1
ATOM 2776 N N . GLY B 1 137 ? -12.75 15.047 18.078 1 98.62 137 GLY B N 1
ATOM 2777 C CA . GLY B 1 137 ? -12.719 13.594 18.156 1 98.62 137 GLY B CA 1
ATOM 2778 C C . GLY B 1 137 ? -12.742 12.93 16.781 1 98.62 137 GLY B C 1
ATOM 2779 O O . GLY B 1 137 ? -13.422 11.922 16.594 1 98.62 137 GLY B O 1
ATOM 2780 N N . ILE B 1 138 ? -12.062 13.539 15.805 1 98.81 138 ILE B N 1
ATOM 2781 C CA . ILE B 1 138 ? -11.938 12.867 14.516 1 98.81 138 ILE B CA 1
ATOM 2782 C C . ILE B 1 138 ? -11.055 11.633 14.672 1 98.81 138 ILE B C 1
ATOM 2784 O O . ILE B 1 138 ? -10.32 11.5 15.648 1 98.81 138 ILE B O 1
ATOM 2788 N N . ILE B 1 139 ? -11.133 10.727 13.742 1 98.81 139 ILE B N 1
ATOM 2789 C CA . ILE B 1 139 ? -10.383 9.484 13.898 1 98.81 139 ILE B CA 1
ATOM 2790 C C . ILE B 1 139 ? -9.133 9.516 13.023 1 98.81 139 ILE B C 1
ATOM 2792 O O . ILE B 1 139 ? -8.234 8.688 13.195 1 98.81 139 ILE B O 1
ATOM 2796 N N . GLY B 1 140 ? -9.078 10.445 12.102 1 98.88 140 GLY B N 1
ATOM 2797 C CA . GLY B 1 140 ? -7.93 10.562 11.211 1 98.88 140 GLY B CA 1
ATOM 2798 C C . GLY B 1 140 ? -7.949 11.82 10.367 1 98.88 140 GLY B C 1
ATOM 2799 O O . GLY B 1 140 ? -8.992 12.461 10.227 1 98.88 140 GLY B O 1
ATOM 2800 N N . ILE B 1 141 ? -6.824 12.148 9.836 1 98.94 141 ILE B N 1
ATOM 2801 C CA . ILE B 1 141 ? -6.652 13.336 9.008 1 98.94 141 ILE B CA 1
ATOM 2802 C C . ILE B 1 141 ? -5.605 13.07 7.93 1 98.94 141 ILE B C 1
ATOM 2804 O O . ILE B 1 141 ? -4.586 12.422 8.188 1 98.94 141 ILE B O 1
ATOM 2808 N N . ALA B 1 142 ? -5.918 13.477 6.73 1 98.94 142 ALA B N 1
ATOM 2809 C CA . ALA B 1 142 ? -4.965 13.477 5.625 1 98.94 142 ALA B CA 1
ATOM 2810 C C . ALA B 1 142 ? -4.719 14.891 5.109 1 98.94 142 ALA B C 1
ATOM 2812 O O . ALA B 1 142 ? -5.648 15.703 5.039 1 98.94 142 ALA B O 1
ATOM 2813 N N . ILE B 1 143 ? -3.51 15.148 4.777 1 98.88 143 ILE B N 1
ATOM 2814 C CA . ILE B 1 143 ? -3.186 16.453 4.219 1 98.88 143 ILE B CA 1
ATOM 2815 C C . ILE B 1 143 ? -2.402 16.281 2.92 1 98.88 143 ILE B C 1
ATOM 2817 O O . ILE B 1 143 ? -1.697 15.289 2.74 1 98.88 143 ILE B O 1
ATOM 2821 N N . ASP B 1 144 ? -2.494 17.219 2.021 1 98.69 144 ASP B N 1
ATOM 2822 C CA . ASP B 1 144 ? -1.904 17.109 0.691 1 98.69 144 ASP B CA 1
ATOM 2823 C C . ASP B 1 144 ? -0.523 17.766 0.651 1 98.69 144 ASP B C 1
ATOM 2825 O O . ASP B 1 144 ? -0.027 18.109 -0.423 1 98.69 144 ASP B O 1
ATOM 2829 N N . SER B 1 145 ? 0.109 18 1.813 1 97.69 145 SER B N 1
ATOM 2830 C CA . SER B 1 145 ? 1.487 18.469 1.904 1 97.69 145 SER B CA 1
ATOM 2831 C C . SER B 1 145 ? 2.443 17.328 2.213 1 97.69 145 SER B C 1
ATOM 2833 O O . SER B 1 145 ? 2.01 16.219 2.555 1 97.69 145 SER B O 1
ATOM 2835 N N . PHE B 1 146 ? 3.779 17.594 2.098 1 95.69 146 PHE B N 1
ATOM 2836 C CA . PHE B 1 146 ? 4.816 16.609 2.377 1 95.69 146 PHE B CA 1
ATOM 2837 C C . PHE B 1 146 ? 4.957 16.375 3.877 1 95.69 146 PHE B C 1
ATOM 2839 O O . PHE B 1 146 ? 5.637 15.445 4.309 1 95.69 146 PHE B O 1
ATOM 2846 N N . GLY B 1 147 ? 4.332 17.172 4.672 1 96.81 147 GLY B N 1
ATOM 2847 C CA . GLY B 1 147 ? 4.281 17.078 6.121 1 96.81 147 GLY B CA 1
ATOM 2848 C C . GLY B 1 147 ? 3.096 17.812 6.727 1 96.81 147 GLY B C 1
ATOM 2849 O O . GLY B 1 147 ? 2.717 18.891 6.258 1 96.81 147 GLY B O 1
ATOM 2850 N N . ILE B 1 148 ? 2.533 17.297 7.793 1 98.38 148 ILE B N 1
ATOM 2851 C CA . ILE B 1 148 ? 1.345 17.875 8.406 1 98.38 148 ILE B CA 1
ATOM 2852 C C . ILE B 1 148 ? 1.736 19.094 9.242 1 98.38 148 ILE B C 1
ATOM 2854 O O . ILE B 1 148 ? 0.88 19.906 9.609 1 98.38 148 ILE B O 1
ATOM 2858 N N . GLU B 1 149 ? 2.988 19.281 9.562 1 95.81 149 GLU B N 1
ATOM 2859 C CA . GLU B 1 149 ? 3.445 20.406 10.367 1 95.81 149 GLU B CA 1
ATOM 2860 C C . GLU B 1 149 ? 4.688 21.047 9.758 1 95.81 149 GLU B C 1
ATOM 2862 O O . GLU B 1 149 ? 5.336 20.469 8.891 1 95.81 149 GLU B O 1
ATOM 2867 N N . ARG B 1 150 ? 4.973 22.25 10.117 1 93.56 150 ARG B N 1
ATOM 2868 C CA . ARG B 1 150 ? 6.051 23.078 9.578 1 93.56 150 ARG B CA 1
ATOM 2869 C C . ARG B 1 150 ? 6.746 23.859 10.688 1 93.56 150 ARG B C 1
ATOM 2871 O O . ARG B 1 150 ? 6.105 24.609 11.422 1 93.56 150 ARG B O 1
ATOM 2878 N N . ALA B 1 151 ? 8.031 23.703 10.789 1 88.31 151 ALA B N 1
ATOM 2879 C CA . ALA B 1 151 ? 8.859 24.469 11.711 1 88.31 151 ALA B CA 1
ATOM 2880 C C . ALA B 1 151 ? 8.25 24.484 13.117 1 88.31 151 ALA B C 1
ATOM 2882 O O . ALA B 1 151 ? 8.18 25.531 13.758 1 88.31 151 ALA B O 1
ATOM 2883 N N . GLN B 1 152 ? 7.707 23.5 13.562 1 90.5 152 GLN B N 1
ATOM 2884 C CA . GLN B 1 152 ? 7.238 23.266 14.93 1 90.5 152 GLN B CA 1
ATOM 2885 C C . GLN B 1 152 ? 8.172 22.328 15.68 1 90.5 152 GLN B C 1
ATOM 2887 O O . GLN B 1 152 ? 7.992 21.109 15.641 1 90.5 152 GLN B O 1
ATOM 2892 N N . PRO B 1 153 ? 9.094 22.859 16.297 1 86.62 153 PRO B N 1
ATOM 2893 C CA . PRO B 1 153 ? 10.25 22.094 16.781 1 86.62 153 PRO B CA 1
ATOM 2894 C C . PRO B 1 153 ? 9.852 20.969 17.734 1 86.62 153 PRO B C 1
ATOM 2896 O O . PRO B 1 153 ? 10.555 19.953 17.844 1 86.62 153 PRO B O 1
ATOM 2899 N N . GLU B 1 154 ? 8.812 21.125 18.438 1 93 154 GLU B N 1
ATOM 2900 C CA . GLU B 1 154 ? 8.422 20.109 19.391 1 93 154 GLU B CA 1
ATOM 2901 C C . GLU B 1 154 ? 7.434 19.125 18.766 1 93 154 GLU B C 1
ATOM 2903 O O . GLU B 1 154 ? 6.871 18.266 19.469 1 93 154 GLU B O 1
ATOM 2908 N N . HIS B 1 155 ? 7.195 19.266 17.484 1 96.31 155 HIS B N 1
ATOM 2909 C CA . HIS B 1 155 ? 6.277 18.391 16.766 1 96.31 155 HIS B CA 1
ATOM 2910 C C . HIS B 1 155 ? 4.895 18.406 17.391 1 96.31 155 HIS B C 1
ATOM 2912 O O . HIS B 1 155 ? 4.309 17.344 17.641 1 96.31 155 HIS B O 1
ATOM 2918 N N . GLU B 1 156 ? 4.434 19.625 17.75 1 97.12 156 GLU B N 1
ATOM 2919 C CA . GLU B 1 156 ? 3.209 19.797 18.531 1 97.12 156 GLU B CA 1
ATOM 2920 C C . GLU B 1 156 ? 2.008 19.188 17.812 1 97.12 156 GLU B C 1
ATOM 2922 O O . GLU B 1 156 ? 1.191 18.5 18.422 1 97.12 156 GLU B O 1
ATOM 2927 N N . THR B 1 157 ? 1.907 19.438 16.516 1 98.44 157 THR B N 1
ATOM 2928 C CA . THR B 1 157 ? 0.765 18.953 15.75 1 98.44 157 THR B CA 1
ATOM 2929 C C . THR B 1 157 ? 0.718 17.422 15.75 1 98.44 157 THR B C 1
ATOM 2931 O O . THR B 1 157 ? -0.312 16.828 16.078 1 98.44 157 THR B O 1
ATOM 2934 N N . HIS B 1 158 ? 1.841 16.812 15.43 1 98.56 158 HIS B N 1
ATOM 2935 C CA . HIS B 1 158 ? 1.907 15.352 15.477 1 98.56 158 HIS B CA 1
ATOM 2936 C C . HIS B 1 158 ? 1.481 14.828 16.844 1 98.56 158 HIS B C 1
ATOM 2938 O O . HIS B 1 158 ? 0.625 13.945 16.938 1 98.56 158 HIS B O 1
ATOM 2944 N N . LYS B 1 159 ? 2.08 15.391 17.891 1 98.19 159 LYS B N 1
ATOM 2945 C CA . LYS B 1 159 ? 1.881 14.875 19.25 1 98.19 159 LYS B CA 1
ATOM 2946 C C . LYS B 1 159 ? 0.435 15.062 19.703 1 98.19 159 LYS B C 1
ATOM 2948 O O . LYS B 1 159 ? -0.158 14.156 20.297 1 98.19 159 LYS B O 1
ATOM 2953 N N . ILE B 1 160 ? -0.157 16.219 19.438 1 98.56 160 ILE B N 1
ATOM 2954 C CA . ILE B 1 160 ? -1.543 16.484 19.797 1 98.56 160 ILE B CA 1
ATOM 2955 C C . ILE B 1 160 ? -2.461 15.453 19.141 1 98.56 160 ILE B C 1
ATOM 2957 O O . ILE B 1 160 ? -3.328 14.875 19.797 1 98.56 160 ILE B O 1
ATOM 2961 N N . LEU B 1 161 ? -2.268 15.203 17.891 1 98.75 161 LEU B N 1
ATOM 2962 C CA . LEU B 1 161 ? -3.125 14.289 17.141 1 98.75 161 LEU B CA 1
ATOM 2963 C C . LEU B 1 161 ? -2.91 12.844 17.594 1 98.75 161 LEU B C 1
ATOM 2965 O O . LEU B 1 161 ? -3.869 12.141 17.922 1 98.75 161 LEU B O 1
ATOM 2969 N N . PHE B 1 162 ? -1.646 12.438 17.703 1 98.44 162 PHE B N 1
ATOM 2970 C CA . PHE B 1 162 ? -1.336 11.062 18.078 1 98.44 162 PHE B CA 1
ATOM 2971 C C . PHE B 1 162 ? -1.794 10.773 19.516 1 98.44 162 PHE B C 1
ATOM 2973 O O . PHE B 1 162 ? -2.223 9.656 19.812 1 98.44 162 PHE B O 1
ATOM 2980 N N . ASN B 1 163 ? -1.654 11.766 20.375 1 98.06 163 ASN B N 1
ATOM 2981 C CA . ASN B 1 163 ? -2.064 11.578 21.766 1 98.06 163 ASN B CA 1
ATOM 2982 C C . ASN B 1 163 ? -3.557 11.273 21.859 1 98.06 163 ASN B C 1
ATOM 2984 O O . ASN B 1 163 ? -4.008 10.695 22.859 1 98.06 163 ASN B O 1
ATOM 2988 N N . ARG B 1 164 ? -4.305 11.68 20.875 1 98.31 164 ARG B N 1
ATOM 2989 C CA . ARG B 1 164 ? -5.742 11.414 20.875 1 98.31 164 ARG B CA 1
ATOM 2990 C C . ARG B 1 164 ? -6.074 10.227 19.984 1 98.31 164 ARG B C 1
ATOM 2992 O O . ARG B 1 164 ? -7.242 9.984 19.672 1 98.31 164 ARG B O 1
ATOM 2999 N N . GLY B 1 165 ? -5.051 9.508 19.469 1 98.12 165 GLY B N 1
ATOM 3000 C CA . GLY B 1 165 ? -5.25 8.328 18.641 1 98.12 165 GLY B CA 1
ATOM 3001 C C . GLY B 1 165 ? -5.664 8.648 17.219 1 98.12 165 GLY B C 1
ATOM 3002 O O . GLY B 1 165 ? -6.258 7.809 16.547 1 98.12 165 GLY B O 1
ATOM 3003 N N . ILE B 1 166 ? -5.434 9.867 16.766 1 98.81 166 ILE B N 1
ATOM 3004 C CA . ILE B 1 166 ? -5.836 10.289 15.43 1 98.81 166 ILE B CA 1
ATOM 3005 C C . ILE B 1 166 ? -4.785 9.852 14.406 1 98.81 166 ILE B C 1
ATOM 3007 O O . ILE B 1 166 ? -3.596 10.117 14.578 1 98.81 166 ILE B O 1
ATOM 3011 N N . THR B 1 167 ? -5.207 9.164 13.352 1 98.88 167 THR B N 1
ATOM 3012 C CA . THR B 1 167 ? -4.332 8.703 12.281 1 98.88 167 THR B CA 1
ATOM 3013 C C . THR B 1 167 ? -3.922 9.859 11.383 1 98.88 167 THR B C 1
ATOM 3015 O O . THR B 1 167 ? -4.738 10.727 11.062 1 98.88 167 THR B O 1
ATOM 3018 N N . ILE B 1 168 ? -2.654 9.859 10.953 1 98.94 168 ILE B N 1
ATOM 3019 C CA . ILE B 1 168 ? -2.143 10.945 10.117 1 98.94 168 ILE B CA 1
ATOM 3020 C C . ILE B 1 168 ? -1.661 10.383 8.781 1 98.94 168 ILE B C 1
ATOM 3022 O O . ILE B 1 168 ? -0.81 9.492 8.75 1 98.94 168 ILE B O 1
ATOM 3026 N N . ILE B 1 169 ? -2.186 10.891 7.715 1 98.94 169 ILE B N 1
ATOM 3027 C CA . ILE B 1 169 ? -1.73 10.617 6.355 1 98.94 169 ILE B CA 1
ATOM 3028 C C . ILE B 1 169 ? -1.167 11.891 5.73 1 98.94 169 ILE B C 1
ATOM 3030 O O . ILE B 1 169 ? -1.765 12.961 5.848 1 98.94 169 ILE B O 1
ATOM 3034 N N . GLU B 1 170 ? -0.022 11.773 5.137 1 98.88 170 GLU B N 1
ATOM 3035 C CA . GLU B 1 170 ? 0.61 12.914 4.477 1 98.88 170 GLU B CA 1
ATOM 3036 C C . GLU B 1 170 ? 0.836 12.633 2.992 1 98.88 170 GLU B C 1
ATOM 3038 O O . GLU B 1 170 ? 0.978 11.477 2.586 1 98.88 170 GLU B O 1
ATOM 3043 N N . GLY B 1 171 ? 0.846 13.68 2.227 1 98.69 171 GLY B N 1
ATOM 3044 C CA . GLY B 1 171 ? 1.285 13.609 0.841 1 98.69 171 GLY B CA 1
ATOM 3045 C C . GLY B 1 171 ? 0.195 13.156 -0.109 1 98.69 171 GLY B C 1
ATOM 3046 O O . GLY B 1 171 ? 0.482 12.656 -1.199 1 98.69 171 GLY B O 1
ATOM 3047 N N . VAL B 1 172 ? -1.08 13.242 0.272 1 98.88 172 VAL B N 1
ATOM 3048 C CA . VAL B 1 172 ? -2.141 12.891 -0.665 1 98.88 172 VAL B CA 1
ATOM 3049 C C . VAL B 1 172 ? -2.275 13.977 -1.729 1 98.88 172 VAL B C 1
ATOM 3051 O O . VAL B 1 172 ? -1.811 15.102 -1.539 1 98.88 172 VAL B O 1
ATOM 3054 N N . ARG B 1 173 ? -2.834 13.633 -2.859 1 98.81 173 ARG B N 1
ATOM 3055 C CA . ARG B 1 173 ? -3.088 14.547 -3.971 1 98.81 173 ARG B CA 1
ATOM 3056 C C . ARG B 1 173 ? -4.582 14.75 -4.18 1 98.81 173 ARG B C 1
ATOM 3058 O O . ARG B 1 173 ? -5.289 13.836 -4.613 1 98.81 173 ARG B O 1
ATOM 3065 N N . LEU B 1 174 ? -5.035 15.992 -3.979 1 98.81 174 LEU B N 1
ATOM 3066 C CA . LEU B 1 174 ? -6.477 16.219 -3.926 1 98.81 174 LEU B CA 1
ATOM 3067 C C . LEU B 1 174 ? -6.91 17.234 -4.973 1 98.81 174 LEU B C 1
ATOM 3069 O O . LEU B 1 174 ? -8.055 17.688 -4.969 1 98.81 174 LEU B O 1
ATOM 3073 N N . LYS B 1 175 ? -6.008 17.562 -5.859 1 98.69 175 LYS B N 1
ATOM 3074 C CA . LYS B 1 175 ? -6.273 18.609 -6.836 1 98.69 175 LYS B CA 1
ATOM 3075 C C . LYS B 1 175 ? -7.605 18.375 -7.543 1 98.69 175 LYS B C 1
ATOM 3077 O O . LYS B 1 175 ? -8.406 19.312 -7.684 1 98.69 175 LYS B O 1
ATOM 3082 N N . GLU B 1 176 ? -7.93 17.141 -7.945 1 98.31 176 GLU B N 1
ATOM 3083 C CA . GLU B 1 176 ? -9.086 16.844 -8.781 1 98.31 176 GLU B CA 1
ATOM 3084 C C . GLU B 1 176 ? -10.266 16.359 -7.938 1 98.31 176 GLU B C 1
ATOM 3086 O O . GLU B 1 176 ? -11.258 15.852 -8.469 1 98.31 176 GLU B O 1
ATOM 3091 N N . ILE B 1 177 ? -10.195 16.438 -6.691 1 98.75 177 ILE B N 1
ATOM 3092 C CA . ILE B 1 177 ? -11.219 15.906 -5.809 1 98.75 177 ILE B CA 1
ATOM 3093 C C . ILE B 1 177 ? -12.109 17.031 -5.301 1 98.75 177 ILE B C 1
ATOM 3095 O O . ILE B 1 177 ? -11.617 18.031 -4.773 1 98.75 177 ILE B O 1
ATOM 3099 N N . LYS B 1 178 ? -13.359 16.969 -5.406 1 98.44 178 LYS B N 1
ATOM 3100 C CA . LYS B 1 178 ? -14.312 17.938 -4.902 1 98.44 178 LYS B CA 1
ATOM 3101 C C . LYS B 1 178 ? -14.586 17.734 -3.416 1 98.44 178 LYS B C 1
ATOM 3103 O O . LYS B 1 178 ? -14.508 16.609 -2.92 1 98.44 178 LYS B O 1
ATOM 3108 N N . GLU B 1 179 ? -14.836 18.859 -2.775 1 98.69 179 GLU B N 1
ATOM 3109 C CA . GLU B 1 179 ? -15.336 18.75 -1.407 1 98.69 179 GLU B CA 1
ATOM 3110 C C . GLU B 1 179 ? -16.609 17.906 -1.352 1 98.69 179 GLU B C 1
ATOM 3112 O O . GLU B 1 179 ? -17.625 18.281 -1.943 1 98.69 179 GLU B O 1
ATOM 3117 N N . ASP B 1 180 ? -16.562 16.797 -0.747 1 98.44 180 ASP B N 1
ATOM 3118 C CA . ASP B 1 180 ? -17.656 15.844 -0.661 1 98.44 180 ASP B CA 1
ATOM 3119 C C . ASP B 1 180 ? -17.312 14.695 0.287 1 98.44 180 ASP B C 1
ATOM 3121 O O . ASP B 1 180 ? -16.25 14.703 0.916 1 98.44 180 ASP B O 1
ATOM 3125 N N . GLU B 1 181 ? -18.25 13.797 0.482 1 98.38 181 GLU B N 1
ATOM 3126 C CA . GLU B 1 181 ? -18.016 12.547 1.197 1 98.38 181 GLU B CA 1
ATOM 3127 C C . GLU B 1 181 ? -17.578 11.445 0.243 1 98.38 181 GLU B C 1
ATOM 3129 O O . GLU B 1 181 ? -18.062 11.352 -0.882 1 98.38 181 GLU B O 1
ATOM 3134 N N . TYR B 1 182 ? -16.625 10.672 0.676 1 98.44 182 TYR B N 1
ATOM 3135 C CA . TYR B 1 182 ? -16.109 9.523 -0.06 1 98.44 182 TYR B CA 1
ATOM 3136 C C . TYR B 1 182 ? -15.93 8.32 0.86 1 98.44 182 TYR B C 1
ATOM 3138 O O . TYR B 1 182 ? -16.094 8.438 2.078 1 98.44 182 TYR B O 1
ATOM 3146 N N . PHE B 1 183 ? -15.75 7.148 0.292 1 98.12 183 PHE B N 1
ATOM 3147 C CA . PHE B 1 183 ? -15.18 6.004 0.991 1 98.12 183 PHE B CA 1
ATOM 3148 C C . PHE B 1 183 ? -13.68 5.898 0.717 1 98.12 183 PHE B C 1
ATOM 3150 O O . PHE B 1 183 ? -13.25 5.938 -0.438 1 98.12 183 PHE B O 1
ATOM 3157 N N . MET B 1 184 ? -12.945 5.824 1.752 1 98.75 184 MET B N 1
ATOM 3158 C CA . MET B 1 184 ? -11.492 5.801 1.608 1 98.75 184 MET B CA 1
ATOM 3159 C C . MET B 1 184 ? -10.945 4.402 1.865 1 98.75 184 MET B C 1
ATOM 3161 O O . MET B 1 184 ? -11.375 3.723 2.801 1 98.75 184 MET B O 1
ATOM 3165 N N . CYS B 1 185 ? -10 3.977 1.063 1 98.75 185 CYS B N 1
ATOM 3166 C CA . CYS B 1 185 ? -9.094 2.867 1.33 1 98.75 185 CYS B CA 1
ATOM 3167 C C . CYS B 1 185 ? -7.645 3.332 1.312 1 98.75 185 CYS B C 1
ATOM 3169 O O . CYS B 1 185 ? -7.098 3.639 0.25 1 98.75 185 CYS B O 1
ATOM 3171 N N . ALA B 1 186 ? -7.07 3.463 2.402 1 98.94 186 ALA B N 1
ATOM 3172 C CA . ALA B 1 186 ? -5.664 3.824 2.582 1 98.94 186 ALA B CA 1
ATOM 3173 C C . ALA B 1 186 ? -4.871 2.664 3.178 1 98.94 186 ALA B C 1
ATOM 3175 O O . ALA B 1 186 ? -5.102 2.271 4.324 1 98.94 186 ALA B O 1
ATOM 3176 N N . LEU B 1 187 ? -3.975 2.143 2.443 1 98.88 187 LEU B N 1
ATOM 3177 C CA . LEU B 1 187 ? -3.293 0.938 2.906 1 98.88 187 LEU B CA 1
ATOM 3178 C C . LEU B 1 187 ? -1.781 1.136 2.906 1 98.88 187 LEU B C 1
ATOM 3180 O O . LEU B 1 187 ? -1.148 1.116 1.848 1 98.88 187 LEU B O 1
ATOM 3184 N N . PRO B 1 188 ? -1.198 1.311 4.055 1 98.94 188 PRO B N 1
ATOM 3185 C CA . PRO B 1 188 ? 0.264 1.323 4.137 1 98.94 188 PRO B CA 1
ATOM 3186 C C . PRO B 1 188 ? 0.873 -0.073 4.027 1 98.94 188 PRO B C 1
ATOM 3188 O O . PRO B 1 188 ? 0.224 -1.062 4.375 1 98.94 188 PRO B O 1
ATOM 3191 N N . LEU B 1 189 ? 2.072 -0.121 3.492 1 98.88 189 LEU B N 1
ATOM 3192 C CA . LEU B 1 189 ? 2.795 -1.382 3.613 1 98.88 189 LEU B CA 1
ATOM 3193 C C . LEU B 1 189 ? 2.883 -1.82 5.07 1 98.88 189 LEU B C 1
ATOM 3195 O O . LEU B 1 189 ? 3.037 -0.986 5.969 1 98.88 189 LEU B O 1
ATOM 3199 N N . LYS B 1 190 ? 2.809 -3.117 5.281 1 98.75 190 LYS B N 1
ATOM 3200 C CA . LYS B 1 190 ? 2.857 -3.689 6.625 1 98.75 190 LYS B CA 1
ATOM 3201 C C . LYS B 1 190 ? 4.297 -3.936 7.066 1 98.75 190 LYS B C 1
ATOM 3203 O O . LYS B 1 190 ? 4.766 -5.074 7.066 1 98.75 190 LYS B O 1
ATOM 3208 N N . ILE B 1 191 ? 4.961 -2.947 7.469 1 98.88 191 ILE B N 1
ATOM 3209 C CA . ILE B 1 191 ? 6.371 -3.033 7.836 1 98.88 191 ILE B CA 1
ATOM 3210 C C . ILE B 1 191 ? 6.508 -3.064 9.359 1 98.88 191 ILE B C 1
ATOM 3212 O O . ILE B 1 191 ? 5.949 -2.211 10.055 1 98.88 191 ILE B O 1
ATOM 3216 N N . LYS B 1 192 ? 7.246 -3.896 9.875 1 98.56 192 LYS B N 1
ATOM 3217 C CA . LYS B 1 192 ? 7.371 -4.07 11.32 1 98.56 192 LYS B CA 1
ATOM 3218 C C . LYS B 1 192 ? 8.422 -3.127 11.898 1 98.56 192 LYS B C 1
ATOM 3220 O O . LYS B 1 192 ? 9.523 -3.004 11.352 1 98.56 192 LYS B O 1
ATOM 3225 N N . GLY B 1 193 ? 8.047 -2.451 12.922 1 98.56 193 GLY B N 1
ATOM 3226 C CA . GLY B 1 193 ? 9.016 -1.808 13.789 1 98.56 193 GLY B CA 1
ATOM 3227 C C . GLY B 1 193 ? 9.422 -0.427 13.312 1 98.56 193 GLY B C 1
ATOM 3228 O O . GLY B 1 193 ? 10.484 0.08 13.688 1 98.56 193 GLY B O 1
ATOM 3229 N N . VAL B 1 194 ? 8.617 0.15 12.422 1 98.75 194 VAL B N 1
ATOM 3230 C CA . VAL B 1 194 ? 9.094 1.398 11.836 1 98.75 194 VAL B CA 1
ATOM 3231 C C . VAL B 1 194 ? 8.102 2.523 12.148 1 98.75 194 VAL B C 1
ATOM 3233 O O . VAL B 1 194 ? 7.031 2.279 12.703 1 98.75 194 VAL B O 1
ATOM 3236 N N . ASP B 1 195 ? 8.445 3.734 11.828 1 98.88 195 ASP B N 1
ATOM 3237 C CA . ASP B 1 195 ? 7.859 4.992 12.273 1 98.88 195 ASP B CA 1
ATOM 3238 C C . ASP B 1 195 ? 6.812 5.496 11.281 1 98.88 195 ASP B C 1
ATOM 3240 O O . ASP B 1 195 ? 6.105 6.469 11.555 1 98.88 195 ASP B O 1
ATOM 3244 N N . GLY B 1 196 ? 6.656 4.918 10.203 1 98.75 196 GLY B N 1
ATOM 3245 C CA . GLY B 1 196 ? 5.707 5.188 9.141 1 98.75 196 GLY B CA 1
ATOM 3246 C C . GLY B 1 196 ? 5.855 4.25 7.957 1 98.75 196 GLY B C 1
ATOM 3247 O O . GLY B 1 196 ? 6.754 3.402 7.938 1 98.75 196 GLY B O 1
ATOM 3248 N N . ALA B 1 197 ? 4.988 4.395 7.012 1 98.94 197 ALA B N 1
ATOM 3249 C CA . ALA B 1 197 ? 5.066 3.533 5.832 1 98.94 197 ALA B CA 1
ATOM 3250 C C . ALA B 1 197 ? 4.434 4.207 4.617 1 98.94 197 ALA B C 1
ATOM 3252 O O . ALA B 1 197 ? 3.393 4.855 4.73 1 98.94 197 ALA B O 1
ATOM 3253 N N . PRO B 1 198 ? 5.074 4.035 3.418 1 98.88 198 PRO B N 1
ATOM 3254 C CA . PRO B 1 198 ? 4.391 4.441 2.188 1 98.88 198 PRO B CA 1
ATOM 3255 C C . PRO B 1 198 ? 3.055 3.727 1.993 1 98.88 198 PRO B C 1
ATOM 3257 O O . PRO B 1 198 ? 2.889 2.586 2.436 1 98.88 198 PRO B O 1
ATOM 3260 N N . ALA B 1 199 ? 2.168 4.434 1.413 1 98.94 199 ALA B N 1
ATOM 3261 C CA . ALA B 1 199 ? 0.811 3.91 1.293 1 98.94 199 ALA B CA 1
ATOM 3262 C C . ALA B 1 199 ? 0.215 4.238 -0.073 1 98.94 199 ALA B C 1
ATOM 3264 O O . ALA B 1 199 ? 0.655 5.18 -0.739 1 98.94 199 ALA B O 1
ATOM 3265 N N . ARG B 1 200 ? -0.593 3.432 -0.513 1 98.94 200 ARG B N 1
ATOM 3266 C CA . ARG B 1 200 ? -1.518 3.77 -1.591 1 98.94 200 ARG B CA 1
ATOM 3267 C C . ARG B 1 200 ? -2.889 4.145 -1.038 1 98.94 200 ARG B C 1
ATOM 3269 O O . ARG B 1 200 ? -3.432 3.447 -0.18 1 98.94 200 ARG B O 1
ATOM 3276 N N . VAL B 1 201 ? -3.412 5.254 -1.432 1 98.94 201 VAL B N 1
ATOM 3277 C CA . VAL B 1 201 ? -4.664 5.793 -0.91 1 98.94 201 VAL B CA 1
ATOM 3278 C C . VAL B 1 201 ? -5.613 6.109 -2.064 1 98.94 201 VAL B C 1
ATOM 3280 O O . VAL B 1 201 ? -5.23 6.781 -3.025 1 98.94 201 VAL B O 1
ATOM 3283 N N . VAL B 1 202 ? -6.852 5.625 -1.96 1 98.94 202 VAL B N 1
ATOM 3284 C CA . VAL B 1 202 ? -7.855 5.898 -2.982 1 98.94 202 VAL B CA 1
ATOM 3285 C C . VAL B 1 202 ? -9.156 6.355 -2.322 1 98.94 202 VAL B C 1
ATOM 3287 O O . VAL B 1 202 ? -9.43 6 -1.173 1 98.94 202 VAL B O 1
ATOM 3290 N N . LEU B 1 203 ? -9.891 7.148 -3.006 1 98.88 203 LEU B N 1
ATOM 3291 C CA . LEU B 1 203 ? -11.266 7.5 -2.684 1 98.88 203 LEU B CA 1
ATOM 3292 C C . LEU B 1 203 ? -12.234 6.832 -3.654 1 98.88 203 LEU B C 1
ATOM 3294 O O . LEU B 1 203 ? -11.961 6.75 -4.855 1 98.88 203 LEU B O 1
ATOM 3298 N N . ILE B 1 204 ? -13.297 6.375 -3.143 1 98.38 204 ILE B N 1
ATOM 3299 C CA . ILE B 1 204 ? -14.25 5.633 -3.959 1 98.38 204 ILE B CA 1
ATOM 3300 C C . ILE B 1 204 ? -15.633 6.266 -3.836 1 98.38 204 ILE B C 1
ATOM 3302 O O . ILE B 1 204 ? -16.094 6.57 -2.73 1 98.38 204 ILE B O 1
ATOM 3306 N N . LYS B 1 205 ? -16.281 6.508 -4.941 1 96.94 205 LYS B N 1
ATOM 3307 C CA . LYS B 1 205 ? -17.688 6.867 -5.02 1 96.94 205 LYS B CA 1
ATOM 3308 C C . LYS B 1 205 ? -18.531 5.711 -5.555 1 96.94 205 LYS B C 1
ATOM 3310 O O . LYS B 1 205 ? -18.062 4.949 -6.41 1 96.94 205 LYS B O 1
ATOM 3315 N N . ASN B 1 206 ? -19.781 5.449 -5.031 1 92.31 206 ASN B N 1
ATOM 3316 C CA . ASN B 1 206 ? -20.734 4.445 -5.477 1 92.31 206 ASN B CA 1
ATOM 3317 C C . ASN B 1 206 ? -20.234 3.029 -5.207 1 92.31 206 ASN B C 1
ATOM 3319 O O . ASN B 1 206 ? -20.312 2.16 -6.074 1 92.31 206 ASN B O 1
ATOM 3323 N N . LEU B 1 207 ? -19.391 2.82 -4.148 1 82.31 207 LEU B N 1
ATOM 3324 C CA . LEU B 1 207 ? -18.859 1.508 -3.783 1 82.31 207 LEU B CA 1
ATOM 3325 C C . LEU B 1 207 ? -19.984 0.484 -3.682 1 82.31 207 LEU B C 1
ATOM 3327 O O . LEU B 1 207 ? -19.828 -0.672 -4.078 1 82.31 207 LEU B O 1
ATOM 3331 N N . MET B 1 208 ? -21.359 0.532 -3.299 1 61.66 208 MET B N 1
ATOM 3332 C CA . MET B 1 208 ? -22.5 -0.374 -3.305 1 61.66 208 MET B CA 1
ATOM 3333 C C . MET B 1 208 ? -23.703 0.27 -3.99 1 61.66 208 MET B C 1
ATOM 3335 O O . MET B 1 208 ? -23.875 1.489 -3.938 1 61.66 208 MET B O 1
#

Nearest PDB structures (foldseek):
  8hmo-assembly3_E  TM=9.787E-01  e=2.742E-28  Bacillus smithii
  8hmo-assembly2_D  TM=9.853E-01  e=8.136E-28  Bacillus smithii
  3krv-assembly1_B  TM=9.743E-01  e=1.101E-27  Geobacillus stearothermophilus
  1r61-assembly1_A  TM=9.357E-01  e=1.479E-26  Geobacillus stearothermophilus
  3krv-assembly1_A  TM=9.336E-01  e=3.054E-26  Geobacillus stearothermophilus

Organism: NCBI:txid360422

pLDDT: mean 97.47, std 3.25, range [61.66, 98.94]

Secondary structure (DSSP, 8-state):
-EEEE-SPPB-TT---GGG-GGGS-EEEEEE-TTTSSS-EEEEEEETTSSSEEE-GGGT-TTSPPGGG--GGGTEEEEEEEE-TT--SEE-HHHHGGG---TT-EEEEE-GGGG-SS--TT--EE-HHHHHHHHHHT-SEEEESSS-S-SS-TT-HHHHHHHHTT-EEEE----TT--SSEEEEEEEE--BTT-SEEEEEEEEEE---/-EEEE-SPPB-TT---GGG-GGGS-EEEEEE-TTTSSS-EEEEEEETTSSSEEE-GGGT-TTSPPGGG--GGGTEEEEEEEE-TT--SEE-HHHHGGG---TT-EEEEE-GGGG-SS--TT--EE-HHHHHHHHHHT-SEEEESSS-S-SS-TT-HHHHHHHHTT-EEEE----TT--SSEEEEEEEE--BTT-SEEEEEEEEEE---

Radius of gyration: 21.32 Å; Cα contacts (8 Å, |Δi|>4): 1101; chains: 2; bounding box: 42×62×47 Å

Foldseek 3Di:
DDKFWFWDDQDQPFAADVSPNQQHKDKAFPDDPPVHPDTDIDIDHDFLGTKKWFFLCQQDVPTDAPLPQDQDLQFFKAWEDEPQVDQAEDALVNCVPVPDAAAHEYEYHYVLLVDRYADLRDYAHDLRNLQNNLVRHYQEYEYQHSDRDHPPVSPNSSCSCVVSNYIYIYNTRCPPPDGDMWGKHWDFPNDPDHGMGHITMMTDDPPD/DDKFWFWDDQDQPFAAAVSDNQQHKDKAFPDDPPVHPDTDIDIDHDFLGTKKWFWLCQQPVPTDAPLPQDQDLQFFKAWEDEPQVDQAEDALVNCVPVPDAAAHEYEYHYVLLVDRYADLRDYAHDLRNLQNNLVRHYQEYEYQHSDRDHPPVSPNSSCSCVVSNYIYIYNTHCPPPDGDMWGKHWDFDNDPDHGMGHITMMTDDPPD

InterPro domains:
  IPR007325 Kynurenine formamidase/cyclase-like [PF04199] (4-149)
  IPR007325 Kynurenine formamidase/cyclase-like [PTHR31118] (3-205)
  IPR037175 Kynurenine formamidase superfamily [G3DSA:3.50.30.50] (1-206)
  IPR037175 Kynurenine formamidase superfamily [SSF102198] (3-204)

Sequence (416 aa):
MIIYDISMTIEKTMGVYKNIEEKRPIIKFERKIPKDSINESSMYMNLHTGTHIDAPYHVDDMGETIESIDLNKLITKCRVIDLTKIVDGITKEDLMDKNIQQGEFLLLKTRNSFTEEFEPNFVFVEKSGAEYLAEKGIIGIAIDSFGIERAQPEHETHKILFNRGITIIEGVRLKEIKEDEYFMCALPLKIKGVDGAPARVVLIKNLMMIIYDISMTIEKTMGVYKNIEEKRPIIKFERKIPKDSINESSMYMNLHTGTHIDAPYHVDDMGETIESIDLNKLITKCRVIDLTKIVDGITKEDLMDKNIQQGEFLLLKTRNSFTEEFEPNFVFVEKSGAEYLAEKGIIGIAIDSFGIERAQPEHETHKILFNRGITIIEGVRLKEIKEDEYFMCALPLKIKGVDGAPARVVLIKNLM

Solvent-accessible surface area (backbone atoms only — not comparable to full-atom values): 20956 Å² total; per-residue (Å²): 109,48,77,42,78,23,40,46,69,43,44,65,83,46,47,24,70,89,64,39,68,83,40,33,42,45,78,45,74,79,36,40,62,80,89,30,89,32,33,38,40,29,36,35,32,32,24,69,38,50,16,17,35,59,18,48,19,20,73,30,89,84,37,54,34,37,57,70,59,62,60,69,73,31,50,33,64,30,34,40,43,78,43,53,83,56,69,48,64,40,36,36,81,77,48,67,83,66,74,75,49,64,65,37,26,39,34,45,31,38,55,40,30,77,49,72,60,67,55,95,70,52,44,24,42,28,57,54,21,29,49,46,47,45,71,46,37,34,42,24,40,32,31,24,25,74,40,60,56,70,97,46,90,80,42,53,32,61,48,49,26,42,76,65,64,27,44,45,34,26,17,32,46,42,66,88,58,69,68,43,78,37,38,32,47,46,38,43,50,43,38,62,82,33,24,34,21,38,28,25,34,33,36,32,44,64,82,121,108,48,77,43,78,23,41,47,71,44,44,64,83,46,46,26,69,90,65,39,69,85,40,35,42,46,79,42,75,80,34,38,63,80,89,29,88,32,34,40,41,30,37,34,32,33,24,69,37,51,16,16,35,59,18,46,19,21,73,30,90,84,38,54,35,35,57,70,60,63,60,68,70,29,50,32,65,30,35,38,44,77,43,53,83,55,68,48,64,39,37,36,82,77,48,68,82,66,74,76,50,65,66,37,26,38,34,45,32,38,55,40,30,78,48,72,60,67,54,96,70,51,44,26,42,30,56,55,20,28,51,47,46,45,71,47,39,35,42,25,40,32,31,25,24,73,40,60,55,70,95,45,91,81,42,53,32,60,49,50,26,41,75,65,65,28,43,43,35,26,18,33,46,40,67,89,56,68,69,44,75,37,37,32,46,46,36,43,48,43,38,62,81,34,25,34,19,39,29,26,35,35,38,32,44,63,83,121